Protein AF-D2VTF2-F1 (afdb_monomer)

pLDDT: mean 82.96, std 12.58, range [38.38, 98.25]

Mean predicted aligned error: 12.33 Å

Structure (mmCIF, N/CA/C/O backbone):
data_AF-D2VTF2-F1
#
_entry.id   AF-D2VTF2-F1
#
loop_
_atom_site.group_PDB
_atom_site.id
_atom_site.type_symbol
_atom_site.label_atom_id
_atom_site.label_alt_id
_atom_site.label_comp_id
_atom_site.label_asym_id
_atom_site.label_entity_id
_atom_site.label_seq_id
_atom_site.pdbx_PDB_ins_code
_atom_site.Cartn_x
_atom_site.Cartn_y
_atom_site.Cartn_z
_atom_site.occupancy
_atom_site.B_iso_or_equiv
_atom_site.auth_seq_id
_atom_site.auth_comp_id
_atom_site.auth_asym_id
_atom_site.auth_atom_id
_atom_site.pdbx_PDB_model_num
ATOM 1 N N . MET A 1 1 ? 52.306 13.147 -14.923 1.00 48.53 1 MET A N 1
ATOM 2 C CA . MET A 1 1 ? 51.419 12.657 -13.841 1.00 48.53 1 MET A CA 1
ATOM 3 C C . MET A 1 1 ? 50.377 11.782 -14.532 1.00 48.53 1 MET A C 1
ATOM 5 O O . MET A 1 1 ? 49.782 12.292 -15.462 1.00 48.53 1 MET A O 1
ATOM 9 N N . SER A 1 2 ? 50.211 10.481 -14.291 1.00 53.38 2 SER A N 1
ATOM 10 C CA . SER A 1 2 ? 50.367 9.667 -13.079 1.00 53.38 2 SER A CA 1
ATOM 11 C C . SER A 1 2 ? 51.143 8.350 -13.323 1.00 53.38 2 SER A C 1
ATOM 13 O O . SER A 1 2 ? 50.922 7.663 -14.311 1.00 53.38 2 SER A O 1
ATOM 15 N N . ASN A 1 3 ? 52.012 7.977 -12.374 1.00 57.66 3 ASN A N 1
ATOM 16 C CA . ASN A 1 3 ? 52.442 6.595 -12.112 1.00 57.66 3 ASN A CA 1
ATOM 17 C C . ASN A 1 3 ? 52.122 6.350 -10.630 1.00 57.66 3 ASN A C 1
ATOM 19 O O . ASN A 1 3 ? 52.683 6.991 -9.747 1.00 57.66 3 ASN A O 1
ATOM 23 N N . CYS A 1 4 ? 51.058 5.591 -10.389 1.00 68.81 4 CYS A N 1
ATOM 24 C CA . CYS A 1 4 ? 50.055 5.914 -9.370 1.00 68.81 4 CYS A CA 1
ATOM 25 C C . CYS A 1 4 ? 50.296 5.364 -7.959 1.00 68.81 4 CYS A C 1
ATOM 27 O O . CYS A 1 4 ? 50.215 4.171 -7.771 1.00 68.81 4 CYS A O 1
ATOM 29 N N . ARG A 1 5 ? 50.276 6.199 -6.920 1.00 68.25 5 ARG A N 1
ATOM 30 C CA . ARG A 1 5 ? 49.992 5.751 -5.540 1.00 68.25 5 ARG A CA 1
ATOM 31 C C . ARG A 1 5 ? 48.882 6.560 -4.855 1.00 68.25 5 ARG A C 1
ATOM 33 O O . ARG A 1 5 ? 49.009 7.029 -3.731 1.00 68.25 5 ARG A O 1
ATOM 40 N N . GLY A 1 6 ? 47.782 6.761 -5.580 1.00 62.56 6 GLY A N 1
ATOM 41 C CA . GLY A 1 6 ? 46.583 7.458 -5.091 1.00 62.56 6 GLY A CA 1
ATOM 42 C C . GLY A 1 6 ? 46.195 8.702 -5.890 1.00 62.56 6 GLY A C 1
ATOM 43 O O . GLY A 1 6 ? 45.725 9.672 -5.312 1.00 62.56 6 GLY A O 1
ATOM 44 N N . GLY A 1 7 ? 46.418 8.707 -7.208 1.00 65.00 7 GLY A N 1
ATOM 45 C CA . GLY A 1 7 ? 46.097 9.864 -8.054 1.00 65.00 7 GLY A CA 1
ATOM 46 C C . GLY A 1 7 ? 45.622 9.517 -9.463 1.00 65.00 7 GLY A C 1
ATOM 47 O O . GLY A 1 7 ? 45.876 10.283 -10.384 1.00 65.00 7 GLY A O 1
ATOM 48 N N . CYS A 1 8 ? 44.993 8.351 -9.648 1.00 74.31 8 CYS A N 1
ATOM 49 C CA . CYS A 1 8 ? 44.292 7.979 -10.887 1.00 74.31 8 CYS A CA 1
ATOM 50 C C . CYS A 1 8 ? 42.772 7.812 -10.676 1.00 74.31 8 CYS A C 1
ATOM 52 O O . CYS A 1 8 ? 42.122 7.141 -11.464 1.00 74.31 8 CYS A O 1
ATOM 54 N N . GLY A 1 9 ? 42.220 8.364 -9.588 1.00 64.38 9 GLY A N 1
ATOM 55 C CA . GLY A 1 9 ? 40.809 8.198 -9.207 1.00 64.38 9 GLY A CA 1
ATOM 56 C C . GLY A 1 9 ? 40.496 6.890 -8.468 1.00 64.38 9 GLY A C 1
ATOM 57 O O . GLY A 1 9 ? 39.570 6.862 -7.671 1.00 64.38 9 GLY A O 1
ATOM 58 N N . PHE A 1 10 ? 41.312 5.843 -8.632 1.00 65.56 10 PHE A N 1
ATOM 59 C CA . PHE A 1 10 ? 41.143 4.560 -7.938 1.00 65.56 10 PHE A CA 1
ATOM 60 C C . PHE A 1 10 ? 42.118 4.398 -6.763 1.00 65.56 10 PHE A C 1
ATOM 62 O O . PHE A 1 10 ? 43.319 4.673 -6.890 1.00 65.56 10 PHE A O 1
ATOM 69 N N . PHE A 1 11 ? 41.609 3.921 -5.622 1.00 65.56 11 PHE A N 1
ATOM 70 C CA . PHE A 1 11 ? 42.415 3.601 -4.442 1.00 65.56 11 PHE A CA 1
ATOM 71 C C . PHE A 1 11 ? 43.288 2.369 -4.720 1.00 65.56 11 PHE A C 1
ATOM 73 O O . PHE A 1 11 ? 42.808 1.326 -5.162 1.00 65.56 11 PHE A O 1
ATOM 80 N N . GLY A 1 12 ? 44.597 2.495 -4.504 1.00 71.75 12 GLY A N 1
ATOM 81 C CA . GLY A 1 12 ? 45.510 1.361 -4.609 1.00 71.75 12 GLY A CA 1
ATOM 82 C C . GLY A 1 12 ? 45.381 0.426 -3.410 1.00 71.75 12 GLY A C 1
ATOM 83 O O . GLY A 1 12 ? 45.097 0.871 -2.303 1.00 71.75 12 GLY A O 1
ATOM 84 N N . SER A 1 13 ? 45.618 -0.867 -3.624 1.00 79.62 13 SER A N 1
ATOM 85 C CA . SER A 1 13 ? 45.564 -1.888 -2.572 1.00 79.62 13 SER A CA 1
ATOM 86 C C . SER A 1 13 ? 46.959 -2.304 -2.110 1.00 79.62 13 SER A C 1
ATOM 88 O O . SER A 1 13 ? 47.953 -2.098 -2.814 1.00 79.62 13 SER A O 1
ATOM 90 N N . GLU A 1 14 ? 47.041 -2.938 -0.940 1.00 83.38 14 GLU A N 1
ATOM 91 C CA . GLU A 1 14 ? 48.289 -3.521 -0.431 1.00 83.38 14 GLU A CA 1
ATOM 92 C C . GLU A 1 14 ? 48.866 -4.566 -1.402 1.00 83.38 14 GLU A C 1
ATOM 94 O O . GLU A 1 14 ? 50.062 -4.546 -1.692 1.00 83.38 14 GLU A O 1
ATOM 99 N N . ALA A 1 15 ? 48.002 -5.382 -2.016 1.00 81.94 15 ALA A N 1
ATOM 100 C CA . ALA A 1 15 ? 48.386 -6.363 -3.034 1.00 81.94 15 ALA A CA 1
ATOM 101 C C . ALA A 1 15 ? 49.071 -5.730 -4.262 1.00 81.94 15 ALA A C 1
ATOM 103 O O . ALA A 1 15 ? 49.988 -6.315 -4.834 1.00 81.94 15 ALA A O 1
ATOM 104 N N . ASN A 1 16 ? 48.676 -4.508 -4.630 1.00 83.69 16 ASN A N 1
ATOM 105 C CA . ASN A 1 16 ? 49.249 -3.756 -5.748 1.00 83.69 16 ASN A CA 1
ATOM 106 C C . ASN A 1 16 ? 50.261 -2.700 -5.280 1.00 83.69 16 ASN A C 1
ATOM 108 O O . ASN A 1 16 ? 50.526 -1.724 -5.984 1.00 83.69 16 ASN A O 1
ATOM 112 N N . LYS A 1 17 ? 50.806 -2.855 -4.065 1.00 84.12 17 LYS A N 1
ATOM 113 C CA . LYS A 1 17 ? 51.768 -1.937 -3.445 1.00 84.12 17 LYS A CA 1
ATOM 114 C C . LYS A 1 17 ? 51.326 -0.466 -3.527 1.00 84.12 17 LYS A C 1
ATOM 116 O O . LYS A 1 17 ? 52.151 0.395 -3.832 1.00 84.12 17 LYS A O 1
ATOM 121 N N . GLY A 1 18 ? 50.040 -0.176 -3.318 1.00 78.75 18 GLY A N 1
ATOM 122 C CA . GLY A 1 18 ? 49.463 1.175 -3.350 1.00 78.75 18 GLY A CA 1
ATOM 123 C C . GLY A 1 18 ? 49.143 1.725 -4.746 1.00 78.75 18 GLY A C 1
ATOM 124 O O . GLY A 1 18 ? 48.643 2.843 -4.844 1.00 78.75 18 GLY A O 1
ATOM 125 N N . TYR A 1 19 ? 49.388 0.968 -5.820 1.00 85.50 19 TYR A N 1
ATOM 126 C CA . TYR A 1 19 ? 49.019 1.332 -7.192 1.00 85.50 19 TYR A CA 1
ATOM 127 C C . TYR A 1 19 ? 47.629 0.796 -7.564 1.00 85.50 19 TYR A C 1
ATOM 129 O O . TYR A 1 19 ? 47.167 -0.202 -7.009 1.00 85.50 19 TYR A O 1
ATOM 137 N N . CYS A 1 20 ? 46.947 1.430 -8.526 1.00 85.94 20 CYS A N 1
ATOM 138 C CA . CYS A 1 20 ? 45.778 0.808 -9.152 1.00 85.94 20 CYS A CA 1
ATOM 139 C C . CYS A 1 20 ? 46.218 -0.364 -10.042 1.00 85.94 20 CYS A C 1
ATOM 141 O O . CYS A 1 20 ? 47.375 -0.436 -10.468 1.00 85.94 20 CYS A O 1
ATOM 143 N N . SER A 1 21 ? 45.287 -1.258 -10.371 1.00 82.50 21 SER A N 1
ATOM 144 C CA . SER A 1 21 ? 45.562 -2.461 -11.167 1.00 82.50 21 SER A CA 1
ATOM 145 C C . SER A 1 21 ? 46.220 -2.156 -12.521 1.00 82.50 21 SER A C 1
ATOM 147 O O . SER A 1 21 ? 47.092 -2.901 -12.968 1.00 82.50 21 SER A O 1
ATOM 149 N N . GLN A 1 22 ? 45.856 -1.043 -13.164 1.00 82.62 22 GLN A N 1
ATOM 150 C CA . GLN A 1 22 ? 46.417 -0.648 -14.457 1.00 82.62 22 GLN A CA 1
ATOM 151 C C . GLN A 1 22 ? 47.821 -0.044 -14.348 1.00 82.62 22 GLN A C 1
ATOM 153 O O . GLN A 1 22 ? 48.685 -0.345 -15.170 1.00 82.62 22 GLN A O 1
ATOM 158 N N . CYS A 1 23 ? 48.070 0.799 -13.344 1.00 85.75 23 CYS A N 1
ATOM 159 C CA . CYS A 1 23 ? 49.389 1.395 -13.136 1.00 85.75 23 CYS A CA 1
ATOM 160 C C . CYS A 1 23 ? 50.391 0.369 -12.612 1.00 85.75 23 CYS A C 1
ATOM 162 O O . CYS A 1 23 ? 51.547 0.407 -13.016 1.00 85.75 23 CYS A O 1
ATOM 164 N N . PHE A 1 24 ? 49.947 -0.567 -11.771 1.00 84.94 24 PHE A N 1
ATOM 165 C CA . PHE A 1 24 ? 50.796 -1.628 -11.238 1.00 84.94 24 PHE A CA 1
ATOM 166 C C . PHE A 1 24 ? 51.365 -2.519 -12.351 1.00 84.94 24 PHE A C 1
ATOM 168 O O . PHE A 1 24 ? 52.561 -2.785 -12.376 1.00 84.94 24 PHE A O 1
ATOM 175 N N . LYS A 1 25 ? 50.536 -2.892 -13.338 1.00 85.00 25 LYS A N 1
ATOM 176 C CA . LYS A 1 25 ? 50.950 -3.693 -14.507 1.00 85.00 25 LYS A CA 1
ATOM 177 C C . LYS A 1 25 ? 51.985 -3.006 -15.405 1.00 85.00 25 LYS A C 1
ATOM 179 O O . LYS A 1 25 ? 52.668 -3.686 -16.161 1.00 85.00 25 LYS A O 1
ATOM 184 N N . LYS A 1 26 ? 52.072 -1.672 -15.362 1.00 84.81 26 LYS A N 1
ATOM 185 C CA . LYS A 1 26 ? 52.989 -0.873 -16.192 1.00 84.81 26 LYS A CA 1
ATOM 186 C C . LYS A 1 26 ? 54.338 -0.608 -15.514 1.00 84.81 26 LYS A C 1
ATOM 188 O O . LYS A 1 26 ? 55.212 -0.020 -16.146 1.00 84.81 26 LYS A O 1
ATOM 193 N N . LEU A 1 27 ? 54.515 -1.006 -14.251 1.00 80.44 27 LEU A N 1
ATOM 194 C CA . LEU A 1 27 ? 55.775 -0.815 -13.536 1.00 80.44 27 LEU A CA 1
ATOM 195 C C . LEU A 1 27 ? 56.800 -1.884 -13.943 1.00 80.44 27 LEU A C 1
ATOM 197 O O . LEU A 1 27 ? 56.473 -3.072 -13.920 1.00 80.44 27 LEU A O 1
ATOM 201 N N . PRO A 1 28 ? 58.052 -1.500 -14.251 1.00 78.06 28 PRO A N 1
ATOM 202 C CA . PRO A 1 28 ? 59.157 -2.449 -14.318 1.00 78.06 28 PRO A CA 1
ATOM 203 C C . PRO A 1 28 ? 59.316 -3.142 -12.957 1.00 78.06 28 PRO A C 1
ATOM 205 O O . PRO A 1 28 ? 59.272 -2.472 -11.921 1.00 78.06 28 PRO A O 1
ATOM 208 N N . SER A 1 29 ? 59.530 -4.462 -12.943 1.00 68.00 29 SER A N 1
ATOM 209 C CA . SER A 1 29 ? 59.661 -5.278 -11.718 1.00 68.00 29 SER A CA 1
ATOM 210 C C . SER A 1 29 ? 60.727 -4.772 -10.739 1.00 68.00 29 SER A C 1
ATOM 212 O O . SER A 1 29 ? 60.655 -5.052 -9.544 1.00 68.00 29 SER A O 1
ATOM 214 N N . ASP A 1 30 ? 61.674 -3.983 -11.239 1.00 72.56 30 ASP A N 1
ATOM 215 C CA . ASP A 1 30 ? 62.915 -3.623 -10.559 1.00 72.56 30 ASP A CA 1
ATOM 216 C C . ASP A 1 30 ? 62.835 -2.233 -9.894 1.00 72.56 30 ASP A C 1
ATOM 218 O O . ASP A 1 30 ? 63.753 -1.825 -9.190 1.00 72.56 30 ASP A O 1
ATOM 222 N N . GLN A 1 31 ? 61.741 -1.488 -10.112 1.00 66.38 31 GLN A N 1
ATOM 223 C CA . GLN A 1 31 ? 61.587 -0.091 -9.674 1.00 66.38 31 GLN A CA 1
ATOM 224 C C . GLN A 1 31 ? 60.744 0.099 -8.407 1.00 66.38 31 GLN A C 1
ATOM 226 O O . GLN A 1 31 ? 60.563 1.230 -7.962 1.00 66.38 31 GLN A O 1
ATOM 231 N N . VAL A 1 32 ? 60.217 -0.972 -7.807 1.00 67.62 32 VAL A N 1
ATOM 232 C CA . VAL A 1 32 ? 59.406 -0.862 -6.585 1.00 67.62 32 VAL A CA 1
ATOM 233 C C . VAL A 1 32 ? 60.190 -1.382 -5.393 1.00 67.62 32 VAL A C 1
ATOM 235 O O . VAL A 1 32 ? 60.098 -2.564 -5.048 1.00 67.62 32 VAL A O 1
ATOM 238 N N . THR A 1 33 ? 60.939 -0.485 -4.752 1.00 74.50 33 THR A N 1
ATOM 239 C CA . THR A 1 33 ? 61.592 -0.798 -3.480 1.00 74.50 33 THR A CA 1
ATOM 240 C C . THR A 1 33 ? 60.534 -1.006 -2.388 1.00 74.50 33 THR A C 1
ATOM 242 O O . THR A 1 33 ? 59.447 -0.415 -2.416 1.00 74.50 33 THR A O 1
ATOM 245 N N . THR A 1 34 ? 60.814 -1.905 -1.445 1.00 78.00 34 THR A N 1
ATOM 246 C CA . THR A 1 34 ? 59.983 -2.116 -0.248 1.00 78.00 34 THR A CA 1
ATOM 247 C C . THR A 1 34 ? 59.900 -0.847 0.596 1.00 78.00 34 THR A C 1
ATOM 249 O O . THR A 1 34 ? 58.816 -0.488 1.048 1.00 78.00 34 THR A O 1
ATOM 252 N N . ASP A 1 35 ? 60.998 -0.099 0.683 1.00 83.81 35 ASP A N 1
ATOM 253 C CA . ASP A 1 35 ? 61.107 1.107 1.505 1.00 83.81 35 ASP A CA 1
ATOM 254 C C . ASP A 1 35 ? 60.153 2.219 1.035 1.00 83.81 35 ASP A C 1
ATOM 256 O O . ASP A 1 35 ? 59.474 2.847 1.852 1.00 83.81 35 ASP A O 1
ATOM 260 N N . ASP A 1 36 ? 60.016 2.418 -0.282 1.00 80.19 36 ASP A N 1
ATOM 261 C CA . ASP A 1 36 ? 59.070 3.395 -0.838 1.00 80.19 36 ASP A CA 1
ATOM 262 C C . ASP A 1 36 ? 57.614 3.008 -0.543 1.00 80.19 36 ASP A C 1
ATOM 264 O O . ASP A 1 36 ? 56.736 3.869 -0.425 1.00 80.19 36 ASP A O 1
ATOM 268 N N . PHE A 1 37 ? 57.311 1.704 -0.500 1.00 81.50 37 PHE A N 1
ATOM 269 C CA . PHE A 1 37 ? 55.970 1.218 -0.165 1.00 81.50 37 PHE A CA 1
ATOM 270 C C . PHE A 1 37 ? 55.648 1.429 1.307 1.00 81.50 37 PHE A C 1
ATOM 272 O O . PHE A 1 37 ? 54.573 1.942 1.607 1.00 81.50 37 PHE A O 1
ATOM 279 N N . ASP A 1 38 ? 56.578 1.110 2.200 1.00 85.81 38 ASP A N 1
ATOM 280 C CA . ASP A 1 38 ? 56.374 1.250 3.640 1.00 85.81 38 ASP A CA 1
ATOM 281 C C . ASP A 1 38 ? 56.190 2.719 4.045 1.00 85.81 38 ASP A C 1
ATOM 283 O O . ASP A 1 38 ? 55.312 3.043 4.851 1.00 85.81 38 ASP A O 1
ATOM 287 N N . GLN A 1 39 ? 56.940 3.638 3.423 1.00 86.56 39 GLN A N 1
ATOM 288 C CA . GLN A 1 39 ? 56.741 5.079 3.613 1.00 86.56 39 GLN A CA 1
ATOM 289 C C . GLN A 1 39 ? 55.358 5.540 3.142 1.00 86.56 39 GLN A C 1
ATOM 291 O O . GLN A 1 39 ? 54.682 6.294 3.848 1.00 86.56 39 GLN A O 1
ATOM 296 N N . TRP A 1 40 ? 54.913 5.078 1.969 1.00 86.12 40 TRP A N 1
ATOM 297 C CA . TRP A 1 40 ? 53.577 5.397 1.472 1.00 86.12 40 TRP A CA 1
ATOM 298 C C . TRP A 1 40 ? 52.483 4.804 2.362 1.00 86.12 40 TRP A C 1
ATOM 300 O O . TRP A 1 40 ? 51.536 5.513 2.692 1.00 86.12 40 TRP A O 1
ATOM 310 N N . LYS A 1 41 ? 52.624 3.542 2.783 1.00 86.19 41 LYS A N 1
ATOM 311 C CA . LYS A 1 41 ? 51.664 2.834 3.636 1.00 86.19 41 LYS A CA 1
ATOM 312 C C . LYS A 1 41 ? 51.471 3.578 4.951 1.00 86.19 41 LYS A C 1
ATOM 314 O O . LYS A 1 41 ? 50.342 3.918 5.286 1.00 86.19 41 LYS A O 1
ATOM 319 N N . LYS A 1 42 ? 52.564 3.959 5.618 1.00 90.25 42 LYS A N 1
ATOM 320 C CA . LYS A 1 42 ? 52.513 4.748 6.855 1.00 90.25 42 LYS A CA 1
ATOM 321 C C . LYS A 1 42 ? 51.822 6.104 6.657 1.00 90.25 42 LYS A C 1
ATOM 323 O O . LYS A 1 42 ? 50.974 6.487 7.456 1.00 90.25 42 LYS A O 1
ATOM 328 N N . ALA A 1 43 ? 52.144 6.816 5.574 1.00 87.19 43 ALA A N 1
ATOM 329 C CA . ALA A 1 43 ? 51.508 8.096 5.255 1.00 87.19 43 ALA A CA 1
ATOM 330 C C . ALA A 1 43 ? 50.021 7.950 4.873 1.00 87.19 43 ALA A C 1
ATOM 332 O O . ALA A 1 43 ? 49.222 8.854 5.119 1.00 87.19 43 ALA A O 1
ATOM 333 N N . HIS A 1 44 ? 49.643 6.833 4.249 1.00 83.81 44 HIS A N 1
ATOM 334 C CA . HIS A 1 44 ? 48.265 6.524 3.889 1.00 83.81 44 HIS A CA 1
ATOM 335 C C . HIS A 1 44 ? 47.437 6.156 5.125 1.00 83.81 44 HIS A C 1
ATOM 337 O O . HIS A 1 44 ? 46.368 6.728 5.314 1.00 83.81 44 HIS A O 1
ATOM 343 N N . GLU A 1 45 ? 47.956 5.297 6.004 1.00 89.12 45 GLU A N 1
ATOM 344 C CA . GLU A 1 45 ? 47.327 4.933 7.282 1.00 89.12 45 GLU A CA 1
ATOM 345 C C . GLU A 1 45 ? 47.079 6.167 8.162 1.00 89.12 45 GLU A C 1
ATOM 347 O O . GLU A 1 45 ? 45.992 6.329 8.716 1.00 89.12 45 GLU A O 1
ATOM 352 N N . GLU A 1 46 ? 48.038 7.096 8.232 1.00 93.62 46 GLU A N 1
ATOM 353 C CA . GLU A 1 46 ? 47.875 8.353 8.972 1.00 93.62 46 GLU A CA 1
ATOM 354 C C . GLU A 1 46 ? 46.783 9.255 8.367 1.00 93.62 46 GLU A C 1
ATOM 356 O O . GLU A 1 46 ? 45.996 9.865 9.096 1.00 93.62 46 GLU A O 1
ATOM 361 N N . LYS A 1 47 ? 46.674 9.305 7.031 1.00 87.94 47 LYS A N 1
ATOM 362 C CA . LYS A 1 47 ? 45.600 10.039 6.340 1.00 87.94 47 LYS A CA 1
ATOM 363 C C . LYS A 1 47 ? 44.228 9.406 6.558 1.00 87.94 47 LYS A C 1
ATOM 365 O O . LYS A 1 47 ? 43.281 10.140 6.827 1.00 87.94 47 LYS A O 1
ATOM 370 N N . VAL A 1 48 ? 44.121 8.081 6.450 1.00 83.75 48 VAL A N 1
ATOM 371 C CA . VAL A 1 48 ? 42.869 7.340 6.679 1.00 83.75 48 VAL A CA 1
ATOM 372 C C . VAL A 1 48 ? 42.391 7.567 8.107 1.00 83.75 48 VAL A C 1
ATOM 374 O O . VAL A 1 48 ? 41.257 7.995 8.298 1.00 83.75 48 VAL A O 1
ATOM 377 N N . LYS A 1 49 ? 43.284 7.432 9.094 1.00 93.31 49 LYS A N 1
ATOM 378 C CA . LYS A 1 49 ? 42.961 7.696 10.498 1.00 93.31 49 LYS A CA 1
ATOM 379 C C . LYS A 1 49 ? 42.436 9.119 10.719 1.00 93.31 49 LYS A C 1
ATOM 381 O O . LYS A 1 49 ? 41.450 9.311 11.423 1.00 93.31 49 LYS A O 1
ATOM 386 N N . LYS A 1 50 ? 43.041 10.124 10.075 1.00 94.25 50 LYS A N 1
ATOM 387 C CA . LYS A 1 50 ? 42.574 11.518 10.155 1.00 94.25 50 LYS A CA 1
ATOM 388 C C . LYS A 1 50 ? 41.177 11.709 9.544 1.00 94.25 50 LYS A C 1
ATOM 390 O O . LYS A 1 50 ? 40.377 12.460 10.096 1.00 94.25 50 LYS A O 1
ATOM 395 N N . ILE A 1 51 ? 40.879 11.037 8.428 1.00 86.56 51 ILE A N 1
ATOM 396 C CA . ILE A 1 51 ? 39.550 11.060 7.791 1.00 86.56 51 ILE A CA 1
ATOM 397 C C . ILE A 1 51 ? 38.514 10.363 8.680 1.00 86.56 51 ILE A C 1
ATOM 399 O O . ILE A 1 51 ? 37.420 10.888 8.865 1.00 86.56 51 ILE A O 1
ATOM 403 N N . GLU A 1 52 ? 38.853 9.214 9.266 1.00 90.06 52 GLU A N 1
ATOM 404 C CA . GLU A 1 52 ? 37.982 8.493 10.201 1.00 90.06 52 GLU A CA 1
ATOM 405 C C . GLU A 1 52 ? 37.672 9.327 11.450 1.00 90.06 52 GLU A C 1
ATOM 407 O O . GLU A 1 52 ? 36.513 9.405 11.866 1.00 90.06 52 GLU A O 1
ATOM 412 N N . GLU A 1 53 ? 38.674 10.003 12.019 1.00 94.50 53 GLU A N 1
ATOM 413 C CA . GLU A 1 53 ? 38.500 10.928 13.144 1.00 94.50 53 GLU A CA 1
ATOM 414 C C . GLU A 1 53 ? 37.595 12.115 12.766 1.00 94.50 53 GLU A C 1
ATOM 416 O O . GLU A 1 53 ? 36.703 12.482 13.535 1.00 94.50 53 GLU A O 1
ATOM 421 N N . GLU A 1 54 ? 37.762 12.689 11.568 1.00 93.69 54 GLU A N 1
ATOM 422 C CA . GLU A 1 54 ? 36.920 13.787 11.077 1.00 93.69 54 GLU A CA 1
ATOM 423 C C . GLU A 1 54 ? 35.473 13.340 10.808 1.00 93.69 54 GLU A C 1
ATOM 425 O O . GLU A 1 54 ? 34.533 14.026 11.214 1.00 93.69 54 GLU A O 1
ATOM 430 N N . ASN A 1 55 ? 35.274 12.174 10.189 1.00 86.06 55 ASN A N 1
ATOM 431 C CA . ASN A 1 55 ? 33.951 11.598 9.937 1.00 86.06 55 ASN A CA 1
ATOM 432 C C . ASN A 1 55 ? 33.242 11.229 11.244 1.00 86.06 55 ASN A C 1
ATOM 434 O O . ASN A 1 55 ? 32.052 11.500 11.402 1.00 86.06 55 ASN A O 1
ATOM 438 N N . THR A 1 56 ? 33.974 10.675 12.212 1.00 91.12 56 THR A N 1
ATOM 439 C CA . THR A 1 56 ? 33.443 10.380 13.550 1.00 91.12 56 THR A CA 1
ATOM 440 C C . THR A 1 56 ? 33.025 11.663 14.258 1.00 91.12 56 THR A C 1
ATOM 442 O O . THR A 1 56 ? 31.935 11.727 14.824 1.00 91.12 56 THR A O 1
ATOM 445 N N . LYS A 1 57 ? 33.846 12.718 14.182 1.00 95.44 57 LYS A N 1
ATOM 446 C CA . LYS A 1 57 ? 33.507 14.031 14.738 1.00 95.44 57 LYS A CA 1
ATOM 447 C C . LYS A 1 57 ? 32.254 14.622 14.084 1.00 95.44 57 LYS A C 1
ATOM 449 O O . LYS A 1 57 ? 31.365 15.053 14.812 1.00 95.44 57 LYS A O 1
ATOM 454 N N . LYS A 1 58 ? 32.141 14.592 12.749 1.00 92.88 58 LYS A N 1
ATOM 455 C CA . LYS A 1 58 ? 30.937 15.052 12.026 1.00 92.88 58 LYS A CA 1
ATOM 456 C C . LYS A 1 58 ? 29.692 14.272 12.445 1.00 92.88 58 LYS A C 1
ATOM 458 O O . LYS A 1 58 ? 28.683 14.885 12.770 1.00 92.88 58 LYS A O 1
ATOM 463 N N . ARG A 1 59 ? 29.790 12.942 12.547 1.00 88.56 59 ARG A N 1
ATOM 464 C CA . ARG A 1 59 ? 28.681 12.081 12.983 1.00 88.56 59 ARG A CA 1
ATOM 465 C C . ARG A 1 59 ? 28.248 12.368 14.423 1.00 88.56 59 ARG A C 1
ATOM 467 O O . ARG A 1 59 ? 27.058 12.386 14.710 1.00 88.56 59 ARG A O 1
ATOM 474 N N . LEU A 1 60 ? 29.193 12.627 15.330 1.00 92.38 60 LEU A N 1
ATOM 475 C CA . LEU A 1 60 ? 28.886 13.037 16.706 1.00 92.38 60 LEU A CA 1
ATOM 476 C C . LEU A 1 60 ? 28.251 14.435 16.768 1.00 92.38 60 LEU A C 1
ATOM 478 O O . LEU A 1 60 ? 27.332 14.646 17.553 1.00 92.38 60 LEU A O 1
ATOM 482 N N . GLU A 1 61 ? 28.703 15.381 15.943 1.00 93.81 61 GLU A N 1
ATOM 483 C CA . GLU A 1 61 ? 28.088 16.711 15.833 1.00 93.81 61 GLU A CA 1
ATOM 484 C C . GLU A 1 61 ? 26.666 16.646 15.253 1.00 93.81 61 GLU A C 1
ATOM 486 O O . GLU A 1 61 ? 25.787 17.378 15.705 1.00 93.81 61 GLU A O 1
ATOM 491 N N . GLU A 1 62 ? 26.412 15.767 14.282 1.00 90.25 62 GLU A N 1
ATOM 492 C CA . GLU A 1 62 ? 25.075 15.510 13.732 1.00 90.25 62 GLU A CA 1
ATOM 493 C C . GLU A 1 62 ? 24.148 14.858 14.754 1.00 90.25 62 GLU A C 1
ATOM 495 O O . GLU A 1 62 ? 23.025 15.325 14.924 1.00 90.25 62 GLU A O 1
ATOM 500 N N . LEU A 1 63 ? 24.629 13.852 15.491 1.00 86.38 63 LEU A N 1
ATOM 501 C CA . LEU A 1 63 ? 23.872 13.239 16.585 1.00 86.38 63 LEU A CA 1
ATOM 502 C C . LEU A 1 63 ? 23.554 14.257 17.686 1.00 86.38 63 LEU A C 1
ATOM 504 O O . LEU A 1 63 ? 22.425 14.309 18.161 1.00 86.38 63 LEU A O 1
ATOM 508 N N . ALA A 1 64 ? 24.502 15.127 18.046 1.00 88.19 64 ALA A N 1
ATOM 509 C CA . ALA A 1 64 ? 24.257 16.195 19.014 1.00 88.19 64 ALA A CA 1
ATOM 510 C C . ALA A 1 64 ? 23.210 17.209 18.512 1.00 88.19 64 ALA A C 1
ATOM 512 O O . ALA A 1 64 ? 22.364 17.659 19.286 1.00 88.19 64 ALA A O 1
ATOM 513 N N . LYS A 1 65 ? 23.226 17.548 17.214 1.00 86.19 65 LYS A N 1
ATOM 514 C CA . LYS A 1 65 ? 22.196 18.395 16.587 1.00 86.19 65 LYS A CA 1
ATOM 515 C C . LYS A 1 65 ? 20.834 17.699 16.532 1.00 86.19 65 LYS A C 1
ATOM 517 O O . LYS A 1 65 ? 19.821 18.362 16.743 1.00 86.19 65 LYS A O 1
ATOM 522 N N . GLN A 1 66 ? 20.796 16.392 16.267 1.00 78.81 66 GLN A N 1
ATOM 523 C CA . GLN A 1 66 ? 19.570 15.592 16.295 1.00 78.81 66 GLN A CA 1
ATOM 524 C C . GLN A 1 66 ? 18.994 15.512 17.708 1.00 78.81 66 GLN A C 1
ATOM 526 O O . GLN A 1 66 ? 17.813 15.789 17.879 1.00 78.81 66 GLN A O 1
ATOM 531 N N . GLU A 1 67 ? 19.809 15.259 18.734 1.00 80.06 67 GLU A N 1
ATOM 532 C CA . GLU A 1 67 ? 19.355 15.299 20.130 1.00 80.06 67 GLU A CA 1
ATOM 533 C C . GLU A 1 67 ? 18.825 16.689 20.531 1.00 80.06 67 GLU A C 1
ATOM 535 O O . GLU A 1 67 ? 17.845 16.787 21.276 1.00 80.06 67 GLU A O 1
ATOM 540 N N . GLU A 1 68 ? 19.425 17.778 20.029 1.00 77.69 68 GLU A N 1
ATOM 541 C CA . GLU A 1 68 ? 18.913 19.140 20.241 1.00 77.69 68 GLU A CA 1
ATOM 542 C C . GLU A 1 68 ? 17.550 19.360 19.550 1.00 77.69 68 GLU A C 1
ATOM 544 O O . GLU A 1 68 ? 16.682 20.037 20.112 1.00 77.69 68 GLU A O 1
ATOM 549 N N . TYR A 1 69 ? 17.329 18.749 18.380 1.00 71.94 69 TYR A N 1
ATOM 550 C CA . TYR A 1 69 ? 16.053 18.773 17.651 1.00 71.94 69 TYR A CA 1
ATOM 551 C C . TYR A 1 69 ? 14.970 17.901 18.302 1.00 71.94 69 TYR A C 1
ATOM 553 O O . TYR A 1 69 ? 13.823 18.331 18.431 1.00 71.94 69 TYR A O 1
ATOM 561 N N . GLU A 1 70 ? 15.322 16.692 18.737 1.00 72.56 70 GLU A N 1
ATOM 562 C CA . GLU A 1 70 ? 14.398 15.712 19.316 1.00 72.56 70 GLU A CA 1
ATOM 563 C C . GLU A 1 70 ? 14.036 16.029 20.771 1.00 72.56 70 GLU A C 1
ATOM 565 O O . GLU A 1 70 ? 12.974 15.630 21.259 1.00 72.56 70 GLU A O 1
ATOM 570 N N . ASN A 1 71 ? 14.869 16.808 21.472 1.00 64.31 71 ASN A N 1
ATOM 571 C CA . ASN A 1 71 ? 14.634 17.202 22.857 1.00 64.31 71 ASN A CA 1
ATOM 572 C C . ASN A 1 71 ? 14.467 18.729 23.026 1.00 64.31 71 ASN A C 1
ATOM 574 O O . ASN A 1 71 ? 15.236 19.372 23.752 1.00 64.31 71 ASN A O 1
ATOM 578 N N . PRO A 1 72 ? 13.396 19.344 22.477 1.00 55.00 72 PRO A N 1
ATOM 579 C CA . PRO A 1 72 ? 13.139 20.790 22.551 1.00 55.00 72 PRO A CA 1
ATOM 580 C C . PRO A 1 72 ? 12.817 21.301 23.972 1.00 55.00 72 PRO A C 1
ATOM 582 O O . PRO A 1 72 ? 12.411 22.450 24.169 1.00 55.00 72 PRO A O 1
ATOM 585 N N . ARG A 1 73 ? 13.005 20.478 25.012 1.00 57.44 73 ARG A N 1
ATOM 586 C CA . ARG A 1 73 ? 12.685 20.804 26.408 1.00 57.44 73 ARG A CA 1
ATOM 587 C C . ARG A 1 73 ? 13.577 21.889 27.023 1.00 57.44 73 ARG A C 1
ATOM 589 O O . ARG A 1 73 ? 13.194 22.420 28.061 1.00 57.44 73 ARG A O 1
ATOM 596 N N . LYS A 1 74 ? 14.716 22.261 26.420 1.00 54.25 74 LYS A N 1
ATOM 597 C CA . LYS A 1 74 ? 15.651 23.252 27.006 1.00 54.25 74 LYS A CA 1
ATOM 598 C C . LYS A 1 74 ? 15.592 24.665 26.418 1.00 54.25 74 LYS A C 1
ATOM 600 O O . LYS A 1 74 ? 16.083 25.592 27.054 1.00 54.25 74 LYS A O 1
ATOM 605 N N . LYS A 1 75 ? 14.927 24.870 25.281 1.00 49.78 75 LYS A N 1
ATOM 606 C CA . LYS A 1 75 ? 14.597 26.205 24.758 1.00 49.78 75 LYS A CA 1
ATOM 607 C C . LYS A 1 75 ? 13.185 26.173 24.195 1.00 49.78 75 LYS A C 1
ATOM 609 O O . LYS A 1 75 ? 12.981 26.222 22.986 1.00 49.78 75 LYS A O 1
ATOM 614 N N . ARG A 1 76 ? 12.186 26.115 25.079 1.00 50.00 76 ARG A N 1
ATOM 615 C CA . ARG A 1 76 ? 10.847 26.556 24.686 1.00 50.00 76 ARG A CA 1
ATOM 616 C C . ARG A 1 76 ? 10.994 28.013 24.250 1.00 50.00 76 ARG A C 1
ATOM 618 O O . ARG A 1 76 ? 11.124 28.892 25.100 1.00 50.00 76 ARG A O 1
ATOM 625 N N . LYS A 1 77 ? 10.977 28.270 22.935 1.00 52.78 77 LYS A N 1
ATOM 626 C CA . LYS A 1 77 ? 10.494 29.561 22.431 1.00 52.78 77 LYS A CA 1
ATOM 627 C C . LYS A 1 77 ? 9.213 29.852 23.223 1.00 52.78 77 LYS A C 1
ATOM 629 O O . LYS A 1 77 ? 8.455 28.896 23.439 1.00 52.78 77 LYS A O 1
ATOM 634 N N . PRO A 1 78 ? 8.991 31.083 23.725 1.00 50.53 78 PRO A N 1
ATOM 635 C CA . PRO A 1 78 ? 7.704 31.416 24.318 1.00 50.53 78 PRO A CA 1
ATOM 636 C C . PRO A 1 78 ? 6.665 30.911 23.331 1.00 50.53 78 PRO A C 1
ATOM 638 O O . PRO A 1 78 ? 6.775 31.215 22.142 1.00 50.53 78 PRO A O 1
ATOM 641 N N . ILE A 1 79 ? 5.803 30.007 23.809 1.00 54.00 79 ILE A N 1
ATOM 642 C CA . ILE A 1 79 ? 4.697 29.455 23.035 1.00 54.00 79 ILE A CA 1
ATOM 643 C C . ILE A 1 79 ? 4.101 30.678 22.359 1.00 54.00 79 ILE A C 1
ATOM 645 O O . ILE A 1 79 ? 3.642 31.576 23.067 1.00 54.00 79 ILE A O 1
ATOM 649 N N . VAL A 1 80 ? 4.256 30.776 21.032 1.00 53.94 80 VAL A N 1
ATOM 650 C CA . VAL A 1 80 ? 3.529 31.761 20.233 1.00 53.94 80 VAL A CA 1
ATOM 651 C C . VAL A 1 80 ? 2.114 31.565 20.711 1.00 53.94 80 VAL A C 1
ATOM 653 O O . VAL A 1 80 ? 1.641 30.442 20.546 1.00 53.94 80 VAL A O 1
ATOM 656 N N . GLU A 1 81 ? 1.564 32.544 21.447 1.00 53.84 81 GLU A N 1
ATOM 657 C CA . GLU A 1 81 ? 0.316 32.374 22.191 1.00 53.84 81 GLU A CA 1
ATOM 658 C C . GLU A 1 81 ? -0.633 31.645 21.259 1.00 53.84 81 GLU A C 1
ATOM 660 O O . GLU A 1 81 ? -1.021 32.207 20.230 1.00 53.84 81 GLU A O 1
ATOM 665 N N . GLU A 1 82 ? -0.885 30.358 21.545 1.00 55.44 82 GLU A N 1
ATOM 666 C CA . GLU A 1 82 ? -1.814 29.576 20.747 1.00 55.44 82 GLU A CA 1
ATOM 667 C C . GLU A 1 82 ? -3.049 30.444 20.710 1.00 55.44 82 GLU A C 1
ATOM 669 O O . GLU A 1 82 ? -3.536 30.822 21.783 1.00 55.44 82 GLU A O 1
ATOM 674 N N . LYS A 1 83 ? -3.455 30.866 19.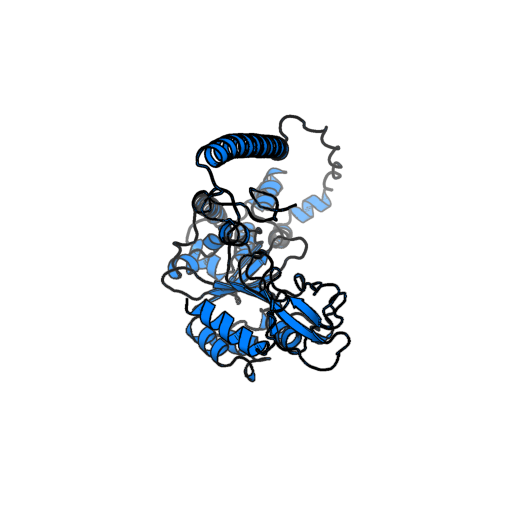500 1.00 53.62 83 LYS A N 1
ATOM 675 C CA . LYS A 1 83 ? -4.621 31.725 19.319 1.00 53.62 83 LYS A CA 1
ATOM 676 C C . LYS A 1 83 ? -5.697 31.113 20.187 1.00 53.62 83 LYS A C 1
ATOM 678 O O . LYS A 1 83 ? -6.160 30.013 19.888 1.00 53.62 83 LYS A O 1
ATOM 683 N N . LYS A 1 84 ? -6.003 31.775 21.308 1.00 58.41 84 LYS A N 1
ATOM 684 C CA . LYS A 1 84 ? -6.972 31.255 22.257 1.00 58.41 84 LYS A CA 1
ATOM 685 C C . LYS A 1 84 ? -8.253 31.198 21.466 1.00 58.41 84 LYS A C 1
ATOM 687 O O . LYS A 1 84 ? -8.812 32.242 21.125 1.00 58.41 84 LYS A O 1
ATOM 692 N N . TRP A 1 85 ? -8.650 29.985 21.104 1.00 61.69 85 TRP A N 1
ATOM 693 C CA . TRP A 1 85 ? -9.929 29.774 20.470 1.00 61.69 85 TRP A CA 1
ATOM 694 C C . TRP A 1 85 ? -10.966 30.430 21.379 1.00 61.69 85 TRP A C 1
ATOM 696 O O . TRP A 1 85 ? -10.873 30.280 22.607 1.00 61.69 85 TRP A O 1
ATOM 706 N N . PRO A 1 86 ? -11.893 31.226 20.820 1.00 71.50 86 PRO A N 1
ATOM 707 C CA . PRO A 1 86 ? -12.955 31.790 21.626 1.00 71.50 86 PRO A CA 1
ATOM 708 C C . PRO A 1 86 ? -13.633 30.644 22.388 1.00 71.50 86 PRO A C 1
ATOM 710 O O . PRO A 1 86 ? -13.746 29.536 21.850 1.00 71.50 86 PRO A O 1
ATOM 713 N N . PRO A 1 87 ? -14.036 30.867 23.650 1.00 73.19 87 PRO A N 1
ATOM 714 C CA . PRO A 1 87 ? -14.735 29.840 24.402 1.00 73.19 87 PRO A CA 1
ATOM 715 C C . PRO A 1 87 ? -15.927 29.352 23.578 1.00 73.19 87 PRO A C 1
ATOM 717 O O . PRO A 1 87 ? -16.644 30.160 22.983 1.00 73.19 87 PRO A O 1
ATOM 720 N N . LEU A 1 88 ? -16.113 28.029 23.531 1.00 74.31 88 LEU A N 1
ATOM 721 C CA . LEU A 1 88 ? -17.276 27.414 22.896 1.00 74.31 88 LEU A CA 1
ATOM 722 C C . LEU A 1 88 ? -18.541 28.125 23.377 1.00 74.31 88 LEU A C 1
ATOM 724 O O . LEU A 1 88 ? -18.758 28.271 24.585 1.00 74.31 88 LEU A O 1
ATOM 728 N N . THR A 1 89 ? -19.370 28.568 22.434 1.00 81.50 89 THR A N 1
ATOM 729 C CA . THR A 1 89 ? -20.674 29.135 22.769 1.00 81.50 89 THR A CA 1
ATOM 730 C C . THR A 1 89 ? -21.524 28.070 23.460 1.00 81.50 89 THR A C 1
ATOM 732 O O . THR A 1 89 ? -21.332 26.867 23.260 1.00 81.50 89 THR A O 1
ATOM 735 N N . SER A 1 90 ? -22.490 28.501 24.270 1.00 80.62 90 SER A N 1
ATOM 736 C CA . SER A 1 90 ? -23.444 27.603 24.932 1.00 80.62 90 SER A CA 1
ATOM 737 C C . SER A 1 90 ? -24.144 26.675 23.932 1.00 80.62 90 SER A C 1
ATOM 739 O O . SER A 1 90 ? -24.365 25.507 24.228 1.00 80.62 90 SER A O 1
ATOM 741 N N . GLU A 1 91 ? -24.435 27.195 22.739 1.00 82.75 91 GLU A N 1
ATOM 742 C CA . GLU A 1 91 ? -25.066 26.480 21.629 1.00 82.75 91 GLU A CA 1
ATOM 743 C C . GLU A 1 91 ? -24.129 25.447 20.988 1.00 82.75 91 GLU A C 1
ATOM 745 O O . GLU A 1 91 ? -24.497 24.287 20.833 1.00 82.75 91 GLU A O 1
ATOM 750 N N . ALA A 1 92 ? -22.881 25.817 20.681 1.00 77.31 92 ALA A N 1
ATOM 751 C CA . ALA A 1 92 ? -21.906 24.863 20.153 1.00 77.31 92 ALA A CA 1
ATOM 752 C C . ALA A 1 92 ? -21.626 23.741 21.164 1.00 77.31 92 ALA A C 1
ATOM 754 O O . ALA A 1 92 ? -21.496 22.573 20.798 1.00 77.31 92 ALA A O 1
ATOM 755 N N . LYS A 1 93 ? -21.603 24.084 22.457 1.00 75.81 93 LYS A N 1
ATOM 756 C CA . LYS A 1 93 ? -21.502 23.105 23.533 1.00 75.81 93 LYS A CA 1
ATOM 757 C C . LYS A 1 93 ? -22.725 22.185 23.579 1.00 75.81 93 LYS A C 1
ATOM 759 O O . LYS A 1 93 ? -22.524 20.981 23.663 1.00 75.81 93 LYS A O 1
ATOM 764 N N . SER A 1 94 ? -23.954 22.697 23.471 1.00 80.06 94 SER A N 1
ATOM 765 C CA . SER A 1 94 ? -25.160 21.853 23.494 1.00 80.06 94 SER A CA 1
ATOM 766 C C . SER A 1 94 ? -25.271 20.937 22.269 1.00 80.06 94 SER A C 1
ATOM 768 O O . SER A 1 94 ? -25.730 19.803 22.386 1.00 80.06 94 SER A O 1
ATOM 770 N N . ILE A 1 95 ? -24.800 21.391 21.102 1.00 80.44 95 ILE A N 1
ATOM 771 C CA . ILE A 1 95 ? -24.690 20.567 19.888 1.00 80.44 95 ILE A CA 1
ATOM 772 C C . ILE A 1 95 ? -23.712 19.409 20.119 1.00 80.44 95 ILE A C 1
ATOM 774 O O . ILE A 1 95 ? -24.058 18.256 19.877 1.00 80.44 95 ILE A O 1
ATOM 778 N N . LEU A 1 96 ? -22.514 19.692 20.640 1.00 75.50 96 LEU A N 1
ATOM 779 C CA . LEU A 1 96 ? -21.515 18.659 20.948 1.00 75.50 96 LEU A CA 1
ATOM 780 C C . LEU A 1 96 ? -21.927 17.758 22.118 1.00 75.50 96 LEU A C 1
ATOM 782 O O . LEU A 1 96 ? -21.464 16.625 22.206 1.00 75.50 96 LEU A O 1
ATOM 786 N N . GLU A 1 97 ? -22.793 18.247 23.008 1.00 74.69 97 GLU A N 1
ATOM 787 C CA . GLU A 1 97 ? -23.388 17.456 24.086 1.00 74.69 97 GLU A CA 1
ATOM 788 C C . GLU A 1 97 ? -24.495 16.506 23.600 1.00 74.69 97 GLU A C 1
ATOM 790 O O . GLU A 1 97 ? -24.933 15.632 24.349 1.00 74.69 97 GLU A O 1
ATOM 795 N N . THR A 1 98 ? -24.931 16.641 22.344 1.00 79.94 98 THR A N 1
ATOM 796 C CA . THR A 1 98 ? -25.883 15.718 21.728 1.00 79.94 98 THR A CA 1
ATOM 797 C C . THR A 1 98 ? -25.152 14.437 21.325 1.00 79.94 98 THR A C 1
ATOM 799 O O . THR A 1 98 ? -24.400 14.425 20.351 1.00 79.94 98 THR A O 1
ATOM 802 N N . GLU A 1 99 ? -25.409 13.349 22.057 1.00 73.44 99 GLU A N 1
ATOM 803 C CA . GLU A 1 99 ? -24.794 12.019 21.877 1.00 73.44 99 GLU A CA 1
ATOM 804 C C . GLU A 1 99 ? -24.737 11.581 20.404 1.00 73.44 99 GLU A C 1
ATOM 806 O O . GLU A 1 99 ? -23.684 11.192 19.900 1.00 73.44 99 GLU A O 1
ATOM 811 N N . PHE A 1 100 ? -25.842 11.739 19.670 1.00 79.88 100 PHE A N 1
ATOM 812 C CA . PHE A 1 100 ? -25.916 11.382 18.252 1.00 79.88 100 PHE A CA 1
ATOM 813 C C . PHE A 1 100 ? -24.915 12.158 17.378 1.00 79.88 100 PHE A C 1
ATOM 815 O O . PHE A 1 100 ? -24.256 11.576 16.516 1.00 79.88 100 PHE A O 1
ATOM 822 N N . ILE A 1 101 ? -24.775 13.465 17.614 1.00 83.62 101 ILE A N 1
ATOM 823 C CA . ILE A 1 101 ? -23.903 14.334 16.818 1.00 83.62 101 ILE A CA 1
ATOM 824 C C . ILE A 1 101 ? -22.443 14.003 17.107 1.00 83.62 101 ILE A C 1
ATOM 826 O O . ILE A 1 101 ? -21.665 13.818 16.173 1.00 83.62 101 ILE A O 1
ATOM 830 N N . PHE A 1 102 ? -22.067 13.872 18.382 1.00 81.94 102 PHE A N 1
ATOM 831 C CA . PHE A 1 102 ? -20.691 13.526 18.724 1.00 81.94 102 PHE A CA 1
ATOM 832 C C . PHE A 1 102 ? -20.319 12.127 18.240 1.00 81.94 102 PHE A C 1
ATOM 834 O O . PHE A 1 102 ? -19.231 11.941 17.707 1.00 81.94 102 PHE A O 1
ATOM 841 N N . SER A 1 103 ? -21.229 11.158 18.349 1.00 76.62 103 SER A N 1
ATOM 842 C CA . SER A 1 103 ? -21.040 9.827 17.775 1.00 76.62 103 SER A CA 1
ATOM 843 C C . SER A 1 103 ? -20.740 9.903 16.272 1.00 76.62 103 SER A C 1
ATOM 845 O O . SER A 1 103 ? -19.830 9.225 15.799 1.00 76.62 103 SER A O 1
ATOM 847 N N . HIS A 1 104 ? -21.434 10.768 15.528 1.00 80.56 104 HIS A N 1
ATOM 848 C CA . HIS A 1 104 ? -21.160 10.983 14.106 1.00 80.56 104 HIS A CA 1
ATOM 849 C C . HIS A 1 104 ? -19.819 11.688 13.859 1.00 80.56 104 HIS A C 1
ATOM 851 O O . HIS A 1 104 ? -19.056 11.262 13.006 1.00 80.56 104 HIS A O 1
ATOM 857 N N . ILE A 1 105 ? -19.477 12.719 14.636 1.00 83.88 105 ILE A N 1
ATOM 858 C CA . ILE A 1 105 ? -18.173 13.399 14.539 1.00 83.88 105 ILE A CA 1
ATOM 859 C C . ILE A 1 105 ? -17.031 12.431 14.864 1.00 83.88 105 ILE A C 1
ATOM 861 O O . ILE A 1 105 ? -15.979 12.471 14.230 1.00 83.88 105 ILE A O 1
ATOM 865 N N . SER A 1 106 ? -17.242 11.538 15.833 1.00 81.75 106 SER A N 1
ATOM 866 C CA . SER A 1 106 ? -16.214 10.628 16.325 1.00 81.75 106 SER A CA 1
ATOM 867 C C . SER A 1 106 ? -15.653 9.710 15.246 1.00 81.75 106 SER A C 1
ATOM 869 O O . SER A 1 106 ? -14.489 9.349 15.337 1.00 81.75 106 SER A O 1
ATOM 871 N N . GLN A 1 107 ? -16.403 9.417 14.178 1.00 77.75 107 GLN A N 1
ATOM 872 C CA . GLN A 1 107 ? -15.907 8.622 13.049 1.00 77.75 107 GLN A CA 1
ATOM 873 C C . GLN A 1 107 ? -14.729 9.282 12.302 1.00 77.75 107 GLN A C 1
ATOM 875 O O . GLN A 1 107 ? -14.020 8.602 11.569 1.00 77.75 107 GLN A O 1
ATOM 880 N N . TYR A 1 108 ? -14.507 10.584 12.507 1.00 80.12 108 TYR A N 1
ATOM 881 C CA . TYR A 1 108 ? -13.390 11.357 11.953 1.00 80.12 108 TYR A CA 1
ATOM 882 C C . TYR A 1 108 ? -12.280 11.635 12.978 1.00 80.12 108 TYR A C 1
ATOM 884 O O . TYR A 1 108 ? -11.305 12.320 12.673 1.00 80.12 108 TYR A O 1
ATOM 892 N N . LEU A 1 109 ? -12.425 11.150 14.212 1.00 84.06 109 LEU A N 1
ATOM 893 C CA . LEU A 1 109 ? -11.468 11.367 15.293 1.00 84.06 109 LEU A CA 1
ATOM 894 C C . LEU A 1 109 ? -10.579 10.138 15.486 1.00 84.06 109 LEU A C 1
ATOM 896 O O . LEU A 1 109 ? -10.956 9.013 15.171 1.00 84.06 109 LEU A O 1
ATOM 900 N N . THR A 1 110 ? -9.397 10.330 16.072 1.00 82.94 110 THR A N 1
ATOM 901 C CA . THR A 1 110 ? -8.616 9.202 16.597 1.00 82.94 110 THR A CA 1
ATOM 902 C C . THR A 1 110 ? -8.966 8.903 18.056 1.00 82.94 110 THR A C 1
ATOM 904 O O . THR A 1 110 ? -9.453 9.784 18.773 1.00 82.94 110 THR A O 1
ATOM 907 N N . PRO A 1 111 ? -8.618 7.707 18.571 1.00 85.12 111 PRO A N 1
ATOM 908 C CA . PRO A 1 111 ? -8.660 7.416 20.006 1.00 85.12 111 PRO A CA 1
ATOM 909 C C . PRO A 1 111 ? -7.982 8.478 20.886 1.00 85.12 111 PRO A C 1
ATOM 911 O O . PRO A 1 111 ? -8.448 8.774 21.991 1.00 85.12 111 PRO A O 1
ATOM 914 N N . SER A 1 112 ? -6.883 9.072 20.401 1.00 84.81 112 SER A N 1
ATOM 915 C CA . SER A 1 112 ? -6.179 10.150 21.105 1.00 84.81 112 SER A CA 1
ATOM 916 C C . SER A 1 112 ? -7.014 11.428 21.149 1.00 84.81 112 SER A C 1
ATOM 918 O O . SER A 1 112 ? -7.104 12.057 22.203 1.00 84.81 112 SER A O 1
ATOM 920 N N . ASP A 1 113 ? -7.665 11.783 20.042 1.00 88.25 113 ASP A N 1
ATOM 921 C CA . ASP A 1 113 ? -8.499 12.984 19.944 1.00 88.25 113 ASP A CA 1
ATOM 922 C C . ASP A 1 113 ? -9.743 12.864 20.828 1.00 88.25 113 ASP A C 1
ATOM 924 O O . ASP A 1 113 ? -10.036 13.781 21.593 1.00 88.25 113 ASP A O 1
ATOM 928 N N . VAL A 1 114 ? -10.407 11.702 20.830 1.00 88.31 114 VAL A N 1
ATOM 929 C CA . VAL A 1 114 ? -11.542 11.423 21.731 1.00 88.31 114 VAL A CA 1
ATOM 930 C C . VAL A 1 114 ? -11.114 11.455 23.197 1.00 88.31 114 VAL A C 1
ATOM 932 O O . VAL A 1 114 ? -11.809 12.029 24.036 1.00 88.31 114 VAL A O 1
ATOM 935 N N . SER A 1 115 ? -9.934 10.915 23.517 1.00 86.81 115 SER A N 1
ATOM 936 C CA . SER A 1 115 ? -9.393 10.987 24.878 1.00 86.81 115 SER A CA 1
ATOM 937 C C . SER A 1 115 ? -9.126 12.433 25.306 1.00 86.81 115 SER A C 1
ATOM 939 O O . SER A 1 115 ? -9.531 12.825 26.399 1.00 86.81 115 SER A O 1
ATOM 941 N N . LYS A 1 116 ? -8.501 13.251 24.445 1.00 88.62 116 LYS A N 1
ATOM 942 C CA . LYS A 1 116 ? -8.259 14.681 24.708 1.00 88.62 116 LYS A CA 1
ATOM 943 C C . LYS A 1 116 ? -9.571 15.450 24.865 1.00 88.62 116 LYS A C 1
ATOM 945 O O . LYS A 1 116 ? -9.715 16.187 25.839 1.00 88.62 116 LYS A O 1
ATOM 950 N N . PHE A 1 117 ? -10.544 15.222 23.984 1.00 87.31 117 PHE A N 1
ATOM 951 C CA . PHE A 1 117 ? -11.885 15.804 24.071 1.00 87.31 117 PHE A CA 1
ATOM 952 C C . PHE A 1 117 ? -12.557 15.481 25.415 1.00 87.31 117 PHE A C 1
ATOM 954 O O . PHE A 1 117 ? -13.067 16.368 26.103 1.00 87.31 117 PHE A O 1
ATOM 961 N N . GLY A 1 118 ? -12.465 14.225 25.858 1.00 86.81 118 GLY A N 1
ATOM 962 C CA . GLY A 1 118 ? -12.990 13.790 27.149 1.00 86.81 118 GLY A CA 1
ATOM 963 C C . GLY A 1 118 ? -12.327 14.457 28.362 1.00 86.81 118 GLY A C 1
ATOM 964 O O . GLY A 1 118 ? -12.918 14.480 29.441 1.00 86.81 118 GLY A O 1
ATOM 965 N N . THR A 1 119 ? -11.122 15.018 28.225 1.00 89.62 119 THR A N 1
ATOM 966 C CA . THR A 1 119 ? -10.452 15.751 29.318 1.00 89.62 119 THR A CA 1
ATOM 967 C C . THR A 1 119 ? -10.865 17.219 29.420 1.00 89.62 119 THR A C 1
ATOM 969 O O . THR A 1 119 ? -10.593 17.850 30.438 1.00 89.62 119 THR A O 1
ATOM 972 N N . THR A 1 120 ? -11.552 17.771 28.415 1.00 85.69 120 THR A N 1
ATOM 973 C CA . THR A 1 120 ? -11.883 19.203 28.374 1.00 85.69 120 THR A CA 1
ATOM 974 C C . THR A 1 120 ? -12.944 19.597 29.407 1.00 85.69 120 THR A C 1
ATOM 976 O O . THR A 1 120 ? -12.821 20.640 30.047 1.00 85.69 120 THR A O 1
ATOM 979 N N . CYS A 1 121 ? -13.996 18.791 29.600 1.00 84.19 121 CYS A N 1
ATOM 980 C CA . CYS A 1 121 ? -15.002 19.024 30.644 1.00 84.19 121 CYS A CA 1
ATOM 981 C C . CYS A 1 121 ? -15.768 17.744 31.022 1.00 84.19 121 CYS A C 1
ATOM 983 O O . CYS A 1 121 ? -15.711 16.742 30.313 1.00 84.19 121 CYS A O 1
ATOM 985 N N . LYS A 1 122 ? -16.529 17.779 32.130 1.00 82.81 122 LYS A N 1
ATOM 986 C CA . LYS A 1 122 ? -17.292 16.615 32.627 1.00 82.81 122 LYS A CA 1
ATOM 987 C C . LYS A 1 122 ? -18.324 16.089 31.622 1.00 82.81 122 LYS A C 1
ATOM 989 O O . LYS A 1 122 ? -18.443 14.876 31.479 1.00 82.81 122 LYS A O 1
ATOM 994 N N . SER A 1 123 ? -19.044 16.973 30.927 1.00 81.31 123 SER A N 1
ATOM 995 C CA . SER A 1 123 ? -20.026 16.561 29.915 1.00 81.31 123 SER A CA 1
ATOM 996 C C . SER A 1 123 ? -19.359 15.808 28.765 1.00 81.31 123 SER A C 1
ATOM 998 O O . SER A 1 123 ? -19.804 14.731 28.389 1.00 81.31 123 SER A O 1
ATOM 1000 N N . PHE A 1 124 ? -18.238 16.327 28.260 1.00 85.44 124 PHE A N 1
ATOM 1001 C CA . PHE A 1 124 ? -17.477 15.687 27.185 1.00 85.44 124 PHE A CA 1
ATOM 1002 C C . PHE A 1 124 ? -16.825 14.388 27.637 1.00 85.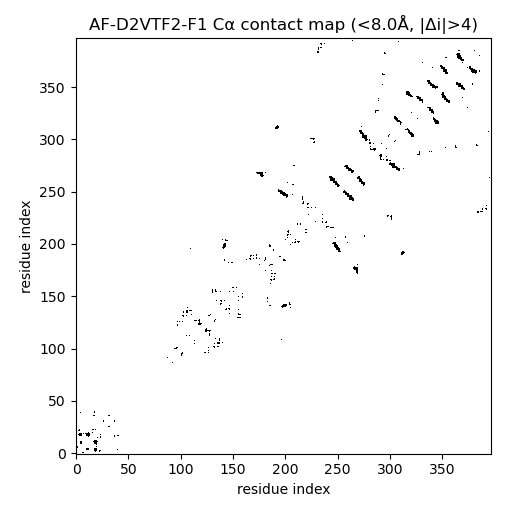44 124 PHE A C 1
ATOM 1004 O O . PHE A 1 124 ? -16.768 13.442 26.864 1.00 85.44 124 PHE A O 1
ATOM 1011 N N . ASN A 1 125 ? -16.388 14.300 28.895 1.00 88.81 125 ASN A N 1
ATOM 1012 C CA . ASN A 1 125 ? -15.891 13.051 29.461 1.00 88.81 125 ASN A CA 1
ATOM 1013 C C . ASN A 1 125 ? -16.947 11.945 29.429 1.00 88.81 125 ASN A C 1
ATOM 1015 O O . ASN A 1 125 ? -16.626 10.813 29.070 1.00 88.81 125 ASN A O 1
ATOM 1019 N N . LYS A 1 126 ? -18.194 12.286 29.789 1.00 88.38 126 LYS A N 1
ATOM 1020 C CA . LYS A 1 126 ? -19.325 11.357 29.750 1.00 88.38 126 LYS A CA 1
ATOM 1021 C C . LYS A 1 126 ? -19.513 10.819 28.332 1.00 88.38 126 LYS A C 1
ATOM 1023 O O . LYS A 1 126 ? -19.459 9.611 28.155 1.00 88.38 126 LYS A O 1
ATOM 1028 N N . ILE A 1 127 ? -19.612 11.712 27.350 1.00 87.31 127 ILE A N 1
ATOM 1029 C CA . ILE A 1 127 ? -19.838 11.368 25.938 1.00 87.31 127 ILE A CA 1
ATOM 1030 C C . ILE A 1 127 ? -18.655 10.583 25.356 1.00 87.31 127 ILE A C 1
ATOM 1032 O O . ILE A 1 127 ? -18.824 9.521 24.776 1.00 87.31 127 ILE A O 1
ATOM 1036 N N . ALA A 1 128 ? -17.421 11.038 25.581 1.00 88.56 128 ALA A N 1
ATOM 1037 C CA . ALA A 1 128 ? -16.211 10.339 25.142 1.00 88.56 128 ALA A CA 1
ATOM 1038 C C . ALA A 1 128 ? -16.017 8.971 25.812 1.00 88.56 128 ALA A C 1
ATOM 1040 O O . ALA A 1 128 ? -15.194 8.176 25.362 1.00 88.56 128 ALA A O 1
ATOM 1041 N N . SER A 1 129 ? -16.717 8.700 26.915 1.00 89.69 129 SER A N 1
ATOM 1042 C CA . SER A 1 129 ? -16.690 7.406 27.599 1.00 89.69 129 SER A CA 1
ATOM 1043 C C . SER A 1 129 ? -17.827 6.483 27.163 1.00 89.69 129 SER A C 1
ATOM 1045 O O . SER A 1 129 ? -17.864 5.345 27.627 1.00 89.69 129 SER A O 1
ATOM 1047 N N . GLU A 1 130 ? -18.728 6.934 26.288 1.00 90.88 130 GLU A N 1
ATOM 1048 C CA . GLU A 1 130 ? -19.810 6.103 25.773 1.00 90.88 130 GLU A CA 1
ATOM 1049 C C . GLU A 1 130 ? -19.271 5.014 24.852 1.00 90.88 130 GLU A C 1
ATOM 1051 O O . GLU A 1 130 ? -18.461 5.238 23.953 1.00 90.88 130 GLU A O 1
ATOM 1056 N N . GLU A 1 131 ? -19.753 3.798 25.076 1.00 91.25 131 GLU A N 1
ATOM 1057 C CA . GLU A 1 131 ? -19.303 2.616 24.350 1.00 91.25 131 GLU A CA 1
ATOM 1058 C C . GLU A 1 131 ? -19.622 2.698 22.847 1.00 91.25 131 GLU A C 1
ATOM 1060 O O . GLU A 1 131 ? -18.881 2.163 22.025 1.00 91.25 131 GLU A O 1
ATOM 1065 N N . SER A 1 132 ? -20.703 3.390 22.475 1.00 89.62 132 SER A N 1
ATOM 1066 C CA . SER A 1 132 ? -21.107 3.650 21.086 1.00 89.62 132 SER A CA 1
ATOM 1067 C C . SER A 1 132 ? -20.029 4.407 20.302 1.00 89.62 132 SER A C 1
ATOM 1069 O O . SER A 1 132 ? -19.716 4.020 19.178 1.00 89.62 132 SER A O 1
ATOM 1071 N N . VAL A 1 133 ? -19.399 5.415 20.913 1.00 90.19 133 VAL A N 1
ATOM 1072 C CA . VAL A 1 133 ? -18.291 6.185 20.326 1.00 90.19 133 VAL A CA 1
ATOM 1073 C C . VAL A 1 133 ? -17.110 5.269 20.011 1.00 90.19 133 VAL A C 1
ATOM 1075 O O . VAL A 1 133 ? -16.612 5.246 18.887 1.00 90.19 133 VAL A O 1
ATOM 1078 N N . TRP A 1 134 ? -16.687 4.457 20.982 1.00 92.00 134 TRP A N 1
ATOM 1079 C CA . TRP A 1 134 ? -15.558 3.540 20.801 1.00 92.00 134 TRP A CA 1
ATOM 1080 C C . TRP A 1 134 ? -15.864 2.425 19.801 1.00 92.00 134 TRP A C 1
ATOM 1082 O O . TRP A 1 134 ? -14.984 2.069 19.018 1.00 92.00 134 TRP A O 1
ATOM 1092 N N . LYS A 1 135 ? -17.104 1.916 19.779 1.00 91.75 135 LYS A N 1
ATOM 1093 C CA . LYS A 1 135 ? -17.589 0.973 18.758 1.00 91.75 135 LYS A CA 1
ATOM 1094 C C . LYS A 1 135 ? -17.505 1.575 17.364 1.00 91.75 135 LYS A C 1
ATOM 1096 O O . LYS A 1 135 ? -16.981 0.918 16.474 1.00 91.75 135 LYS A O 1
ATOM 1101 N N . ASN A 1 136 ? -17.962 2.811 17.182 1.00 89.50 136 ASN A N 1
ATOM 1102 C CA . ASN A 1 136 ? -17.924 3.477 15.883 1.00 89.50 136 ASN A CA 1
ATOM 1103 C C . ASN A 1 136 ? -16.488 3.736 15.425 1.00 89.50 136 ASN A C 1
ATOM 1105 O O . ASN A 1 136 ? -16.153 3.374 14.304 1.00 89.50 136 ASN A O 1
ATOM 1109 N N . LEU A 1 137 ? -15.615 4.238 16.305 1.00 89.44 137 LEU A N 1
ATOM 1110 C CA . LEU A 1 137 ? -14.179 4.359 16.021 1.00 89.44 137 LEU A CA 1
ATOM 1111 C C . LEU A 1 137 ? -13.562 3.027 15.577 1.00 89.44 137 LEU A C 1
ATOM 1113 O O . LEU A 1 137 ? -12.798 2.979 14.616 1.00 89.44 137 LEU A O 1
ATOM 1117 N N . TYR A 1 138 ? -13.892 1.944 16.283 1.00 91.50 138 TYR A N 1
ATOM 1118 C CA . TYR A 1 138 ? -13.369 0.614 15.988 1.00 91.50 138 TYR A CA 1
ATOM 1119 C C . TYR A 1 138 ? -13.884 0.082 14.650 1.00 91.50 138 TYR A C 1
ATOM 1121 O O . TYR A 1 138 ? -13.100 -0.436 13.863 1.00 91.50 138 TYR A O 1
ATOM 1129 N N . ILE A 1 139 ? -15.183 0.234 14.370 1.00 90.56 139 ILE A N 1
ATOM 1130 C CA . ILE A 1 139 ? -15.796 -0.177 13.100 1.00 90.56 139 ILE A CA 1
ATOM 1131 C C . ILE A 1 139 ? -15.197 0.615 11.940 1.00 90.56 139 ILE A C 1
ATOM 1133 O O . ILE A 1 139 ? -14.874 0.023 10.916 1.00 90.56 139 ILE A O 1
ATOM 1137 N N . THR A 1 140 ? -15.024 1.928 12.093 1.00 87.94 140 THR A N 1
ATOM 1138 C CA . THR A 1 140 ? -14.430 2.765 11.048 1.00 87.94 140 THR A CA 1
ATOM 1139 C C . THR A 1 140 ? -12.988 2.360 10.766 1.00 87.94 140 THR A C 1
ATOM 1141 O O . THR A 1 140 ? -12.599 2.303 9.603 1.00 87.94 140 THR A O 1
ATOM 1144 N N . LYS A 1 141 ? -12.202 2.044 11.806 1.00 90.25 141 LYS A N 1
ATOM 1145 C CA . LYS A 1 141 ? -10.802 1.660 11.614 1.00 90.25 141 LYS A CA 1
ATOM 1146 C C . LYS A 1 141 ? -10.636 0.224 11.119 1.00 90.25 141 LYS A C 1
ATOM 1148 O O . LYS A 1 141 ? -9.912 0.018 10.157 1.00 90.25 141 LYS A O 1
ATOM 1153 N N . TYR A 1 142 ? -11.272 -0.753 11.760 1.00 90.81 142 TYR A N 1
ATOM 1154 C CA . TYR A 1 142 ? -10.998 -2.182 11.542 1.00 90.81 142 TYR A CA 1
ATOM 1155 C C . TYR A 1 142 ? -12.154 -2.964 10.904 1.00 90.81 142 TYR A C 1
ATOM 1157 O O . TYR A 1 142 ? -12.019 -4.152 10.613 1.00 90.81 142 TYR A O 1
ATOM 1165 N N . GLY A 1 143 ? -13.305 -2.329 10.690 1.00 90.12 143 GLY A N 1
ATOM 1166 C CA . GLY A 1 143 ? -14.504 -2.976 10.167 1.00 90.12 143 GLY A CA 1
ATOM 1167 C C . GLY A 1 143 ? -15.400 -3.599 11.243 1.00 90.12 143 GLY A C 1
ATOM 1168 O O . GLY A 1 143 ? -15.036 -3.782 12.408 1.00 90.12 143 GLY A O 1
ATOM 1169 N N . LYS A 1 144 ? -16.632 -3.939 10.845 1.00 90.62 144 LYS A N 1
ATOM 1170 C CA . LYS A 1 144 ? -17.663 -4.466 11.756 1.00 90.62 144 LYS A CA 1
ATOM 1171 C C . LYS A 1 144 ? -17.365 -5.883 12.241 1.00 90.62 144 LYS A C 1
ATOM 1173 O O . LYS A 1 144 ? -17.626 -6.190 13.403 1.00 90.62 144 LYS A O 1
ATOM 1178 N N . GLN A 1 145 ? -16.829 -6.736 11.374 1.00 87.31 145 GLN A N 1
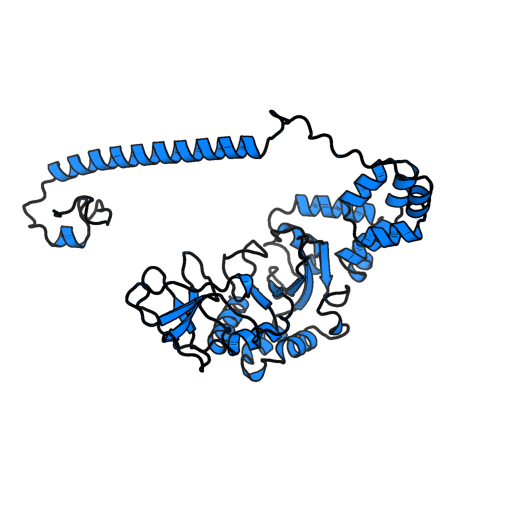ATOM 1179 C CA . GLN A 1 145 ? -16.473 -8.109 11.735 1.00 87.31 145 GLN A CA 1
ATOM 1180 C C . GLN A 1 145 ? -15.389 -8.144 12.819 1.00 87.31 145 GLN A C 1
ATOM 1182 O O . GLN A 1 145 ? -15.523 -8.876 13.795 1.00 87.31 145 GLN A O 1
ATOM 1187 N N . ALA A 1 146 ? -14.376 -7.280 12.708 1.00 85.31 146 ALA A N 1
ATOM 1188 C CA . ALA A 1 146 ? -13.327 -7.137 13.711 1.00 85.31 146 ALA A CA 1
ATOM 1189 C C . ALA A 1 146 ? -13.910 -6.814 15.099 1.00 85.31 146 ALA A C 1
ATOM 1191 O O . ALA A 1 146 ? -13.555 -7.444 16.092 1.00 85.31 146 ALA A O 1
ATOM 1192 N N . LEU A 1 147 ? -14.875 -5.890 15.172 1.00 87.94 147 LEU A N 1
ATOM 1193 C CA . LEU A 1 147 ? -15.548 -5.564 16.430 1.00 87.94 147 LEU A CA 1
ATOM 1194 C C . LEU A 1 147 ? -16.184 -6.808 17.081 1.00 87.94 147 LEU A C 1
ATOM 1196 O O . LEU A 1 147 ? -16.063 -7.000 18.288 1.00 87.94 147 LEU A O 1
ATOM 1200 N N . GLN A 1 148 ? -16.856 -7.650 16.294 1.00 87.69 148 GLN A N 1
ATOM 1201 C CA . GLN A 1 148 ? -17.523 -8.854 16.800 1.00 87.69 148 GLN A CA 1
ATOM 1202 C C . GLN A 1 148 ? -16.520 -9.907 17.282 1.00 87.69 148 GLN A C 1
ATOM 1204 O O . GLN A 1 148 ? -16.739 -10.524 18.322 1.00 87.69 148 GLN A O 1
ATOM 1209 N N . THR A 1 149 ? -15.415 -10.078 16.557 1.00 85.44 149 THR A N 1
ATOM 1210 C CA . THR A 1 149 ? -14.387 -11.074 16.875 1.00 85.44 149 THR A CA 1
ATOM 1211 C C . THR A 1 149 ? -13.546 -10.680 18.092 1.00 85.44 149 THR A C 1
ATOM 1213 O O . THR A 1 149 ? -13.210 -11.538 18.904 1.00 85.44 149 THR A O 1
ATOM 1216 N N . PHE A 1 150 ? -13.194 -9.397 18.239 1.00 79.56 150 PHE A N 1
ATOM 1217 C CA . PHE A 1 150 ? -12.143 -8.968 19.176 1.00 79.56 150 PHE A CA 1
ATOM 1218 C C . PHE A 1 150 ? -12.651 -8.427 20.502 1.00 79.56 150 PHE A C 1
ATOM 1220 O O . PHE A 1 150 ? -11.924 -8.447 21.495 1.00 79.56 150 PHE A O 1
ATOM 1227 N N . VAL A 1 151 ? -13.887 -7.935 20.532 1.00 82.69 151 VAL A N 1
ATOM 1228 C CA . VAL A 1 151 ? -14.416 -7.300 21.736 1.00 82.69 151 VAL A CA 1
ATOM 1229 C C . VAL 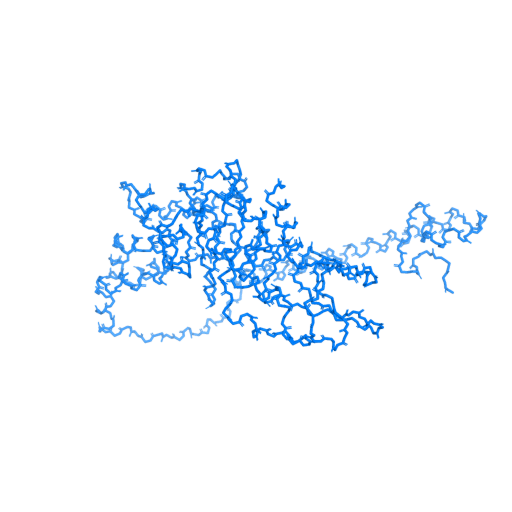A 1 151 ? -14.957 -8.329 22.718 1.00 82.69 151 VAL A C 1
ATOM 1231 O O . VAL A 1 151 ? -14.674 -8.223 23.912 1.00 82.69 151 VAL A O 1
ATOM 1234 N N . GLY A 1 152 ? -15.664 -9.354 22.230 1.00 84.00 152 GLY A N 1
ATOM 1235 C CA . GLY A 1 152 ? -16.309 -10.346 23.093 1.00 84.00 152 GLY A CA 1
ATOM 1236 C C . GLY A 1 152 ? -17.127 -9.666 24.199 1.00 84.00 152 GLY A C 1
ATOM 1237 O O . GLY A 1 152 ? -17.952 -8.800 23.912 1.00 84.00 152 GLY A O 1
ATOM 1238 N N . ASP A 1 153 ? -16.833 -10.015 25.456 1.00 86.62 153 ASP A N 1
ATOM 1239 C CA . ASP A 1 153 ? -17.471 -9.438 26.653 1.00 86.62 153 ASP A CA 1
ATOM 1240 C C . ASP A 1 153 ? -16.743 -8.202 27.224 1.00 86.62 153 ASP A C 1
ATOM 1242 O O . ASP A 1 153 ? -17.189 -7.611 28.212 1.00 86.62 153 ASP A O 1
ATOM 1246 N N . LYS A 1 154 ? -15.598 -7.803 26.654 1.00 90.69 154 LYS A N 1
ATOM 1247 C CA . LYS A 1 154 ? -14.851 -6.617 27.103 1.00 90.69 154 LYS A CA 1
ATOM 1248 C C . LYS A 1 154 ? -15.491 -5.336 26.559 1.00 90.69 154 LYS A C 1
ATOM 1250 O O . LYS A 1 154 ? -16.216 -5.355 25.573 1.00 90.69 154 LYS A O 1
ATOM 1255 N N . SER A 1 155 ? -15.171 -4.190 27.160 1.00 92.62 155 SER A N 1
ATOM 1256 C CA . SER A 1 155 ? -15.481 -2.901 26.532 1.00 92.62 155 SER A CA 1
ATOM 1257 C C . SER A 1 155 ? -14.523 -2.618 25.373 1.00 92.62 155 SER A C 1
ATOM 1259 O O . SER A 1 155 ? -13.320 -2.883 25.472 1.00 92.62 155 SER A O 1
ATOM 1261 N N . VAL A 1 156 ? -15.022 -2.016 24.292 1.00 92.25 156 VAL A N 1
ATOM 1262 C CA . VAL A 1 156 ? -14.216 -1.641 23.118 1.00 92.25 156 VAL A CA 1
ATOM 1263 C C . VAL A 1 156 ? -13.079 -0.712 23.518 1.00 92.25 156 VAL A C 1
ATOM 1265 O O . VAL A 1 156 ? -11.960 -0.835 23.026 1.00 92.25 156 VAL A O 1
ATOM 1268 N N . ARG A 1 157 ? -13.332 0.190 24.470 1.00 90.81 157 ARG A N 1
ATOM 1269 C CA . ARG A 1 157 ? -12.301 1.073 25.022 1.00 90.81 157 ARG A CA 1
ATOM 1270 C C . ARG A 1 157 ? -11.151 0.296 25.671 1.00 90.81 157 ARG A C 1
ATOM 1272 O O . ARG A 1 157 ? -9.996 0.665 25.473 1.00 90.81 157 ARG A O 1
ATOM 1279 N N . SER A 1 158 ? -11.446 -0.757 26.437 1.00 91.31 158 SER A N 1
ATOM 1280 C CA . SER A 1 158 ? -10.406 -1.605 27.038 1.00 91.31 158 SER A CA 1
ATOM 1281 C C . SER A 1 158 ? -9.626 -2.357 25.966 1.00 91.31 158 SER A C 1
ATOM 1283 O O . SER A 1 158 ? -8.406 -2.435 26.047 1.00 91.31 158 SER A O 1
ATOM 1285 N N . VAL A 1 159 ? -10.318 -2.869 24.945 1.00 91.69 159 VAL A N 1
ATOM 1286 C CA . VAL A 1 159 ? -9.696 -3.581 23.819 1.00 91.69 159 VAL A CA 1
ATOM 1287 C C . VAL A 1 159 ? -8.725 -2.663 23.082 1.00 91.69 159 VAL A C 1
ATOM 1289 O O . VAL A 1 159 ? -7.584 -3.046 22.867 1.00 91.69 159 VAL A O 1
ATOM 1292 N N . TRP A 1 160 ? -9.114 -1.420 22.792 1.00 90.06 160 TRP A N 1
ATOM 1293 C CA . TRP A 1 160 ? -8.219 -0.416 22.207 1.00 90.06 160 TRP A CA 1
ATOM 1294 C C . TRP A 1 160 ? -6.952 -0.173 23.032 1.00 90.06 160 TRP A C 1
ATOM 1296 O O . TRP A 1 160 ? -5.865 -0.025 22.477 1.00 90.06 160 TRP A O 1
ATOM 1306 N N . GLN A 1 161 ? -7.079 -0.101 24.358 1.00 88.19 161 GLN A N 1
ATOM 1307 C CA . GLN A 1 161 ? -5.934 0.101 25.247 1.00 88.19 161 GLN A CA 1
ATOM 1308 C C . GLN A 1 161 ? -5.010 -1.119 25.273 1.00 88.19 161 GLN A C 1
ATOM 1310 O O . GLN A 1 161 ? -3.790 -0.952 25.284 1.00 88.19 161 GLN A O 1
ATOM 1315 N N . ASP A 1 162 ? -5.581 -2.323 25.280 1.00 90.50 162 ASP A N 1
ATOM 1316 C CA . ASP A 1 162 ? -4.833 -3.579 25.200 1.00 90.50 162 ASP A CA 1
ATOM 1317 C C . ASP A 1 162 ? -4.086 -3.670 23.855 1.00 90.50 162 ASP A C 1
ATOM 1319 O O . ASP A 1 162 ? -2.881 -3.917 23.846 1.00 90.50 162 ASP A O 1
ATOM 1323 N N . GLN A 1 163 ? -4.753 -3.346 22.741 1.00 90.88 163 GLN A N 1
ATOM 1324 C CA . GLN A 1 163 ? -4.148 -3.288 21.405 1.00 90.88 163 GLN A CA 1
ATOM 1325 C C . GLN A 1 163 ? -2.995 -2.287 21.335 1.00 90.88 163 GLN A C 1
ATOM 1327 O O . GLN A 1 163 ? -1.925 -2.619 20.843 1.00 90.88 163 GLN A O 1
ATOM 1332 N N . ALA A 1 164 ? -3.176 -1.070 21.856 1.00 87.19 164 ALA A N 1
ATOM 1333 C CA . ALA A 1 164 ? -2.123 -0.057 21.843 1.00 87.19 164 ALA A CA 1
ATOM 1334 C C . ALA A 1 164 ? -0.862 -0.525 22.593 1.00 87.19 164 ALA A C 1
ATOM 1336 O O . ALA A 1 164 ? 0.255 -0.254 22.151 1.00 87.19 164 ALA A O 1
ATOM 1337 N N . LYS A 1 165 ? -1.032 -1.258 23.703 1.00 88.38 165 LYS A N 1
ATOM 1338 C CA . LYS A 1 165 ? 0.089 -1.878 24.423 1.00 88.38 165 LYS A CA 1
ATOM 1339 C C . LYS A 1 165 ? 0.745 -2.971 23.584 1.00 88.38 165 LYS A C 1
ATOM 1341 O O . LYS A 1 165 ? 1.967 -2.982 23.479 1.00 88.38 165 LYS A O 1
ATOM 1346 N N . GLU A 1 166 ? -0.047 -3.842 22.970 1.00 90.38 166 GLU A N 1
ATOM 1347 C CA . GLU A 1 166 ? 0.453 -4.942 22.141 1.00 90.38 166 GLU A CA 1
ATOM 1348 C C . GLU A 1 166 ? 1.249 -4.429 20.931 1.00 90.38 166 GLU A C 1
ATOM 1350 O O . GLU A 1 166 ? 2.396 -4.837 20.740 1.00 90.38 166 GLU A O 1
ATOM 1355 N N . ILE A 1 167 ? 0.708 -3.444 20.204 1.00 86.25 167 ILE A N 1
ATOM 1356 C CA . ILE A 1 167 ? 1.383 -2.713 19.117 1.00 86.25 167 ILE A CA 1
ATOM 1357 C C . ILE A 1 167 ? 2.721 -2.153 19.613 1.00 86.25 167 ILE A C 1
ATOM 1359 O O . ILE A 1 167 ? 3.748 -2.376 18.981 1.00 86.25 167 ILE A O 1
ATOM 1363 N N . SER A 1 168 ? 2.744 -1.492 20.779 1.00 83.69 168 SER A N 1
ATOM 1364 C CA . SER A 1 168 ? 3.981 -0.917 21.334 1.00 83.69 168 SER A CA 1
ATOM 1365 C C . SER A 1 168 ? 5.026 -1.954 21.766 1.00 83.69 168 SER A C 1
ATOM 1367 O O . SER A 1 168 ? 6.211 -1.637 21.831 1.00 83.69 168 SER A O 1
ATOM 1369 N N . SER A 1 169 ? 4.601 -3.184 22.069 1.00 85.12 169 SER A N 1
ATOM 1370 C CA . SER A 1 169 ? 5.487 -4.287 22.463 1.00 85.12 169 SER A CA 1
ATOM 1371 C C . SER A 1 169 ? 5.953 -5.158 21.293 1.00 85.12 169 SER A C 1
ATOM 1373 O O . SER A 1 169 ? 6.917 -5.911 21.434 1.00 85.12 169 SER A O 1
ATOM 1375 N N . THR A 1 170 ? 5.288 -5.065 20.140 1.00 81.31 170 THR A N 1
ATOM 1376 C CA . THR A 1 170 ? 5.572 -5.896 18.967 1.00 81.31 170 THR A CA 1
ATOM 1377 C C . THR A 1 170 ? 6.739 -5.290 18.198 1.00 81.31 170 THR A C 1
ATOM 1379 O O . THR A 1 170 ? 6.583 -4.327 17.456 1.00 81.31 170 THR A O 1
ATOM 1382 N N . SER A 1 171 ? 7.939 -5.834 18.409 1.00 66.81 171 SER A N 1
ATOM 1383 C CA . SER A 1 171 ? 9.165 -5.279 17.820 1.00 66.81 171 SER A CA 1
ATOM 1384 C C . SER A 1 171 ? 9.414 -5.700 16.368 1.00 66.81 171 SER A C 1
ATOM 1386 O O . SER A 1 171 ? 10.185 -5.024 15.688 1.00 66.81 171 SER A O 1
ATOM 1388 N N . ARG A 1 172 ? 8.798 -6.789 15.871 1.00 64.88 172 ARG A N 1
ATOM 1389 C CA . ARG A 1 172 ? 8.963 -7.276 14.488 1.00 64.88 172 ARG A CA 1
ATOM 1390 C C . ARG A 1 172 ? 7.723 -8.030 14.002 1.00 64.88 172 ARG A C 1
ATOM 1392 O O . ARG A 1 172 ? 7.339 -9.031 14.587 1.00 64.88 172 ARG A O 1
ATOM 1399 N N . MET A 1 173 ? 7.150 -7.579 12.887 1.00 67.81 173 MET A N 1
ATOM 1400 C CA . MET A 1 173 ? 5.997 -8.208 12.221 1.00 67.81 173 MET A CA 1
ATOM 1401 C C . MET A 1 173 ? 6.354 -9.505 11.474 1.00 67.81 173 MET A C 1
ATOM 1403 O O . MET A 1 173 ? 5.471 -10.294 11.159 1.00 67.81 173 MET A O 1
ATOM 1407 N N . ARG A 1 174 ? 7.654 -9.769 11.256 1.00 66.12 174 ARG A N 1
ATOM 1408 C CA . ARG A 1 174 ? 8.159 -10.926 10.490 1.00 66.12 174 ARG A CA 1
ATOM 1409 C C . ARG A 1 174 ? 7.746 -12.294 11.048 1.00 66.12 174 ARG A C 1
ATOM 1411 O O . ARG A 1 174 ? 7.891 -13.271 10.326 1.00 66.12 174 ARG A O 1
ATOM 1418 N N . ASP A 1 175 ? 7.232 -12.349 12.275 1.00 75.94 175 ASP A N 1
ATOM 1419 C CA . ASP A 1 175 ? 6.832 -13.590 12.942 1.00 75.94 175 ASP A CA 1
ATOM 1420 C C . ASP A 1 175 ? 5.300 -13.758 13.037 1.00 75.94 175 ASP A C 1
ATOM 1422 O O . ASP A 1 175 ? 4.823 -14.738 13.608 1.00 75.94 175 ASP A O 1
ATOM 1426 N N . CYS A 1 176 ? 4.512 -12.824 12.485 1.00 84.06 176 CYS A N 1
ATOM 1427 C CA . CYS A 1 176 ? 3.054 -12.931 12.471 1.00 84.06 176 CYS A CA 1
ATOM 1428 C C . CYS A 1 176 ? 2.611 -13.971 11.430 1.00 84.06 176 CYS A C 1
ATOM 1430 O O . CYS A 1 176 ? 2.948 -13.866 10.248 1.00 84.06 176 CYS A O 1
ATOM 1432 N N . SER A 1 177 ? 1.846 -14.975 11.862 1.00 88.12 177 SER A N 1
ATOM 1433 C CA . SER A 1 177 ? 1.193 -15.926 10.949 1.00 88.12 177 SER A CA 1
ATOM 1434 C C . SER A 1 177 ? -0.087 -15.330 10.358 1.00 88.12 177 SER A C 1
ATOM 1436 O O . SER A 1 177 ? -0.711 -14.469 10.981 1.00 88.12 177 SER A O 1
ATOM 1438 N N . LEU A 1 178 ? -0.552 -15.838 9.212 1.00 87.12 178 LEU A N 1
ATOM 1439 C CA . LEU A 1 178 ? -1.827 -15.404 8.623 1.00 87.12 178 LEU A CA 1
ATOM 1440 C C . LEU A 1 178 ? -2.999 -15.558 9.604 1.00 87.12 178 LEU A C 1
ATOM 1442 O O . LEU A 1 178 ? -3.788 -14.638 9.784 1.00 87.12 178 LEU A O 1
ATOM 1446 N N . ALA A 1 179 ? -3.068 -16.691 10.306 1.00 88.44 179 ALA A N 1
ATOM 1447 C CA . ALA A 1 179 ? -4.125 -16.957 11.279 1.00 88.44 179 ALA A CA 1
ATOM 1448 C C . ALA A 1 179 ? -4.077 -16.012 12.495 1.00 88.44 179 ALA A C 1
ATOM 1450 O O . ALA A 1 179 ? -5.102 -15.780 13.141 1.00 88.44 179 ALA A O 1
ATOM 1451 N N . GLU A 1 180 ? -2.897 -15.499 12.853 1.00 88.56 180 GLU A N 1
ATOM 1452 C CA . GLU A 1 180 ? -2.769 -14.455 13.868 1.00 88.56 180 GLU A CA 1
ATOM 1453 C C . GLU A 1 180 ? -3.170 -13.091 13.309 1.00 88.56 180 GLU A C 1
ATOM 1455 O O . GLU A 1 180 ? -3.926 -12.380 13.966 1.00 88.56 180 GLU A O 1
ATOM 1460 N N . PHE A 1 181 ? -2.749 -12.762 12.087 1.00 89.00 181 PHE A N 1
ATOM 1461 C CA . PHE A 1 181 ? -3.121 -11.527 11.403 1.00 89.00 181 PHE A CA 1
ATOM 1462 C C . PHE A 1 181 ? -4.636 -11.402 11.205 1.00 89.00 181 PHE A C 1
ATOM 1464 O O . PHE A 1 181 ? -5.212 -10.381 11.567 1.00 89.00 181 PHE A O 1
ATOM 1471 N N . GLU A 1 182 ? -5.320 -12.448 10.742 1.00 87.19 182 GLU A N 1
ATOM 1472 C CA . GLU A 1 182 ? -6.785 -12.454 10.603 1.00 87.19 182 GLU A CA 1
ATOM 1473 C C . GLU A 1 182 ? -7.492 -12.201 11.944 1.00 87.19 182 GLU A C 1
ATOM 1475 O O . GLU A 1 182 ? -8.562 -11.590 12.000 1.00 87.19 182 GLU A O 1
ATOM 1480 N N . LYS A 1 183 ? -6.867 -12.629 13.048 1.00 86.56 183 LYS A N 1
ATOM 1481 C CA . LYS A 1 183 ? -7.338 -12.380 14.416 1.00 86.56 183 LYS A CA 1
ATOM 1482 C C . LYS A 1 183 ? -6.844 -11.062 15.005 1.00 86.56 183 LYS A C 1
ATOM 1484 O O . LYS A 1 183 ? -7.288 -10.685 16.082 1.00 86.56 183 LYS A O 1
ATOM 1489 N N . LYS A 1 184 ? -5.873 -10.394 14.404 1.00 89.38 184 LYS A N 1
ATOM 1490 C CA . LYS A 1 184 ? -5.254 -9.191 14.959 1.00 89.38 184 LYS A CA 1
ATOM 1491 C C . LYS A 1 184 ? -4.655 -8.348 13.832 1.00 89.38 184 LYS A C 1
ATOM 1493 O O . LYS A 1 184 ? -3.443 -8.131 13.809 1.00 89.38 184 LYS A O 1
ATOM 1498 N N . PRO A 1 185 ? -5.480 -7.820 12.909 1.00 89.62 185 PRO A N 1
ATOM 1499 C CA . PRO A 1 185 ? -4.958 -7.104 11.747 1.00 89.62 185 PRO A CA 1
ATOM 1500 C C . PRO A 1 185 ? -4.150 -5.869 12.160 1.00 89.62 185 PRO A C 1
ATOM 1502 O O . PRO A 1 185 ? -3.162 -5.529 11.522 1.00 89.62 185 PRO A O 1
ATOM 1505 N N . TYR A 1 186 ? -4.491 -5.259 13.300 1.00 89.31 186 TYR A N 1
ATOM 1506 C CA . TYR A 1 186 ? -3.769 -4.135 13.902 1.00 89.31 186 TYR A CA 1
ATOM 1507 C C . TYR A 1 186 ? -2.283 -4.409 14.207 1.00 89.31 186 TYR A C 1
ATOM 1509 O O . TYR A 1 186 ? -1.524 -3.459 14.380 1.00 89.31 186 TYR A O 1
ATOM 1517 N N . LEU A 1 187 ? -1.837 -5.672 14.256 1.00 88.25 187 LEU A N 1
ATOM 1518 C CA . LEU A 1 187 ? -0.412 -6.012 14.377 1.00 88.25 187 LEU A CA 1
ATOM 1519 C C . LEU A 1 187 ? 0.405 -5.624 13.142 1.00 88.25 187 LEU A C 1
ATOM 1521 O O . LEU A 1 187 ? 1.632 -5.599 13.209 1.00 88.25 187 LEU A O 1
ATOM 1525 N N . LEU A 1 188 ? -0.259 -5.297 12.032 1.00 86.56 188 LEU A N 1
ATOM 1526 C CA . LEU A 1 188 ? 0.389 -4.774 10.840 1.00 86.56 188 LEU A CA 1
ATOM 1527 C C . LEU A 1 188 ? 0.747 -3.286 10.974 1.00 86.56 188 LEU A C 1
ATOM 1529 O O . LEU A 1 188 ? 1.690 -2.833 10.333 1.00 86.56 188 LEU A O 1
ATOM 1533 N N . GLU A 1 189 ? 0.078 -2.539 11.861 1.00 87.94 189 GLU A N 1
ATOM 1534 C CA . GLU A 1 189 ? 0.286 -1.092 12.009 1.00 87.94 189 GLU A CA 1
ATOM 1535 C C . GLU A 1 189 ? 1.726 -0.656 12.297 1.00 87.94 189 GLU A C 1
ATOM 1537 O O . GLU A 1 189 ? 2.161 0.306 11.670 1.00 87.94 189 GLU A O 1
ATOM 1542 N N . PRO A 1 190 ? 2.498 -1.329 13.176 1.00 84.06 190 PRO A N 1
ATOM 1543 C CA . PRO A 1 190 ? 3.913 -1.011 13.386 1.00 84.06 190 PRO A CA 1
ATOM 1544 C C . PRO A 1 190 ? 4.783 -1.110 12.132 1.00 84.06 190 PRO A C 1
ATOM 1546 O O . PRO A 1 190 ? 5.905 -0.614 12.133 1.00 84.06 190 PRO A O 1
ATOM 1549 N N . SER A 1 191 ? 4.306 -1.809 11.105 1.00 79.75 191 SER A N 1
ATOM 1550 C CA . SER A 1 191 ? 5.053 -2.027 9.867 1.00 79.75 191 SER A CA 1
ATOM 1551 C C . SER A 1 191 ? 4.789 -0.941 8.842 1.00 79.75 191 SER A C 1
ATOM 1553 O O . SER A 1 191 ? 5.548 -0.807 7.892 1.00 79.75 191 SER A O 1
ATOM 1555 N N . PHE A 1 192 ? 3.733 -0.156 9.035 1.00 80.88 192 PHE A N 1
ATOM 1556 C CA . PHE A 1 192 ? 3.477 1.019 8.231 1.00 80.88 192 PHE A CA 1
ATOM 1557 C C . PHE A 1 192 ? 4.363 2.166 8.711 1.00 80.88 192 PHE A C 1
ATOM 1559 O O . PHE A 1 192 ? 4.408 2.489 9.898 1.00 80.88 192 PHE A O 1
ATOM 1566 N N . PHE A 1 193 ? 5.064 2.797 7.774 1.00 73.44 193 PHE A N 1
ATOM 1567 C CA . PHE A 1 193 ? 5.876 3.974 8.070 1.00 73.44 193 PHE A CA 1
ATOM 1568 C C . PHE A 1 193 ? 5.003 5.169 8.465 1.00 73.44 193 PHE A C 1
ATOM 1570 O O . PHE A 1 193 ? 5.289 5.871 9.438 1.00 73.44 193 PHE A O 1
ATOM 1577 N N . GLN A 1 194 ? 3.888 5.344 7.754 1.00 81.81 194 GLN A N 1
ATOM 1578 C CA . GLN A 1 194 ? 2.860 6.315 8.089 1.00 81.81 194 GLN A CA 1
ATOM 1579 C C . GLN A 1 194 ? 1.816 5.705 9.023 1.00 81.81 194 GLN A C 1
ATOM 1581 O O . GLN A 1 194 ? 1.487 4.519 8.975 1.00 81.81 194 GLN A O 1
ATOM 1586 N N . LYS A 1 195 ? 1.239 6.545 9.883 1.00 86.38 195 LYS A N 1
ATOM 1587 C CA . LYS A 1 195 ? 0.102 6.124 10.709 1.00 86.38 195 LYS A CA 1
ATOM 1588 C C . LYS A 1 195 ? -1.098 5.869 9.813 1.00 86.38 195 LYS A C 1
ATOM 1590 O O . LYS A 1 195 ? -1.417 6.706 8.978 1.00 86.38 195 LYS A O 1
ATOM 1595 N N . VAL A 1 196 ? -1.827 4.792 10.075 1.00 90.06 196 VAL A N 1
ATOM 1596 C CA . VAL A 1 196 ? -3.042 4.461 9.326 1.00 90.06 196 VAL A CA 1
ATOM 1597 C C . VAL A 1 196 ? -4.303 4.813 10.113 1.00 90.06 196 VAL A C 1
ATOM 1599 O O . VAL A 1 196 ? -4.386 4.653 11.336 1.00 90.06 196 VAL A O 1
ATOM 1602 N N . SER A 1 197 ? -5.294 5.337 9.402 1.00 89.94 197 SER A N 1
ATOM 1603 C CA . SER A 1 197 ? -6.622 5.676 9.916 1.00 89.94 197 SER A CA 1
ATOM 1604 C C . SER A 1 197 ? -7.646 4.559 9.690 1.00 89.94 197 SER A C 1
ATOM 1606 O O . SER A 1 197 ? -8.634 4.501 10.420 1.00 89.94 197 SER A O 1
ATOM 1608 N N . VAL A 1 198 ? -7.391 3.664 8.731 1.00 93.19 198 VAL A N 1
ATOM 1609 C CA . VAL A 1 198 ? -8.202 2.481 8.405 1.00 93.19 198 VAL A CA 1
ATOM 1610 C C . VAL A 1 198 ? -7.262 1.311 8.132 1.00 93.19 198 VAL A C 1
ATOM 1612 O O . VAL A 1 198 ? -6.228 1.513 7.511 1.00 93.19 198 VAL A O 1
ATOM 1615 N N . LEU A 1 199 ? -7.619 0.115 8.594 1.00 94.38 199 LEU A N 1
ATOM 1616 C CA . LEU A 1 199 ? -7.029 -1.171 8.232 1.00 94.38 199 LEU A CA 1
ATOM 1617 C C . LEU A 1 199 ? -8.104 -2.251 8.401 1.00 94.38 199 LEU A C 1
ATOM 1619 O O . LEU A 1 199 ? -8.322 -2.755 9.504 1.00 94.38 199 LEU A O 1
ATOM 1623 N N . ALA A 1 200 ? -8.802 -2.592 7.325 1.00 94.75 200 ALA A N 1
ATOM 1624 C CA . ALA A 1 200 ? -9.969 -3.470 7.384 1.00 94.75 200 ALA A CA 1
ATOM 1625 C C . ALA A 1 200 ? -10.056 -4.372 6.148 1.00 94.75 200 ALA A C 1
ATOM 1627 O O . ALA A 1 200 ? -9.493 -4.017 5.113 1.00 94.75 200 ALA A O 1
ATOM 1628 N N . PRO A 1 201 ? -10.777 -5.505 6.209 1.00 94.94 201 PRO A N 1
ATOM 1629 C CA . PRO A 1 201 ? -11.085 -6.265 5.004 1.00 94.94 201 PRO A CA 1
ATOM 1630 C C . PRO A 1 201 ? -11.807 -5.379 3.980 1.00 94.94 201 PRO A C 1
ATOM 1632 O O . PRO A 1 201 ? -12.607 -4.511 4.354 1.00 94.94 201 PRO A O 1
ATOM 1635 N N . ILE A 1 202 ? -11.527 -5.601 2.695 1.00 95.12 202 ILE A N 1
ATOM 1636 C CA . ILE A 1 202 ? -11.976 -4.743 1.581 1.00 95.12 202 ILE A CA 1
ATOM 1637 C C . ILE A 1 202 ? -13.495 -4.486 1.555 1.00 95.12 202 ILE A C 1
ATOM 1639 O O . ILE A 1 202 ? -13.939 -3.430 1.108 1.00 95.12 202 ILE A O 1
ATOM 1643 N N . ASP A 1 203 ? -14.301 -5.412 2.077 1.00 92.19 203 ASP A N 1
ATOM 1644 C CA . ASP A 1 203 ? -15.766 -5.384 2.042 1.00 92.19 203 ASP A CA 1
ATOM 1645 C C . ASP A 1 203 ? -16.427 -4.784 3.307 1.00 92.19 203 ASP A C 1
ATOM 1647 O O . ASP A 1 203 ? -17.657 -4.613 3.359 1.00 92.19 203 ASP A O 1
ATOM 1651 N N . GLN A 1 204 ? -15.626 -4.444 4.326 1.00 91.62 204 GLN A N 1
ATOM 1652 C CA . GLN A 1 204 ? -16.105 -3.987 5.638 1.00 91.62 204 GLN A CA 1
ATOM 1653 C C . GLN A 1 204 ? -16.140 -2.466 5.803 1.00 91.62 204 GLN A C 1
ATOM 1655 O O . GLN A 1 204 ? -16.769 -1.979 6.747 1.00 91.62 204 GLN A O 1
ATOM 1660 N N . VAL A 1 205 ? -15.483 -1.715 4.920 1.00 91.25 205 VAL A N 1
ATOM 1661 C CA . VAL A 1 205 ? -15.362 -0.253 5.002 1.00 91.25 205 VAL A CA 1
ATOM 1662 C C . VAL A 1 205 ? -15.653 0.398 3.653 1.00 91.25 205 VAL A C 1
ATOM 1664 O O . VAL A 1 205 ? -15.563 -0.234 2.603 1.00 91.25 205 VAL A O 1
ATOM 1667 N N . ASN A 1 206 ? -16.017 1.679 3.675 1.00 91.81 206 ASN A N 1
ATOM 1668 C CA . ASN A 1 206 ? -16.187 2.453 2.450 1.00 91.81 206 ASN A CA 1
ATOM 1669 C C . ASN A 1 206 ? -14.806 2.851 1.919 1.0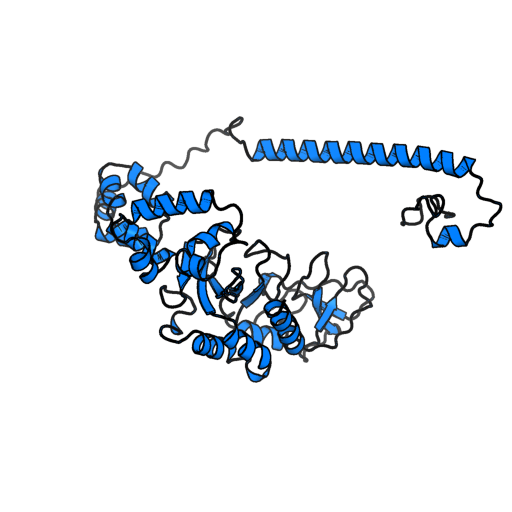0 91.81 206 ASN A C 1
ATOM 1671 O O . ASN A 1 206 ? -14.185 3.768 2.451 1.00 91.81 206 ASN A O 1
ATOM 1675 N N . SER A 1 207 ? -14.348 2.154 0.884 1.00 94.62 207 SER A N 1
ATOM 1676 C CA . SER A 1 207 ? -13.079 2.395 0.194 1.00 94.62 207 SER A CA 1
ATOM 1677 C C . SER A 1 207 ? -13.316 2.637 -1.308 1.00 94.62 207 SER A C 1
ATOM 1679 O O 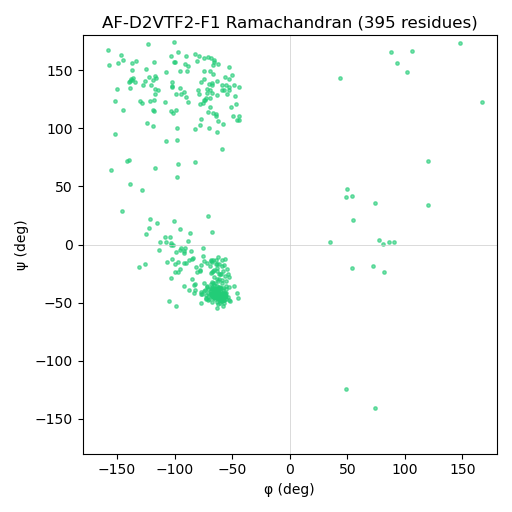. SER A 1 207 ? -14.436 2.422 -1.800 1.00 94.62 207 SER A O 1
ATOM 1681 N N . PRO A 1 208 ? -12.282 3.034 -2.073 1.00 95.88 208 PRO A N 1
ATOM 1682 C CA . PRO A 1 208 ? -12.351 3.104 -3.537 1.00 95.88 208 PRO A CA 1
ATOM 1683 C C . PRO A 1 208 ? -12.802 1.788 -4.202 1.00 95.88 208 PRO A C 1
ATOM 1685 O O . PRO A 1 208 ? -13.440 1.802 -5.254 1.00 95.88 208 PRO A O 1
ATOM 1688 N N . TRP A 1 209 ? -12.579 0.654 -3.535 1.00 96.38 209 TRP A N 1
ATOM 1689 C CA . TRP A 1 209 ? -12.971 -0.682 -3.992 1.00 96.38 209 TRP A CA 1
ATOM 1690 C C . TRP A 1 209 ? -14.316 -1.172 -3.429 1.00 96.38 209 TRP A C 1
ATOM 1692 O O . TRP A 1 209 ? -14.666 -2.340 -3.563 1.00 96.38 209 TRP A O 1
ATOM 1702 N N . SER A 1 210 ? -15.119 -0.292 -2.825 1.00 94.31 210 SER A N 1
ATOM 1703 C CA . SER A 1 210 ? -16.421 -0.648 -2.225 1.00 94.31 210 SER A CA 1
ATOM 1704 C C . SER A 1 210 ? -17.426 -1.290 -3.195 1.00 94.31 210 SER A C 1
ATOM 1706 O O . SER A 1 210 ? -18.316 -2.024 -2.763 1.00 94.31 210 SER A O 1
ATOM 1708 N N . HIS A 1 211 ? -17.273 -1.068 -4.501 1.00 95.25 211 HIS A N 1
ATOM 1709 C CA . HIS A 1 211 ? -18.078 -1.703 -5.549 1.00 95.25 211 HIS A CA 1
ATOM 1710 C C . HIS A 1 211 ? -17.832 -3.221 -5.683 1.00 95.25 211 HIS A C 1
ATOM 1712 O O . HIS A 1 211 ? -18.657 -3.921 -6.266 1.00 95.25 211 HIS A O 1
ATOM 1718 N N . LEU A 1 212 ? -16.745 -3.738 -5.101 1.00 95.62 212 LEU A N 1
ATOM 1719 C CA . LEU A 1 212 ? -16.359 -5.156 -5.114 1.00 95.62 212 LEU A CA 1
ATOM 1720 C C . LEU A 1 212 ? -16.963 -5.954 -3.946 1.00 95.62 212 LEU A C 1
ATOM 1722 O O . LEU A 1 212 ? -16.700 -7.144 -3.776 1.00 95.62 212 LEU A O 1
ATOM 1726 N N . LYS A 1 213 ? -17.787 -5.305 -3.116 1.00 94.69 213 LYS A N 1
ATOM 1727 C CA . LYS A 1 213 ? -18.386 -5.903 -1.923 1.00 94.69 213 LYS A CA 1
ATOM 1728 C C . LYS A 1 213 ? -19.198 -7.163 -2.244 1.00 94.69 213 LYS A C 1
ATOM 1730 O O . LYS A 1 213 ? -20.060 -7.159 -3.119 1.00 94.69 213 LYS A O 1
ATOM 1735 N N . GLY A 1 214 ? -18.975 -8.214 -1.453 1.00 94.44 214 GLY A N 1
ATOM 1736 C CA . GLY A 1 214 ? -19.694 -9.490 -1.553 1.00 94.44 214 GLY A CA 1
ATOM 1737 C C . GLY A 1 214 ? -19.111 -10.482 -2.563 1.00 94.44 214 GLY A C 1
ATOM 1738 O O . GLY A 1 214 ? -19.673 -11.565 -2.719 1.00 94.44 214 GLY A O 1
ATOM 1739 N N . LYS A 1 215 ? -18.005 -10.138 -3.230 1.00 97.25 215 LYS A N 1
ATOM 1740 C CA . LYS A 1 215 ? -17.258 -11.036 -4.119 1.00 97.25 215 LYS A CA 1
ATOM 1741 C C . LYS A 1 215 ? -16.215 -11.834 -3.335 1.00 97.25 215 LYS A C 1
ATOM 1743 O O . LYS A 1 215 ? -15.763 -11.406 -2.274 1.00 97.25 215 LYS A O 1
ATOM 1748 N N . THR A 1 216 ? -15.851 -13.011 -3.839 1.00 97.38 216 THR A N 1
ATOM 1749 C CA . THR A 1 216 ? -14.739 -13.800 -3.285 1.00 97.38 216 THR A CA 1
ATOM 1750 C C . THR A 1 216 ? -13.396 -13.178 -3.672 1.00 97.38 216 THR A C 1
ATOM 1752 O O . THR A 1 216 ? -13.322 -12.434 -4.645 1.00 97.38 216 THR A O 1
ATOM 1755 N N . VAL A 1 217 ? -12.317 -13.499 -2.950 1.00 96.69 217 VAL A N 1
ATOM 1756 C CA . VAL A 1 217 ? -10.966 -12.994 -3.270 1.00 96.69 217 VAL A CA 1
ATOM 1757 C C . VAL A 1 217 ? -10.576 -13.249 -4.740 1.00 96.69 217 VAL A C 1
ATOM 1759 O O . VAL A 1 217 ? -10.220 -12.275 -5.401 1.00 96.69 217 VAL A O 1
ATOM 1762 N N . PRO A 1 218 ? -10.742 -14.465 -5.309 1.00 98.19 218 PRO A N 1
ATOM 1763 C CA . PRO A 1 218 ? -10.509 -14.698 -6.738 1.00 98.19 218 PRO A CA 1
ATOM 1764 C C . PRO A 1 218 ? -11.309 -13.772 -7.660 1.00 98.19 218 PRO A C 1
ATOM 1766 O O . PRO A 1 218 ? -10.741 -13.147 -8.546 1.00 98.19 218 PRO A O 1
ATOM 1769 N N . GLN A 1 219 ? -12.612 -13.612 -7.404 1.00 98.25 219 GLN A N 1
ATOM 1770 C CA . GLN A 1 219 ? -13.482 -12.754 -8.217 1.00 98.25 219 GLN A CA 1
ATOM 1771 C C . GLN A 1 219 ? -13.064 -11.282 -8.157 1.00 98.25 219 GLN A C 1
ATOM 1773 O O . GLN A 1 219 ? -13.189 -10.565 -9.145 1.00 98.25 219 GLN A O 1
ATOM 1778 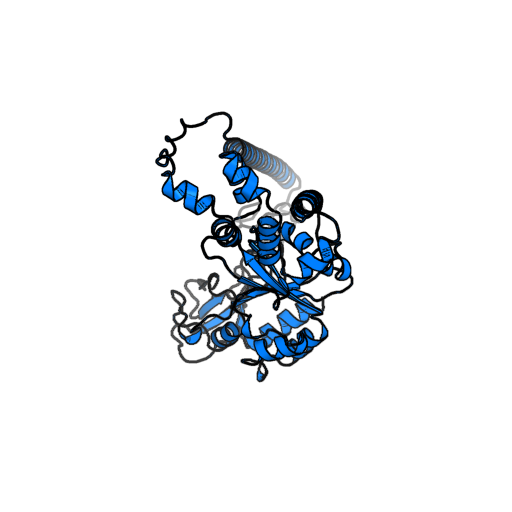N N . ILE A 1 220 ? -12.594 -10.825 -6.992 1.00 97.75 220 ILE A N 1
ATOM 1779 C CA . ILE A 1 220 ? -12.093 -9.461 -6.806 1.00 97.75 220 ILE A CA 1
ATOM 1780 C C . ILE A 1 220 ? -10.818 -9.252 -7.629 1.00 97.75 220 ILE A C 1
ATOM 1782 O O . ILE A 1 220 ? -10.705 -8.241 -8.316 1.00 97.75 220 ILE A O 1
ATOM 1786 N N . ILE A 1 221 ? -9.883 -10.204 -7.589 1.00 97.62 221 ILE A N 1
ATOM 1787 C CA . ILE A 1 221 ? -8.631 -10.143 -8.357 1.00 97.62 221 ILE A CA 1
ATOM 1788 C C . ILE A 1 221 ? -8.929 -10.131 -9.857 1.00 97.62 221 ILE A C 1
ATOM 1790 O O . ILE A 1 221 ? -8.491 -9.218 -10.553 1.00 97.62 221 ILE A O 1
ATOM 1794 N N . GLU A 1 222 ? -9.736 -11.075 -10.343 1.00 98.19 222 GLU A N 1
ATOM 1795 C CA . GLU A 1 222 ? -10.133 -11.150 -11.754 1.00 98.19 222 GLU A CA 1
ATOM 1796 C C . GLU A 1 222 ? -10.782 -9.849 -12.246 1.00 98.19 222 GLU A C 1
ATOM 1798 O O . GLU A 1 222 ? -10.557 -9.427 -13.377 1.00 98.19 222 GLU A O 1
ATOM 1803 N N . GLU A 1 223 ? -11.590 -9.194 -11.411 1.00 97.69 223 GLU A N 1
ATOM 1804 C CA . GLU A 1 223 ? -12.259 -7.948 -11.777 1.00 97.69 223 GLU A CA 1
ATOM 1805 C C . GLU A 1 223 ? -11.338 -6.733 -11.766 1.00 97.69 223 GLU A C 1
ATOM 1807 O O . GLU A 1 223 ? -11.414 -5.929 -12.695 1.00 97.69 223 GLU A O 1
ATOM 1812 N N . ILE A 1 224 ? -10.472 -6.606 -10.753 1.00 96.62 224 ILE A N 1
ATOM 1813 C CA . ILE A 1 224 ? -9.481 -5.526 -10.669 1.00 96.62 224 ILE A CA 1
ATOM 1814 C C . ILE A 1 224 ? -8.554 -5.590 -11.883 1.00 96.62 224 ILE A C 1
ATOM 1816 O O . ILE A 1 224 ? -8.369 -4.588 -12.568 1.00 96.62 224 ILE A O 1
ATOM 1820 N N . TRP A 1 225 ? -8.031 -6.777 -12.193 1.00 97.12 225 TRP A N 1
ATOM 1821 C CA . TRP A 1 225 ? -7.019 -6.979 -13.232 1.00 97.12 225 TRP A CA 1
ATOM 1822 C C . TRP A 1 225 ? -7.592 -7.167 -14.643 1.00 97.12 225 TRP A C 1
ATOM 1824 O O . TRP A 1 225 ? -6.848 -7.171 -15.625 1.00 97.12 225 TRP A O 1
ATOM 1834 N N . LYS A 1 226 ? -8.923 -7.239 -14.778 1.00 97.44 226 LYS A N 1
ATOM 1835 C CA . LYS A 1 226 ? -9.633 -7.374 -16.059 1.00 97.44 226 LYS A CA 1
ATOM 1836 C C . LYS A 1 226 ? -9.139 -6.439 -17.179 1.00 97.44 226 LYS A C 1
ATOM 1838 O O . LYS A 1 226 ? -9.056 -6.919 -18.311 1.00 97.44 226 LYS A O 1
ATOM 1843 N N . PRO A 1 227 ? -8.821 -5.147 -16.941 1.00 96.75 227 PRO A N 1
ATOM 1844 C CA . PRO A 1 227 ? -8.378 -4.232 -18.001 1.00 96.75 227 PRO A CA 1
ATOM 1845 C C . PRO A 1 227 ? -7.090 -4.654 -18.726 1.00 96.75 227 PRO A C 1
ATOM 1847 O O . PRO A 1 227 ? -6.897 -4.281 -19.885 1.00 96.75 227 PRO A O 1
ATOM 1850 N N . ILE A 1 228 ? -6.224 -5.433 -18.069 1.00 96.62 228 ILE A N 1
ATOM 1851 C CA . ILE A 1 228 ? -4.933 -5.897 -18.607 1.00 96.62 228 ILE A CA 1
ATOM 1852 C C . ILE A 1 228 ? -4.811 -7.423 -18.624 1.00 96.62 228 ILE A C 1
ATOM 1854 O O . ILE A 1 228 ? -3.725 -7.942 -18.835 1.00 96.62 228 ILE A O 1
ATOM 1858 N N . ALA A 1 229 ? -5.912 -8.157 -18.451 1.00 97.31 229 ALA A N 1
ATOM 1859 C CA . ALA A 1 229 ? -5.860 -9.608 -18.277 1.00 97.31 229 ALA A CA 1
ATOM 1860 C C . ALA A 1 229 ? -5.257 -10.383 -19.458 1.00 97.31 229 ALA A C 1
ATOM 1862 O O . ALA A 1 229 ? -4.737 -11.474 -19.267 1.00 97.31 229 ALA A O 1
ATOM 1863 N N . SER A 1 230 ? -5.308 -9.826 -20.670 1.00 97.38 230 SER A N 1
ATOM 1864 C CA . SER A 1 230 ? -4.651 -10.420 -21.839 1.00 97.38 230 SER A CA 1
ATOM 1865 C C . SER A 1 230 ? -3.139 -10.202 -21.881 1.00 97.38 230 SER A C 1
ATOM 1867 O O . SER A 1 230 ? -2.481 -10.869 -22.666 1.00 97.38 230 SER A O 1
ATOM 1869 N N . GLU A 1 231 ? -2.621 -9.243 -21.112 1.00 96.94 231 GLU A N 1
ATOM 1870 C CA . GLU A 1 231 ? -1.206 -8.851 -21.107 1.00 96.94 231 GLU A CA 1
ATOM 1871 C C . GLU A 1 231 ? -0.413 -9.521 -19.979 1.00 96.94 231 GLU A C 1
ATOM 1873 O O . GLU A 1 231 ? 0.801 -9.591 -20.083 1.00 96.94 231 GLU A O 1
ATOM 1878 N N . VAL A 1 232 ? -1.083 -9.945 -18.897 1.00 96.12 232 VAL A N 1
ATOM 1879 C CA . VAL A 1 232 ? -0.458 -10.531 -17.691 1.00 96.12 232 VAL A CA 1
ATOM 1880 C C . VAL A 1 232 ? -1.246 -11.746 -17.150 1.00 96.12 232 VAL A C 1
ATOM 1882 O O . VAL A 1 232 ? -1.687 -11.745 -15.993 1.00 96.12 232 VAL A O 1
ATOM 1885 N N . PRO A 1 233 ? -1.553 -12.751 -17.991 1.00 96.69 233 PRO A N 1
ATOM 1886 C CA . PRO A 1 233 ? -2.403 -13.873 -17.600 1.00 96.69 233 PRO A CA 1
ATOM 1887 C C . PRO A 1 233 ? -1.812 -14.718 -16.460 1.00 96.69 233 PRO A C 1
ATOM 1889 O O . PRO A 1 233 ? -2.563 -15.095 -15.553 1.00 96.69 233 PRO A O 1
ATOM 1892 N N . ASP A 1 234 ? -0.500 -14.967 -16.462 1.00 96.06 234 ASP A N 1
ATOM 1893 C CA . ASP A 1 234 ? 0.161 -15.841 -15.489 1.00 96.06 234 ASP A CA 1
ATOM 1894 C C . ASP A 1 234 ? 0.210 -15.156 -14.118 1.00 96.06 234 ASP A C 1
ATOM 1896 O O . ASP A 1 234 ? -0.031 -15.781 -13.082 1.00 96.06 234 ASP A O 1
ATOM 1900 N N . LEU A 1 235 ? 0.405 -13.833 -14.103 1.00 94.38 235 LEU A N 1
ATOM 1901 C CA . LEU A 1 235 ? 0.306 -13.039 -12.878 1.00 94.38 235 LEU A CA 1
ATOM 1902 C C . LEU A 1 235 ? -1.093 -13.122 -12.246 1.00 94.38 235 LEU A C 1
ATOM 1904 O O . LEU A 1 235 ? -1.211 -13.257 -11.028 1.00 94.38 235 LEU A O 1
ATOM 1908 N N . ILE A 1 236 ? -2.166 -13.033 -13.038 1.00 96.75 236 ILE A N 1
ATOM 1909 C CA . ILE A 1 236 ? -3.537 -13.112 -12.505 1.00 96.75 236 ILE A CA 1
ATOM 1910 C C . ILE A 1 236 ? -3.809 -14.500 -11.929 1.00 96.75 236 ILE A C 1
ATOM 1912 O O . ILE A 1 236 ? -4.364 -14.597 -10.832 1.00 96.75 236 ILE A O 1
ATOM 1916 N N . GLU A 1 237 ? -3.406 -15.559 -12.637 1.00 97.00 237 GLU A N 1
ATOM 1917 C CA . GLU A 1 237 ? -3.523 -16.934 -12.147 1.00 97.00 237 GLU A CA 1
ATOM 1918 C C . GLU A 1 237 ? -2.797 -17.098 -10.805 1.00 97.00 237 GLU A C 1
ATOM 1920 O O . GLU A 1 237 ? -3.387 -17.575 -9.828 1.00 97.00 237 GLU A O 1
ATOM 1925 N N . LEU A 1 238 ? -1.562 -16.602 -10.720 1.00 95.19 238 LEU A N 1
ATOM 1926 C CA . LEU A 1 238 ? -0.761 -16.665 -9.507 1.00 95.19 238 LEU A CA 1
ATOM 1927 C C . LEU A 1 238 ? -1.382 -15.864 -8.355 1.00 95.19 238 LEU A C 1
ATOM 1929 O O . LEU A 1 238 ? -1.458 -16.357 -7.228 1.00 95.19 238 LEU A O 1
ATOM 1933 N N . LEU A 1 239 ? -1.879 -14.651 -8.610 1.00 95.06 239 LEU A N 1
ATOM 1934 C CA . LEU A 1 239 ? -2.568 -13.853 -7.593 1.00 95.06 239 LEU A CA 1
ATOM 1935 C C . LEU A 1 239 ? -3.823 -14.570 -7.079 1.00 95.06 239 LEU A C 1
ATOM 1937 O O . LEU A 1 239 ? -4.043 -14.616 -5.869 1.00 95.06 239 LEU A O 1
ATOM 1941 N N . VAL A 1 240 ? -4.625 -15.169 -7.963 1.00 97.12 240 VAL A N 1
ATOM 1942 C CA . VAL A 1 240 ? -5.813 -15.951 -7.583 1.00 97.12 240 VAL A CA 1
ATOM 1943 C C . VAL A 1 240 ? -5.444 -17.158 -6.714 1.00 97.12 240 VAL A C 1
ATOM 1945 O O . VAL A 1 240 ? -6.165 -17.473 -5.763 1.00 97.12 240 VAL A O 1
ATOM 1948 N N . GLU A 1 241 ? -4.328 -17.827 -7.004 1.00 95.62 241 GLU A N 1
ATOM 1949 C CA . GLU A 1 241 ? -3.855 -18.981 -6.235 1.00 95.62 241 GLU A CA 1
ATOM 1950 C C . GLU A 1 241 ? -3.296 -18.579 -4.855 1.00 95.62 241 GLU A C 1
ATOM 1952 O O . GLU A 1 241 ? -3.591 -19.201 -3.817 1.00 95.62 241 GLU A O 1
ATOM 1957 N N . LYS A 1 242 ? -2.447 -17.547 -4.835 1.00 94.06 242 LYS A N 1
ATOM 1958 C CA . LYS A 1 242 ? -1.639 -17.196 -3.664 1.00 94.06 242 LYS A CA 1
ATOM 1959 C C . LYS A 1 242 ? -2.366 -16.265 -2.708 1.00 94.06 242 LYS A C 1
ATOM 1961 O O . LYS A 1 242 ? -2.269 -16.478 -1.505 1.00 94.06 242 LYS A O 1
ATOM 1966 N N . VAL A 1 243 ? -3.132 -15.288 -3.186 1.00 95.25 243 VAL A N 1
ATOM 1967 C CA . VAL A 1 243 ? -3.771 -14.301 -2.305 1.00 95.25 243 VAL A CA 1
ATOM 1968 C C . VAL A 1 243 ? -4.875 -14.956 -1.471 1.00 95.25 243 VAL A C 1
ATOM 1970 O O . VAL A 1 243 ? -5.872 -15.462 -1.984 1.00 95.25 243 VAL A O 1
ATOM 1973 N N . LYS A 1 244 ? -4.713 -14.926 -0.147 1.00 95.31 244 LYS A N 1
ATOM 1974 C CA . LYS A 1 244 ? -5.650 -15.507 0.828 1.00 95.31 244 LYS A CA 1
ATOM 1975 C C . LYS A 1 244 ? -6.695 -14.515 1.301 1.00 95.31 244 LYS A C 1
ATOM 1977 O O . LYS A 1 244 ? -7.838 -14.891 1.546 1.00 95.31 244 LYS A O 1
ATOM 1982 N N . SER A 1 245 ? -6.316 -13.248 1.434 1.00 94.81 245 SER A N 1
ATOM 1983 C CA . SER A 1 245 ? -7.229 -12.192 1.861 1.00 94.81 245 SER A CA 1
ATOM 1984 C C . SER A 1 245 ? -6.858 -10.842 1.257 1.00 94.81 245 SER A C 1
ATOM 1986 O O . SER A 1 245 ? -5.716 -10.609 0.862 1.00 94.81 245 SER A O 1
ATOM 1988 N N . LEU A 1 246 ? -7.855 -9.959 1.179 1.00 95.81 246 LEU A N 1
ATOM 1989 C CA . LEU A 1 246 ? -7.713 -8.596 0.682 1.00 95.81 246 LEU A CA 1
ATOM 1990 C C . LEU A 1 246 ? -8.138 -7.609 1.761 1.00 95.81 246 LEU A C 1
ATOM 1992 O O . LEU A 1 246 ? -9.266 -7.651 2.265 1.00 95.81 246 LEU A O 1
ATOM 1996 N N . TYR A 1 247 ? -7.227 -6.705 2.093 1.00 95.69 247 TYR A N 1
ATOM 1997 C CA . TYR A 1 247 ? -7.451 -5.637 3.059 1.00 95.69 247 TYR A CA 1
ATOM 1998 C C . TYR A 1 247 ? -7.306 -4.288 2.378 1.00 95.69 247 TYR A C 1
ATOM 2000 O O . TYR A 1 247 ? -6.645 -4.161 1.359 1.00 95.69 247 TYR A O 1
ATOM 2008 N N . VAL A 1 248 ? -7.907 -3.263 2.957 1.00 95.94 248 VAL A N 1
ATOM 2009 C CA . VAL A 1 248 ? -7.651 -1.878 2.589 1.00 95.94 248 VAL A CA 1
ATOM 2010 C C . VAL A 1 248 ? -7.090 -1.144 3.788 1.00 95.94 248 VAL A C 1
ATOM 2012 O O . VAL A 1 248 ? -7.521 -1.356 4.925 1.00 95.94 248 VAL A O 1
ATOM 2015 N N . THR A 1 249 ? -6.134 -0.267 3.525 1.00 94.38 249 THR A N 1
ATOM 2016 C CA . THR A 1 249 ? -5.594 0.662 4.508 1.00 94.38 249 THR A CA 1
ATOM 2017 C C . THR A 1 249 ? -5.705 2.087 3.990 1.00 94.38 249 THR A C 1
ATOM 2019 O O . THR A 1 249 ? -5.727 2.315 2.782 1.00 94.38 249 THR A O 1
ATOM 2022 N N . ARG A 1 250 ? -5.834 3.047 4.903 1.00 93.75 250 ARG A N 1
ATOM 2023 C CA . ARG A 1 250 ? -5.841 4.476 4.577 1.00 93.75 250 ARG A CA 1
ATOM 2024 C C . ARG A 1 250 ? -4.829 5.183 5.447 1.00 93.75 250 ARG A C 1
ATOM 2026 O O . ARG A 1 250 ? -4.946 5.139 6.676 1.00 93.75 250 ARG A O 1
ATOM 2033 N N . GLU A 1 251 ? -3.872 5.854 4.835 1.00 89.50 251 GLU A N 1
ATOM 2034 C CA . GLU A 1 251 ? -2.896 6.653 5.557 1.00 89.50 251 GLU A CA 1
ATOM 2035 C C . GLU A 1 251 ? -3.540 7.856 6.243 1.00 89.50 251 GLU A C 1
ATOM 2037 O O . GLU A 1 251 ? -4.608 8.347 5.876 1.00 89.50 251 GLU A O 1
ATOM 2042 N N . LYS A 1 252 ? -2.891 8.318 7.309 1.00 84.50 252 LYS A N 1
ATOM 2043 C CA . LYS A 1 252 ? -3.214 9.563 7.997 1.00 84.50 252 LYS A CA 1
ATOM 2044 C C . LYS A 1 252 ? -2.269 10.667 7.508 1.00 84.50 252 LYS A C 1
ATOM 2046 O O . LYS A 1 252 ? -1.532 11.244 8.308 1.00 84.50 252 LYS A O 1
ATOM 2051 N N . SER A 1 253 ? -2.282 10.903 6.201 1.00 82.00 253 SER A N 1
ATOM 2052 C CA . SER A 1 253 ? -1.608 12.006 5.508 1.00 82.00 253 SER A CA 1
ATOM 2053 C C . SER A 1 253 ? -2.608 13.126 5.181 1.00 82.00 253 SER A C 1
ATOM 2055 O O . SER A 1 253 ? -3.802 12.986 5.451 1.00 82.00 253 SER A O 1
ATOM 2057 N N . GLU A 1 254 ? -2.130 14.255 4.647 1.00 78.19 254 GLU A N 1
ATOM 2058 C CA . GLU A 1 254 ? -3.006 15.350 4.192 1.00 78.19 254 GLU A CA 1
ATOM 2059 C C . GLU A 1 254 ? -3.933 14.904 3.048 1.00 78.19 254 GLU A C 1
ATOM 2061 O O . GLU A 1 254 ? -5.084 15.337 2.997 1.00 78.19 254 GLU A O 1
ATOM 2066 N N . ASP A 1 255 ? -3.463 13.974 2.212 1.00 79.50 255 ASP A N 1
ATOM 2067 C CA . ASP A 1 255 ? -4.177 13.468 1.034 1.00 79.50 255 ASP A CA 1
ATOM 2068 C C . ASP A 1 255 ? -5.033 12.218 1.313 1.00 79.50 255 ASP A C 1
ATOM 2070 O O . ASP A 1 255 ? -5.809 11.788 0.461 1.00 79.50 255 ASP A O 1
ATOM 2074 N N . GLU A 1 256 ? -4.931 11.644 2.520 1.00 85.38 256 GLU A N 1
ATOM 2075 C CA . GLU A 1 256 ? -5.647 10.432 2.946 1.00 85.38 256 GLU A CA 1
ATOM 2076 C C . GLU A 1 256 ? -5.546 9.254 1.950 1.00 85.38 256 GLU A C 1
ATOM 2078 O O . GLU A 1 256 ? -6.547 8.607 1.614 1.00 85.38 256 GLU A O 1
ATOM 2083 N N . THR A 1 257 ? -4.331 8.954 1.488 1.00 89.44 257 THR A N 1
ATOM 2084 C CA . THR A 1 257 ? -4.078 7.929 0.467 1.00 89.44 257 THR A CA 1
ATOM 2085 C C . THR A 1 257 ? -4.575 6.547 0.895 1.00 89.44 257 THR A C 1
ATOM 2087 O O . THR A 1 257 ? -4.344 6.089 2.020 1.00 89.44 257 THR A O 1
ATOM 2090 N N . TRP A 1 258 ? -5.281 5.873 -0.014 1.00 93.31 258 TRP A N 1
ATOM 2091 C CA . TRP A 1 258 ? -5.765 4.507 0.169 1.00 93.31 258 TRP A CA 1
ATOM 2092 C C . TRP A 1 258 ? -4.796 3.501 -0.438 1.00 93.31 258 TRP A C 1
ATOM 2094 O O . TRP A 1 258 ? -4.197 3.768 -1.471 1.00 93.31 258 TRP A O 1
ATOM 2104 N N . TYR A 1 259 ? -4.739 2.308 0.147 1.00 93.44 259 TYR A N 1
ATOM 2105 C CA . TYR A 1 259 ? -4.017 1.171 -0.409 1.00 93.44 259 TYR A CA 1
ATOM 2106 C C . TYR A 1 259 ? -4.852 -0.102 -0.280 1.00 93.44 259 TYR A C 1
ATOM 2108 O O . TYR A 1 259 ? -5.523 -0.318 0.732 1.00 93.44 259 TYR A O 1
ATOM 2116 N N . LEU A 1 260 ? -4.790 -0.952 -1.296 1.00 95.00 260 LEU A N 1
ATOM 2117 C CA . LEU A 1 260 ? -5.256 -2.329 -1.315 1.00 95.00 260 LEU A CA 1
ATOM 2118 C C . LEU A 1 260 ? -4.080 -3.240 -0.975 1.00 95.00 260 LEU A C 1
ATOM 2120 O O . LEU A 1 260 ? -3.020 -3.126 -1.577 1.00 95.00 260 LEU A O 1
ATOM 2124 N N . LEU A 1 261 ? -4.275 -4.137 -0.017 1.00 94.31 261 LEU A N 1
ATOM 2125 C CA . LEU A 1 261 ? -3.281 -5.082 0.469 1.00 94.31 261 LEU A CA 1
ATOM 2126 C C . LEU A 1 261 ? -3.635 -6.496 -0.003 1.00 94.31 261 LEU A C 1
ATOM 2128 O O . LEU A 1 261 ? -4.713 -7.001 0.323 1.00 94.31 261 LEU A O 1
ATOM 2132 N N . TYR A 1 262 ? -2.715 -7.133 -0.724 1.00 94.19 262 TYR A N 1
ATOM 2133 C CA . TYR A 1 262 ? -2.820 -8.506 -1.223 1.00 94.19 262 TYR A CA 1
ATOM 2134 C C . TYR A 1 262 ? -2.067 -9.451 -0.289 1.00 94.19 262 TYR A C 1
ATOM 2136 O O . TYR A 1 262 ? -0.847 -9.515 -0.364 1.00 94.19 262 TYR A O 1
ATOM 2144 N N . ILE A 1 263 ? -2.759 -10.169 0.600 1.00 93.19 263 ILE A N 1
ATOM 2145 C CA . ILE A 1 263 ? -2.122 -11.021 1.619 1.00 93.19 263 ILE A CA 1
ATOM 2146 C C . ILE A 1 263 ? -1.881 -12.438 1.067 1.00 93.19 263 ILE A C 1
ATOM 2148 O O . ILE A 1 263 ? -2.847 -13.086 0.671 1.00 93.19 263 ILE A O 1
ATOM 2152 N N . LEU A 1 264 ? -0.640 -12.942 1.065 1.00 89.69 264 LEU A N 1
ATOM 2153 C CA . LEU A 1 264 ? -0.230 -14.136 0.292 1.00 89.69 264 LEU A CA 1
ATOM 2154 C C . LEU A 1 264 ? -0.031 -15.433 1.103 1.00 89.69 264 LEU A C 1
ATOM 2156 O O . LEU A 1 264 ? -0.475 -16.502 0.693 1.00 89.69 264 LEU A O 1
ATOM 2160 N N . ASN A 1 265 ? 0.705 -15.389 2.217 1.00 78.12 265 ASN A N 1
ATOM 2161 C CA . ASN A 1 265 ? 1.357 -16.591 2.763 1.00 78.12 265 ASN A CA 1
ATOM 2162 C C . ASN A 1 265 ? 0.845 -16.982 4.163 1.00 78.12 265 ASN A C 1
ATOM 2164 O O . ASN A 1 265 ? 0.523 -16.135 4.993 1.00 78.12 265 ASN A O 1
ATOM 2168 N N . GLU A 1 266 ? 0.774 -18.293 4.429 1.00 67.94 266 GLU A N 1
ATOM 2169 C CA . GLU A 1 266 ? 0.295 -18.889 5.685 1.00 67.94 266 GLU A CA 1
ATOM 2170 C C . GLU A 1 266 ? 1.370 -18.940 6.782 1.00 67.94 266 GLU A C 1
ATOM 2172 O O . GLU A 1 266 ? 1.048 -18.809 7.967 1.00 67.94 266 GLU A O 1
ATOM 2177 N N . LYS A 1 267 ? 2.643 -19.149 6.409 1.00 79.06 267 LYS A N 1
ATOM 2178 C CA . LYS A 1 267 ? 3.736 -19.368 7.378 1.00 79.06 267 LYS A CA 1
ATOM 2179 C C . LYS A 1 267 ? 4.293 -18.067 7.940 1.00 79.06 267 LYS A C 1
ATOM 2181 O O . LYS A 1 267 ? 4.612 -18.005 9.124 1.00 79.06 267 LYS A O 1
ATOM 2186 N N . LYS A 1 268 ? 4.416 -17.060 7.082 1.00 81.50 268 LYS A N 1
ATOM 2187 C CA . LYS A 1 268 ? 4.899 -15.723 7.403 1.00 81.50 268 LYS A CA 1
ATOM 2188 C C . LYS A 1 268 ? 4.027 -14.728 6.662 1.00 81.50 268 LYS A C 1
ATOM 2190 O O . LYS A 1 268 ? 3.723 -14.947 5.497 1.00 81.50 268 LYS A O 1
ATOM 2195 N N . LEU A 1 269 ? 3.602 -13.669 7.340 1.00 84.38 269 LEU A N 1
ATOM 2196 C CA . LEU A 1 269 ? 2.773 -12.651 6.715 1.00 84.38 269 LEU A CA 1
ATOM 2197 C C . LEU A 1 269 ? 3.572 -11.906 5.636 1.00 84.38 269 LEU A C 1
ATOM 2199 O O . LEU A 1 269 ? 4.514 -11.173 5.938 1.00 84.38 269 LEU A O 1
ATOM 2203 N N . GLU A 1 270 ? 3.161 -12.102 4.389 1.00 86.50 270 GLU A N 1
ATOM 2204 C CA . GLU A 1 270 ? 3.672 -11.431 3.193 1.00 86.50 270 GLU A CA 1
ATOM 2205 C C . GLU A 1 270 ? 2.500 -10.811 2.450 1.00 86.50 270 GLU A C 1
ATOM 2207 O O . GLU A 1 270 ? 1.408 -11.390 2.392 1.00 86.50 270 GLU A O 1
ATOM 2212 N N . PHE A 1 271 ? 2.716 -9.611 1.922 1.00 87.88 271 PHE A N 1
ATOM 2213 C CA . PHE A 1 271 ? 1.697 -8.905 1.174 1.00 87.88 271 PHE A CA 1
ATOM 2214 C C . PHE A 1 271 ? 2.286 -7.876 0.214 1.00 87.88 271 PHE A C 1
ATOM 2216 O O . PHE A 1 271 ? 3.357 -7.319 0.463 1.00 87.88 271 PHE A O 1
ATOM 2223 N N . PHE A 1 272 ? 1.526 -7.585 -0.839 1.00 87.81 272 PHE A N 1
ATOM 2224 C CA . PHE A 1 272 ? 1.735 -6.420 -1.699 1.00 87.81 272 PHE A CA 1
ATOM 2225 C C . PHE A 1 272 ? 0.769 -5.315 -1.324 1.00 87.81 272 PHE A C 1
ATOM 2227 O O . PHE A 1 272 ? -0.317 -5.586 -0.806 1.00 87.81 272 PHE A O 1
ATOM 2234 N N . SER A 1 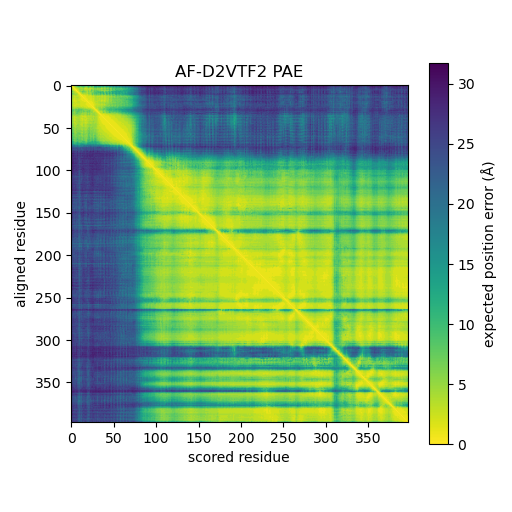273 ? 1.130 -4.082 -1.655 1.00 89.06 273 SER A N 1
ATOM 2235 C CA . SER A 1 273 ? 0.212 -2.951 -1.610 1.00 89.06 273 SER A CA 1
ATOM 2236 C C . SER A 1 273 ? 0.086 -2.273 -2.966 1.00 89.06 273 SER A C 1
ATOM 2238 O O . SER A 1 273 ? 1.068 -2.151 -3.694 1.00 89.06 273 SER A O 1
ATOM 2240 N N . ALA A 1 274 ? -1.118 -1.803 -3.270 1.00 90.62 274 ALA A N 1
ATOM 2241 C CA . ALA A 1 274 ? -1.433 -1.034 -4.464 1.00 90.62 274 ALA A CA 1
ATOM 2242 C C . ALA A 1 274 ? -2.321 0.163 -4.133 1.00 90.62 274 ALA A C 1
ATOM 2244 O O . ALA A 1 274 ? -3.221 0.043 -3.305 1.00 90.62 274 ALA A O 1
ATOM 2245 N N . GLU A 1 275 ? -2.127 1.298 -4.793 1.00 91.31 275 GLU A N 1
ATOM 2246 C CA . GLU A 1 275 ? -3.065 2.420 -4.692 1.00 91.31 275 GLU A CA 1
ATOM 2247 C C . GLU A 1 275 ? -4.266 2.245 -5.634 1.00 91.31 275 GLU A C 1
ATOM 2249 O O . GLU A 1 275 ? -4.214 1.448 -6.577 1.00 91.31 275 GLU A O 1
ATOM 2254 N N . PRO A 1 276 ? -5.358 3.005 -5.422 1.00 93.19 276 PRO A N 1
ATOM 2255 C CA . PRO A 1 276 ? -6.483 3.033 -6.341 1.00 93.19 276 PRO A CA 1
ATOM 2256 C C . PRO A 1 276 ? -6.061 3.333 -7.784 1.00 93.19 276 PRO A C 1
ATOM 2258 O O . PRO A 1 276 ? -5.090 4.058 -7.995 1.00 93.19 276 PRO A O 1
ATOM 2261 N N . PRO A 1 277 ? -6.828 2.854 -8.778 1.00 93.81 277 PRO A N 1
ATOM 2262 C CA . PRO A 1 277 ? -6.632 3.234 -10.170 1.00 93.81 277 PRO A CA 1
ATOM 2263 C C . PRO A 1 277 ? -6.506 4.748 -10.365 1.00 93.81 277 PRO A C 1
ATOM 2265 O O . PRO A 1 277 ? -7.309 5.524 -9.826 1.00 93.81 277 PRO A O 1
ATOM 2268 N N . LEU A 1 278 ? -5.553 5.161 -11.198 1.00 90.25 278 LEU A N 1
ATOM 2269 C CA . LEU A 1 278 ? -5.412 6.551 -11.608 1.00 90.25 278 LEU A CA 1
ATOM 2270 C C . LEU A 1 278 ? -6.506 6.889 -12.626 1.00 90.25 278 LEU A C 1
ATOM 2272 O O . LEU A 1 278 ? -6.618 6.270 -13.686 1.00 90.25 278 LEU A O 1
ATOM 2276 N N . LYS A 1 279 ? -7.330 7.890 -12.314 1.00 91.31 279 LYS A N 1
ATOM 2277 C CA . LYS A 1 279 ? -8.332 8.399 -13.260 1.00 91.31 279 LYS A CA 1
ATOM 2278 C C . LYS A 1 279 ? -7.629 9.144 -14.389 1.00 91.31 279 LYS A C 1
ATOM 2280 O O . LYS A 1 279 ? -6.734 9.935 -14.116 1.00 91.31 279 LYS A O 1
ATOM 2285 N N . ASN A 1 280 ? -8.085 8.935 -15.623 1.00 92.25 280 ASN A N 1
ATOM 2286 C CA . ASN A 1 280 ? -7.535 9.571 -16.823 1.00 92.25 280 ASN A CA 1
ATOM 2287 C C . ASN A 1 280 ? -6.015 9.353 -16.967 1.00 92.25 280 ASN A C 1
ATOM 2289 O O . ASN A 1 280 ? -5.280 10.274 -17.310 1.00 92.25 280 ASN A O 1
ATOM 2293 N N . SER A 1 281 ? -5.522 8.140 -16.693 1.00 90.56 281 SER A N 1
ATOM 2294 C CA . SER A 1 281 ? -4.087 7.822 -16.779 1.00 90.56 281 SER A CA 1
ATOM 2295 C C . SER A 1 281 ? -3.472 8.106 -18.160 1.00 90.56 281 SER A C 1
ATOM 2297 O O . SER A 1 281 ? -2.294 8.425 -18.257 1.00 90.56 281 SER A O 1
ATOM 2299 N N . GLU A 1 282 ? -4.273 8.062 -19.224 1.00 91.56 282 GLU A N 1
ATOM 2300 C CA . GLU A 1 282 ? -3.918 8.422 -20.611 1.00 91.56 282 GLU A CA 1
ATOM 2301 C C . GLU A 1 282 ? -3.639 9.923 -20.852 1.00 91.56 282 GLU A C 1
ATOM 2303 O O . GLU A 1 282 ? -3.123 10.323 -21.905 1.00 91.56 282 GLU A O 1
ATOM 2308 N N . GLU A 1 283 ? -4.006 10.766 -19.887 1.00 91.81 283 GLU A N 1
ATOM 2309 C CA . GLU A 1 283 ? -3.743 12.207 -19.868 1.00 91.81 283 GLU A CA 1
ATOM 2310 C C . GLU A 1 283 ? -2.593 12.567 -18.915 1.00 91.81 283 GLU A C 1
ATOM 2312 O O . GLU A 1 283 ? -2.254 13.741 -18.800 1.00 91.81 283 GLU A O 1
ATOM 2317 N N . PHE A 1 284 ? -1.990 11.587 -18.230 1.00 89.19 284 PHE A N 1
ATOM 2318 C CA . PHE A 1 284 ? -0.910 11.844 -17.284 1.00 89.19 284 PHE A CA 1
ATOM 2319 C C . PHE A 1 284 ? 0.382 12.226 -18.019 1.00 89.19 284 PHE A C 1
ATOM 2321 O O . PHE A 1 284 ? 0.866 11.496 -18.890 1.00 89.19 284 PHE A O 1
ATOM 2328 N N . GLU A 1 285 ? 0.946 13.374 -17.648 1.00 90.50 285 GLU A N 1
ATOM 2329 C CA . GLU A 1 285 ? 2.159 13.932 -18.241 1.00 90.50 285 GLU A CA 1
ATOM 2330 C C . GLU A 1 285 ? 3.286 14.011 -17.209 1.00 90.50 285 GLU A C 1
ATOM 2332 O O . GLU A 1 285 ? 3.063 14.320 -16.039 1.00 90.50 285 GLU A O 1
ATOM 2337 N N . VAL A 1 286 ? 4.507 13.748 -17.667 1.00 88.31 286 VAL A N 1
ATOM 2338 C CA . VAL A 1 286 ? 5.748 13.894 -16.906 1.00 88.31 286 VAL A CA 1
ATOM 2339 C C . VAL A 1 286 ? 6.569 15.001 -17.559 1.00 88.31 286 VAL A C 1
ATOM 2341 O O . VAL A 1 286 ? 6.723 15.027 -18.784 1.00 88.31 286 VAL A O 1
ATOM 2344 N N . ASP A 1 287 ? 7.088 15.925 -16.749 1.00 84.19 287 ASP A N 1
ATOM 2345 C CA . ASP A 1 287 ? 7.913 17.032 -17.241 1.00 84.19 287 ASP A CA 1
ATOM 2346 C C . ASP A 1 287 ? 9.106 16.503 -18.052 1.00 84.19 287 ASP A C 1
ATOM 2348 O O . ASP A 1 287 ? 9.700 15.485 -17.709 1.00 84.19 287 ASP A O 1
ATOM 2352 N N . GLY A 1 288 ? 9.413 17.136 -19.182 1.00 84.38 288 GLY A N 1
ATOM 2353 C CA . GLY A 1 288 ? 10.443 16.670 -20.120 1.00 84.38 288 GLY A CA 1
ATOM 2354 C C . GLY A 1 288 ? 10.098 15.419 -20.950 1.00 84.38 288 GLY A C 1
ATOM 2355 O O . GLY A 1 288 ? 10.698 15.232 -22.003 1.00 84.38 288 GLY A O 1
ATOM 2356 N N . TRP A 1 289 ? 9.112 14.603 -20.556 1.00 86.12 289 TRP A N 1
ATOM 2357 C CA . TRP A 1 289 ? 8.682 13.415 -21.315 1.00 86.12 289 TRP A CA 1
ATOM 2358 C C . TRP A 1 289 ? 7.369 13.622 -22.085 1.00 86.12 289 TRP A C 1
ATOM 2360 O O . TRP A 1 289 ? 7.131 12.992 -23.120 1.00 86.12 289 TRP A O 1
ATOM 2370 N N . GLY A 1 290 ? 6.492 14.494 -21.587 1.00 89.81 290 GLY A N 1
ATOM 2371 C CA . GLY A 1 290 ? 5.108 14.583 -22.046 1.00 89.81 290 GLY A CA 1
ATOM 2372 C C . GLY A 1 290 ? 4.287 13.402 -21.530 1.00 89.81 290 GLY A C 1
ATOM 2373 O O . GLY A 1 290 ? 4.447 12.984 -20.385 1.00 89.81 290 GLY A O 1
ATOM 2374 N N . LYS A 1 291 ? 3.393 12.855 -22.358 1.00 91.69 291 LYS A N 1
ATOM 2375 C CA . LYS A 1 291 ? 2.524 11.740 -21.953 1.00 91.69 291 LYS A CA 1
ATOM 2376 C C . LYS A 1 291 ? 3.315 10.484 -21.601 1.00 91.69 291 LYS A C 1
ATOM 2378 O O . LYS A 1 291 ? 4.266 10.128 -22.299 1.00 91.69 291 LYS A O 1
ATOM 2383 N N . ILE A 1 292 ? 2.877 9.784 -20.557 1.00 91.62 292 ILE A N 1
ATOM 2384 C CA . ILE A 1 292 ? 3.460 8.490 -20.188 1.00 91.62 292 ILE A CA 1
ATOM 2385 C C . ILE A 1 292 ? 3.207 7.411 -21.257 1.00 91.62 292 ILE A C 1
ATOM 2387 O O . ILE A 1 292 ? 2.249 7.518 -22.029 1.00 91.62 292 ILE A O 1
ATOM 2391 N N . PRO A 1 293 ? 4.040 6.353 -21.295 1.00 93.62 293 PRO A N 1
ATOM 2392 C CA . PRO A 1 293 ? 3.822 5.181 -22.143 1.00 93.62 293 PRO A CA 1
ATOM 2393 C C . PRO A 1 293 ? 2.411 4.592 -22.019 1.00 93.62 293 PRO A C 1
ATOM 2395 O O . PRO A 1 293 ? 1.804 4.602 -20.945 1.00 93.62 293 PRO A O 1
ATOM 2398 N N . THR A 1 294 ? 1.887 4.054 -23.123 1.00 94.94 294 THR A N 1
ATOM 2399 C CA . THR A 1 294 ? 0.500 3.560 -23.185 1.00 94.94 294 THR A CA 1
ATOM 2400 C C . THR A 1 294 ? 0.317 2.311 -22.328 1.00 94.94 294 THR A C 1
ATOM 2402 O O . THR A 1 294 ? -0.717 2.177 -21.673 1.00 94.94 294 THR A O 1
ATOM 2405 N N . SER A 1 295 ? 1.311 1.419 -22.276 1.00 95.25 295 SER A N 1
ATOM 2406 C CA . SER A 1 295 ? 1.287 0.260 -21.371 1.00 95.25 295 SER A CA 1
ATOM 2407 C C . SER A 1 295 ? 1.247 0.676 -19.903 1.00 95.25 295 SER A C 1
ATOM 2409 O O . SER A 1 295 ? 0.415 0.159 -19.156 1.00 95.25 295 SER A O 1
ATOM 2411 N N . LEU A 1 296 ? 2.057 1.663 -19.501 1.00 93.62 296 LEU A N 1
ATOM 2412 C CA . LEU A 1 296 ? 2.045 2.194 -18.135 1.00 93.62 296 LEU A CA 1
ATOM 2413 C C . LEU A 1 296 ? 0.700 2.850 -17.793 1.00 93.62 296 LEU A C 1
ATOM 2415 O O . LEU A 1 296 ? 0.116 2.561 -16.749 1.00 93.62 296 LEU A O 1
ATOM 2419 N N . ALA A 1 297 ? 0.160 3.678 -18.693 1.00 93.81 297 ALA A N 1
ATOM 2420 C CA . ALA A 1 297 ? -1.164 4.273 -18.518 1.00 93.81 297 ALA A CA 1
ATOM 2421 C C . ALA A 1 297 ? -2.256 3.199 -18.372 1.00 93.81 297 ALA A C 1
ATOM 2423 O O . ALA A 1 297 ? -3.129 3.318 -17.508 1.00 93.81 297 ALA A O 1
ATOM 2424 N N . LYS A 1 298 ? -2.192 2.128 -19.176 1.00 95.25 298 LYS A N 1
ATOM 2425 C CA . LYS A 1 298 ? -3.115 0.986 -19.108 1.00 95.25 298 LYS A CA 1
ATOM 2426 C C . LYS A 1 298 ? -2.977 0.240 -17.778 1.00 95.25 298 LYS A C 1
ATOM 2428 O O . LYS A 1 298 ? -3.992 -0.095 -17.174 1.00 95.25 298 LYS A O 1
ATOM 2433 N N . PHE A 1 299 ? -1.762 0.044 -17.270 1.00 94.50 299 PHE A N 1
ATOM 2434 C CA . PHE A 1 299 ? -1.526 -0.547 -15.949 1.00 94.50 299 PHE A CA 1
ATOM 2435 C C . PHE A 1 299 ? -2.119 0.296 -14.812 1.00 94.50 299 PHE A C 1
ATOM 2437 O O . PHE A 1 299 ? -2.787 -0.245 -13.930 1.00 94.50 299 PHE A O 1
ATOM 2444 N N . TYR A 1 300 ? -2.007 1.625 -14.885 1.00 94.19 300 TYR A N 1
ATOM 2445 C CA . TYR A 1 300 ? -2.616 2.533 -13.905 1.00 94.19 300 TYR A CA 1
ATOM 2446 C C . TYR A 1 300 ? -4.147 2.507 -13.867 1.00 94.19 300 TYR A C 1
ATOM 2448 O O . TYR A 1 300 ? -4.736 2.980 -12.895 1.00 94.19 300 TYR A O 1
ATOM 2456 N N . THR A 1 301 ? -4.811 1.900 -14.856 1.00 94.06 301 THR A N 1
ATOM 2457 C CA . THR A 1 301 ? -6.260 1.635 -14.781 1.00 94.06 301 THR A CA 1
ATOM 2458 C C . THR A 1 301 ? -6.621 0.518 -13.797 1.00 94.06 301 THR A C 1
ATOM 2460 O O . THR A 1 301 ? -7.782 0.407 -13.402 1.00 94.06 301 THR A O 1
ATOM 2463 N N . VAL A 1 302 ? -5.639 -0.290 -13.389 1.00 92.88 302 VAL A N 1
ATOM 2464 C CA . VAL A 1 302 ? -5.791 -1.388 -12.429 1.00 92.88 302 VAL A CA 1
ATOM 2465 C C . VAL A 1 302 ? -5.343 -0.954 -11.038 1.00 92.88 302 VAL A C 1
ATOM 2467 O O . VAL A 1 302 ? -6.106 -1.080 -10.084 1.00 92.88 302 VAL A O 1
ATOM 2470 N N . ASN A 1 303 ? -4.125 -0.421 -10.929 1.00 87.12 303 ASN A N 1
ATOM 2471 C CA . ASN A 1 303 ? -3.509 0.010 -9.675 1.00 87.12 303 ASN A CA 1
ATOM 2472 C C . ASN A 1 303 ? -2.545 1.178 -9.955 1.00 87.12 303 ASN A C 1
ATOM 2474 O O . ASN A 1 303 ? -1.731 1.078 -10.873 1.00 87.12 303 ASN A O 1
ATOM 2478 N N . ASN A 1 304 ? -2.577 2.254 -9.161 1.00 85.94 304 ASN A N 1
ATOM 2479 C CA . ASN A 1 304 ? -1.551 3.309 -9.228 1.00 85.94 304 ASN A CA 1
ATOM 2480 C C . ASN A 1 304 ? -0.303 2.901 -8.424 1.00 85.94 304 ASN A C 1
ATOM 2482 O O . ASN A 1 304 ? -0.030 3.396 -7.334 1.00 85.94 304 ASN A O 1
ATOM 2486 N N . GLY A 1 305 ? 0.434 1.930 -8.949 1.00 79.50 305 GLY A N 1
ATOM 2487 C CA . GLY A 1 305 ? 1.576 1.330 -8.265 1.00 79.50 305 GLY A CA 1
ATOM 2488 C C . GLY A 1 305 ? 1.255 -0.012 -7.640 1.00 79.50 305 GLY A C 1
ATOM 2489 O O . GLY A 1 305 ? 0.129 -0.281 -7.219 1.00 79.50 305 GLY A O 1
ATOM 2490 N N . LEU A 1 306 ? 2.273 -0.866 -7.605 1.00 84.00 306 LEU A N 1
ATOM 2491 C CA . LEU A 1 306 ? 2.226 -2.165 -6.958 1.00 84.00 306 LEU A CA 1
ATOM 2492 C C . LEU A 1 306 ? 3.601 -2.442 -6.365 1.00 84.00 306 LEU A C 1
ATOM 2494 O O . LEU A 1 306 ? 4.583 -2.575 -7.091 1.00 84.00 306 LEU A O 1
ATOM 2498 N N . THR A 1 307 ? 3.653 -2.543 -5.044 1.00 73.69 307 THR A N 1
ATOM 2499 C CA . THR A 1 307 ? 4.914 -2.641 -4.315 1.00 73.69 307 THR A CA 1
ATOM 2500 C C . THR A 1 307 ? 4.928 -3.839 -3.373 1.00 73.69 307 THR A C 1
ATOM 2502 O O . THR A 1 307 ? 3.933 -4.129 -2.695 1.00 73.69 307 THR A O 1
ATOM 2505 N N . THR A 1 308 ? 6.057 -4.551 -3.346 1.00 69.75 308 THR A N 1
ATOM 2506 C CA . THR A 1 308 ? 6.427 -5.461 -2.258 1.00 69.75 308 THR A CA 1
ATOM 2507 C C . THR A 1 308 ? 6.799 -4.631 -1.048 1.00 69.75 308 THR A C 1
ATOM 2509 O O . THR A 1 308 ? 7.574 -3.686 -1.155 1.00 69.75 308 THR A O 1
ATOM 2512 N N . PHE A 1 309 ? 6.295 -4.974 0.131 1.00 59.38 309 PHE A N 1
ATOM 2513 C CA . PHE A 1 309 ? 6.574 -4.149 1.296 1.00 59.38 309 PHE A CA 1
ATOM 2514 C C . PHE A 1 309 ? 8.043 -4.251 1.759 1.00 59.38 309 PHE A C 1
ATOM 2516 O O . PHE A 1 309 ? 8.415 -5.168 2.493 1.00 59.38 309 PHE A O 1
ATOM 2523 N N . GLY A 1 310 ? 8.866 -3.264 1.400 1.00 46.16 310 GLY A N 1
ATOM 2524 C CA . GLY A 1 310 ? 10.158 -2.977 2.023 1.00 46.16 310 GLY A CA 1
ATOM 2525 C C . GLY A 1 310 ? 10.022 -1.853 3.048 1.00 46.16 310 GLY A C 1
ATOM 2526 O O . GLY A 1 310 ? 10.149 -0.703 2.679 1.00 46.16 310 GLY A O 1
ATOM 2527 N N . ILE A 1 311 ? 9.737 -2.169 4.321 1.00 38.38 311 ILE A N 1
ATOM 2528 C CA . ILE A 1 311 ? 9.786 -1.291 5.526 1.00 38.38 311 ILE A CA 1
ATOM 2529 C C . ILE A 1 311 ? 8.982 0.040 5.497 1.00 38.38 311 ILE A C 1
ATOM 2531 O O . ILE A 1 311 ? 8.636 0.536 6.572 1.00 38.38 311 ILE A O 1
ATOM 2535 N N . ARG A 1 312 ? 8.590 0.611 4.353 1.00 43.47 312 ARG A N 1
ATOM 2536 C CA . ARG A 1 312 ? 7.767 1.818 4.271 1.00 43.47 312 ARG A CA 1
ATOM 2537 C C . ARG A 1 312 ? 6.716 1.716 3.158 1.00 43.47 312 ARG A C 1
ATOM 2539 O O . ARG A 1 312 ? 7.005 1.253 2.063 1.00 43.47 312 ARG A O 1
ATOM 2546 N N . LEU A 1 313 ? 5.507 2.212 3.451 1.00 46.19 313 LEU A N 1
ATOM 2547 C CA . LEU A 1 313 ? 4.423 2.426 2.469 1.00 46.19 313 LEU A CA 1
ATOM 2548 C C . LEU A 1 313 ? 4.832 3.434 1.374 1.00 46.19 313 LEU A C 1
ATOM 2550 O O . LEU A 1 313 ? 4.209 3.489 0.319 1.00 46.19 313 LEU A O 1
ATOM 2554 N N . ASP A 1 314 ? 5.892 4.210 1.625 1.00 42.28 314 ASP A N 1
ATOM 2555 C CA . ASP A 1 314 ? 6.386 5.306 0.797 1.00 42.28 314 ASP A CA 1
ATOM 2556 C C . ASP A 1 314 ? 7.872 5.169 0.382 1.00 42.28 314 ASP A C 1
ATOM 2558 O O . ASP A 1 314 ? 8.411 6.113 -0.199 1.00 42.28 314 ASP A O 1
ATOM 2562 N N . SER A 1 315 ? 8.560 4.033 0.617 1.00 39.25 315 SER A N 1
ATOM 2563 C CA . SER A 1 315 ? 9.975 3.869 0.214 1.00 39.25 315 SER A CA 1
ATOM 2564 C C . SER A 1 315 ? 10.292 2.786 -0.794 1.00 39.25 315 SER A C 1
ATOM 2566 O O . SER A 1 315 ? 10.244 1.603 -0.474 1.00 39.25 315 SER A O 1
ATOM 2568 N N . TRP A 1 316 ? 10.752 3.233 -1.963 1.00 44.62 316 TRP A N 1
ATOM 2569 C CA . TRP A 1 316 ? 12.133 3.188 -2.488 1.00 44.62 316 TRP A CA 1
ATOM 2570 C C . TRP A 1 316 ? 13.084 2.006 -2.190 1.00 44.62 316 TRP A C 1
ATOM 2572 O O . TRP A 1 316 ? 14.225 2.085 -2.627 1.00 44.62 316 TRP A O 1
ATOM 2582 N N . GLU A 1 317 ? 12.715 0.937 -1.479 1.00 45.38 317 GLU A N 1
ATOM 2583 C CA . GLU A 1 317 ? 13.665 -0.164 -1.211 1.00 45.38 317 GLU A CA 1
ATOM 2584 C C . GLU A 1 317 ? 13.505 -1.375 -2.142 1.00 45.38 317 GLU A C 1
ATOM 2586 O O . GLU A 1 317 ? 14.437 -2.170 -2.222 1.00 45.38 317 GLU A O 1
ATOM 2591 N N . SER A 1 318 ? 12.379 -1.531 -2.854 1.00 45.28 318 SER A N 1
ATOM 2592 C CA . SER A 1 318 ? 12.179 -2.434 -4.015 1.00 45.28 318 SER A CA 1
ATOM 2593 C C . SER A 1 318 ? 10.678 -2.541 -4.324 1.00 45.28 318 SER A C 1
ATOM 2595 O O . SER A 1 318 ? 9.907 -2.925 -3.446 1.00 45.28 318 SER A O 1
ATOM 2597 N N . GLY A 1 319 ? 10.233 -2.204 -5.545 1.00 46.81 319 GLY A N 1
ATOM 2598 C CA . GLY A 1 319 ? 8.823 -2.375 -5.953 1.00 46.81 319 GLY A CA 1
ATOM 2599 C C . GLY A 1 319 ? 8.081 -1.093 -6.378 1.00 46.81 319 GLY A C 1
ATOM 2600 O O . GLY A 1 319 ? 7.287 -0.559 -5.617 1.00 46.81 319 GLY A O 1
ATOM 2601 N N . ILE A 1 320 ? 8.434 -0.575 -7.554 1.00 60.94 320 ILE A N 1
ATOM 2602 C CA . ILE A 1 320 ? 7.662 -0.198 -8.763 1.00 60.94 320 ILE A CA 1
ATOM 2603 C C . ILE A 1 320 ? 6.298 0.574 -8.813 1.00 60.94 320 ILE A C 1
ATOM 2605 O O . ILE A 1 320 ? 5.326 0.317 -8.103 1.00 60.94 320 ILE A O 1
ATOM 2609 N N . PHE A 1 321 ? 6.232 1.420 -9.864 1.00 61.66 321 PHE A N 1
ATOM 2610 C CA . PHE A 1 321 ? 5.104 1.967 -10.654 1.00 61.66 321 PHE A CA 1
ATOM 2611 C C . PHE A 1 321 ? 4.233 3.044 -10.000 1.00 61.66 321 PHE A C 1
ATOM 2613 O O . PHE A 1 321 ? 3.030 3.069 -10.222 1.00 61.66 321 PHE A O 1
ATOM 2620 N N . ARG A 1 322 ? 4.767 3.955 -9.190 1.00 56.75 322 ARG A N 1
ATOM 2621 C CA . ARG A 1 322 ? 3.952 5.099 -8.739 1.00 56.75 322 ARG A CA 1
ATOM 2622 C C . ARG A 1 322 ? 4.141 6.272 -9.686 1.00 56.75 322 ARG A C 1
ATOM 2624 O O . ARG A 1 322 ? 5.272 6.655 -9.981 1.00 56.75 322 ARG A O 1
ATOM 2631 N N . SER A 1 323 ? 3.034 6.872 -10.123 1.00 63.34 323 SER A N 1
ATOM 2632 C CA . SER A 1 323 ? 3.043 8.038 -11.015 1.00 63.34 323 SER A CA 1
ATOM 2633 C C . SER A 1 323 ? 3.866 9.208 -10.457 1.00 63.34 323 SER A C 1
ATOM 2635 O O . SER A 1 323 ? 4.485 9.945 -11.215 1.00 63.34 323 SER A O 1
ATOM 2637 N N . GLU A 1 324 ? 3.910 9.343 -9.130 1.00 60.00 324 GLU A N 1
ATOM 2638 C CA . GLU A 1 324 ? 4.645 10.381 -8.393 1.00 60.00 324 GLU A CA 1
ATOM 2639 C C . GLU A 1 324 ? 6.175 10.238 -8.457 1.00 60.00 324 GLU A C 1
ATOM 2641 O O . GLU A 1 324 ? 6.883 11.202 -8.178 1.00 60.00 324 GLU A O 1
ATOM 2646 N N . PHE A 1 325 ? 6.694 9.055 -8.808 1.00 61.75 325 PHE A N 1
ATOM 2647 C CA . PHE A 1 325 ? 8.136 8.769 -8.830 1.00 61.75 325 PHE A CA 1
ATOM 2648 C C . PHE A 1 325 ? 8.715 8.635 -10.237 1.00 61.75 325 PHE A C 1
ATOM 2650 O O . PHE A 1 325 ? 9.892 8.310 -10.395 1.00 61.75 325 PHE A O 1
ATOM 2657 N N . LEU A 1 326 ? 7.908 8.910 -11.261 1.00 65.88 326 LEU A N 1
ATOM 2658 C CA . LEU A 1 326 ? 8.370 8.923 -12.639 1.00 65.88 326 LEU A CA 1
ATOM 2659 C C . LEU A 1 326 ? 9.400 10.034 -12.826 1.00 65.88 326 LEU A C 1
ATOM 2661 O O . LEU A 1 326 ? 9.076 11.220 -12.766 1.00 65.88 326 LEU A O 1
ATOM 2665 N N . THR A 1 327 ? 10.647 9.626 -13.035 1.00 70.75 327 THR A N 1
ATOM 2666 C CA . THR A 1 327 ? 11.786 10.539 -13.107 1.00 70.75 327 THR A CA 1
ATOM 2667 C C . THR A 1 327 ? 12.423 10.430 -14.489 1.00 70.75 327 THR A C 1
ATOM 2669 O O . THR A 1 327 ? 12.921 9.356 -14.844 1.00 70.75 327 THR A O 1
ATOM 2672 N N . PRO A 1 328 ? 12.403 11.508 -15.293 1.00 73.19 328 PRO A N 1
ATOM 2673 C CA . PRO A 1 328 ? 13.252 11.610 -16.468 1.00 73.19 328 PRO A CA 1
ATOM 2674 C C . PRO A 1 328 ? 14.715 11.605 -16.028 1.00 73.19 328 PRO A C 1
ATOM 2676 O O . PRO A 1 328 ? 15.101 12.382 -15.153 1.00 73.19 328 PRO A O 1
ATOM 2679 N N . MET A 1 329 ? 15.522 10.741 -16.631 1.00 75.00 329 MET A N 1
ATOM 2680 C CA . MET A 1 329 ? 16.955 10.673 -16.352 1.00 75.00 329 MET A CA 1
ATOM 2681 C C . MET A 1 329 ? 17.728 11.352 -17.482 1.00 75.00 329 MET A C 1
ATOM 2683 O O . MET A 1 329 ? 17.421 11.155 -18.659 1.00 75.00 329 MET A O 1
ATOM 2687 N N . ASP A 1 330 ? 18.731 12.154 -17.115 1.00 70.44 330 ASP A N 1
ATOM 2688 C CA . ASP A 1 330 ? 19.692 12.694 -18.075 1.00 70.44 330 ASP A CA 1
ATOM 2689 C C . ASP A 1 330 ? 20.587 11.543 -18.541 1.00 70.44 330 ASP A C 1
ATOM 2691 O O . ASP A 1 330 ? 21.326 10.944 -17.759 1.00 70.44 330 ASP A O 1
ATOM 2695 N N . SER A 1 331 ? 20.473 11.202 -19.817 1.00 64.44 331 SER A N 1
ATOM 2696 C CA . SER A 1 331 ? 21.255 10.153 -20.457 1.00 64.44 331 SER A CA 1
ATOM 2697 C C . SER A 1 331 ? 22.708 10.585 -20.728 1.00 64.44 331 SER A C 1
ATOM 2699 O O . SER A 1 331 ? 23.523 9.764 -21.148 1.00 64.44 331 SER A O 1
ATOM 2701 N N . GLY A 1 332 ? 23.066 11.839 -20.427 1.00 64.81 332 GLY A N 1
ATOM 2702 C CA . GLY A 1 332 ? 24.371 12.439 -20.682 1.00 64.81 332 GLY A CA 1
ATOM 2703 C C . GLY A 1 332 ? 24.411 13.173 -22.025 1.00 64.81 332 GLY A C 1
ATOM 2704 O O . GLY A 1 332 ? 23.664 12.851 -22.944 1.00 64.81 332 GLY A O 1
ATOM 2705 N N . GLU A 1 333 ? 25.323 14.147 -22.156 1.00 57.25 333 GLU A N 1
ATOM 2706 C CA . GLU A 1 333 ? 25.402 15.104 -23.284 1.00 57.25 333 GLU A CA 1
ATOM 2707 C C . GLU A 1 333 ? 2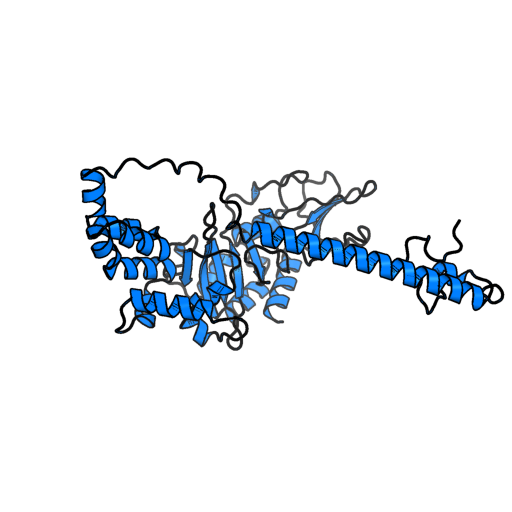5.516 14.470 -24.692 1.00 57.25 333 GLU A C 1
ATOM 2709 O O . GLU A 1 333 ? 25.315 15.167 -25.685 1.00 57.25 333 GLU A O 1
ATOM 2714 N N . ASP A 1 334 ? 25.789 13.164 -24.789 1.00 59.59 334 ASP A N 1
ATOM 2715 C CA . ASP A 1 334 ? 26.005 12.431 -26.044 1.00 59.59 334 ASP A CA 1
ATOM 2716 C C . ASP A 1 334 ? 24.915 11.388 -26.377 1.00 59.59 334 ASP A C 1
ATOM 2718 O O . ASP A 1 334 ? 25.032 10.685 -27.385 1.00 59.59 334 ASP A O 1
ATOM 2722 N N . MET A 1 335 ? 23.862 11.241 -25.565 1.00 62.59 335 MET A N 1
ATOM 2723 C CA . MET A 1 335 ? 22.830 10.225 -25.804 1.00 62.59 335 MET A CA 1
ATOM 2724 C C . MET A 1 335 ? 21.550 10.831 -26.393 1.00 62.59 335 MET A C 1
ATOM 2726 O O . MET A 1 335 ? 20.812 11.548 -25.730 1.00 62.59 335 MET A O 1
ATOM 2730 N N . GLU A 1 336 ? 21.219 10.449 -27.632 1.00 77.12 336 GLU A N 1
ATOM 2731 C CA . GLU A 1 336 ? 19.934 10.747 -28.304 1.00 77.12 336 GLU A CA 1
ATOM 2732 C C . GLU A 1 336 ? 18.748 9.949 -27.715 1.00 77.12 336 GLU A C 1
ATOM 2734 O O . GLU A 1 336 ? 17.770 9.662 -28.406 1.00 77.12 336 GLU A O 1
ATOM 2739 N N . LYS A 1 337 ? 18.849 9.521 -26.453 1.00 82.62 337 LYS A N 1
ATOM 2740 C CA . LYS A 1 337 ? 17.853 8.691 -25.780 1.00 82.62 337 LYS A CA 1
ATOM 2741 C C . LYS A 1 337 ? 17.262 9.443 -24.608 1.00 82.62 337 LYS A C 1
ATOM 2743 O O . LYS A 1 337 ? 17.983 9.989 -23.779 1.00 82.62 337 LYS A O 1
ATOM 2748 N N . GLU A 1 338 ? 15.949 9.393 -24.501 1.00 87.00 338 GLU A N 1
ATOM 2749 C CA . GLU A 1 338 ? 15.230 9.808 -23.311 1.00 87.00 338 GLU A CA 1
ATOM 2750 C C . GLU A 1 338 ? 14.979 8.546 -22.467 1.00 87.00 338 GLU A C 1
ATOM 2752 O O . GLU A 1 338 ? 14.576 7.504 -23.000 1.00 87.00 338 GLU A O 1
ATOM 2757 N N . VAL A 1 339 ? 15.218 8.635 -21.153 1.00 88.50 339 VAL A N 1
ATOM 2758 C CA . VAL A 1 339 ? 14.947 7.559 -20.187 1.00 88.50 339 VAL A CA 1
ATOM 2759 C C . VAL A 1 339 ? 13.899 8.001 -19.160 1.00 88.50 339 VAL A C 1
ATOM 2761 O O . VAL A 1 339 ? 14.042 9.060 -18.550 1.00 88.50 339 VAL A O 1
ATOM 2764 N N . LEU A 1 340 ? 12.861 7.186 -18.949 1.00 90.19 340 LEU A N 1
ATOM 2765 C CA . LEU A 1 340 ? 11.832 7.399 -17.925 1.00 90.19 340 LEU A CA 1
ATOM 2766 C C . LEU A 1 340 ? 11.835 6.229 -16.941 1.00 90.19 340 LEU A C 1
ATOM 2768 O O . LEU A 1 340 ? 11.306 5.155 -17.246 1.00 90.19 340 LEU A O 1
ATOM 2772 N N . GLN A 1 341 ? 12.420 6.438 -15.762 1.00 89.06 341 GLN A N 1
ATOM 2773 C CA . GLN A 1 341 ? 12.481 5.408 -14.729 1.00 89.06 341 GLN A CA 1
ATOM 2774 C C . GLN A 1 341 ? 11.099 5.192 -14.105 1.00 89.06 341 GLN A C 1
ATOM 2776 O O . GLN A 1 341 ? 10.432 6.146 -13.699 1.00 89.06 341 GLN A O 1
ATOM 2781 N N . PHE A 1 342 ? 10.675 3.929 -14.019 1.00 87.50 342 PHE A N 1
ATOM 2782 C CA . PHE A 1 342 ? 9.410 3.531 -13.385 1.00 87.50 342 PHE A CA 1
ATOM 2783 C C . PHE A 1 342 ? 9.594 2.469 -12.294 1.00 87.50 342 PHE A C 1
ATOM 2785 O O . PHE A 1 342 ? 8.698 2.283 -11.463 1.00 87.50 342 PHE A O 1
ATOM 2792 N N . ASN A 1 343 ? 10.748 1.795 -12.279 1.00 86.50 343 ASN A N 1
ATOM 2793 C CA . ASN A 1 343 ? 11.202 0.944 -11.192 1.00 86.50 343 ASN A CA 1
ATOM 2794 C C . ASN A 1 343 ? 12.534 1.441 -10.642 1.00 86.50 343 ASN A C 1
ATOM 2796 O O . ASN A 1 343 ? 13.436 1.731 -11.417 1.00 86.50 343 ASN A O 1
ATOM 2800 N N . ASN A 1 344 ? 12.677 1.443 -9.321 1.00 81.06 344 ASN A N 1
ATOM 2801 C CA . ASN A 1 344 ? 13.951 1.668 -8.653 1.00 81.06 344 ASN A CA 1
ATOM 2802 C C . ASN A 1 344 ? 14.294 0.409 -7.852 1.00 81.06 344 ASN A C 1
ATOM 2804 O O . ASN A 1 344 ? 13.485 -0.041 -7.034 1.00 81.06 344 ASN A O 1
ATOM 2808 N N . ASP A 1 345 ? 15.463 -0.168 -8.100 1.00 77.75 345 ASP A N 1
ATOM 2809 C CA . ASP A 1 345 ? 15.984 -1.325 -7.364 1.00 77.75 345 ASP A CA 1
ATOM 2810 C C . ASP A 1 345 ? 17.093 -0.937 -6.363 1.00 77.75 345 ASP A C 1
ATOM 2812 O O . ASP A 1 345 ? 17.659 -1.793 -5.681 1.00 77.75 345 ASP A O 1
ATOM 2816 N N . GLY A 1 346 ? 17.334 0.368 -6.201 1.00 78.81 346 GLY A N 1
ATOM 2817 C CA . GLY A 1 346 ? 18.286 0.953 -5.269 1.00 78.81 346 GLY A CA 1
ATOM 2818 C C . GLY A 1 346 ? 19.543 1.497 -5.949 1.00 78.81 346 GLY A C 1
ATOM 2819 O O . GLY A 1 346 ? 19.829 1.252 -7.111 1.00 78.81 346 GLY A O 1
ATOM 2820 N N . ALA A 1 347 ? 20.314 2.289 -5.198 1.00 79.94 347 ALA A N 1
ATOM 2821 C CA . ALA A 1 347 ? 21.618 2.815 -5.621 1.00 79.94 347 ALA A CA 1
ATOM 2822 C C . ALA A 1 347 ? 21.640 3.589 -6.958 1.00 79.94 347 ALA A C 1
ATOM 2824 O O . ALA A 1 347 ? 22.712 3.767 -7.512 1.00 79.94 347 ALA A O 1
ATOM 2825 N N . GLY A 1 348 ? 20.500 4.103 -7.433 1.00 75.00 348 GLY A N 1
ATOM 2826 C CA . GLY A 1 348 ? 20.414 4.840 -8.701 1.00 75.00 348 GLY A CA 1
ATOM 2827 C C . GLY A 1 348 ? 20.108 3.968 -9.920 1.00 75.00 348 GLY A C 1
ATOM 2828 O O . GLY A 1 348 ? 20.013 4.511 -11.018 1.00 75.00 348 GLY A O 1
ATOM 2829 N N . ASN A 1 349 ? 19.904 2.666 -9.725 1.00 82.75 349 ASN A N 1
ATOM 2830 C CA . ASN A 1 349 ? 19.594 1.722 -10.787 1.00 82.75 349 ASN A CA 1
ATOM 2831 C C . ASN A 1 349 ? 18.080 1.477 -10.895 1.00 82.75 349 ASN A C 1
ATOM 2833 O O . ASN A 1 349 ? 17.289 1.877 -10.023 1.00 82.75 349 ASN A O 1
ATOM 2837 N N . GLY A 1 350 ? 17.667 0.878 -12.012 1.00 87.00 350 GLY A N 1
ATOM 2838 C CA . GLY A 1 350 ? 16.357 0.253 -12.129 1.00 87.00 350 GLY A CA 1
ATOM 2839 C C . GLY A 1 350 ? 15.731 0.304 -13.518 1.00 87.00 350 GLY A C 1
ATOM 2840 O O . GLY A 1 350 ? 16.195 0.973 -14.443 1.00 87.00 350 GLY A O 1
ATOM 2841 N N . GLN A 1 351 ? 14.599 -0.387 -13.646 1.00 90.56 351 GLN A N 1
ATOM 2842 C CA . GLN A 1 351 ? 13.889 -0.527 -14.914 1.00 90.56 351 GLN A CA 1
ATOM 2843 C C . GLN A 1 351 ? 13.289 0.801 -15.397 1.00 90.56 351 GLN A C 1
ATOM 2845 O O . GLN A 1 351 ? 12.562 1.500 -14.674 1.00 90.56 351 GLN A O 1
ATOM 2850 N N . SER A 1 352 ? 13.556 1.113 -16.664 1.00 91.31 352 SER A N 1
ATOM 2851 C CA . SER A 1 352 ? 13.161 2.371 -17.291 1.00 91.31 352 SER A CA 1
ATOM 2852 C C . SER A 1 352 ? 12.605 2.166 -18.697 1.00 91.31 352 SER A C 1
ATOM 2854 O O . SER A 1 352 ? 13.005 1.245 -19.404 1.00 91.31 352 SER A O 1
ATOM 2856 N N . PHE A 1 353 ? 11.693 3.041 -19.124 1.00 92.12 353 PHE A N 1
ATOM 2857 C CA . PHE A 1 353 ? 11.310 3.162 -20.532 1.00 92.12 353 PHE A CA 1
ATOM 2858 C C . PHE A 1 353 ? 12.383 3.925 -21.297 1.00 92.12 353 PHE A C 1
ATOM 2860 O O . PHE A 1 353 ? 12.905 4.921 -20.795 1.00 92.12 353 PHE A O 1
ATOM 2867 N N . ILE A 1 354 ? 12.675 3.487 -22.520 1.00 89.75 354 ILE A N 1
ATOM 2868 C CA . ILE A 1 354 ? 13.754 4.049 -23.335 1.00 89.75 354 ILE A CA 1
ATOM 2869 C C . ILE A 1 354 ? 13.208 4.377 -24.721 1.00 89.75 354 ILE A C 1
ATOM 2871 O O . ILE A 1 354 ? 12.703 3.491 -25.414 1.00 89.75 354 ILE A O 1
ATOM 2875 N N . ARG A 1 355 ? 13.333 5.633 -25.155 1.00 89.69 355 ARG A N 1
ATOM 2876 C CA . ARG A 1 355 ? 12.967 6.045 -26.519 1.00 89.69 355 ARG A CA 1
ATOM 2877 C C . ARG A 1 355 ? 14.004 6.979 -27.123 1.00 89.69 355 ARG A C 1
ATOM 2879 O O . ARG A 1 355 ? 14.711 7.672 -26.399 1.00 89.69 355 ARG A O 1
ATOM 2886 N N . ASP A 1 356 ? 14.046 7.023 -28.448 1.00 85.56 356 ASP A N 1
ATOM 2887 C CA . ASP A 1 356 ? 14.823 8.031 -29.168 1.00 85.56 356 ASP A CA 1
ATOM 2888 C C . ASP A 1 356 ? 14.206 9.420 -28.940 1.00 85.56 356 ASP A C 1
ATOM 2890 O O . ASP A 1 356 ? 12.976 9.569 -28.951 1.00 85.56 356 ASP A O 1
ATOM 2894 N N . SER A 1 357 ? 15.048 10.436 -28.745 1.00 78.94 357 SER A N 1
ATOM 2895 C CA . SER A 1 357 ? 14.609 11.807 -28.479 1.00 78.94 357 SER A CA 1
ATOM 2896 C C . SER A 1 357 ? 13.653 12.323 -29.556 1.00 78.94 357 SER A C 1
ATOM 2898 O O . SER A 1 357 ? 13.927 12.252 -30.756 1.00 78.94 357 SER A O 1
ATOM 2900 N N . GLY A 1 358 ? 12.509 12.861 -29.127 1.00 73.81 358 GLY A N 1
ATOM 2901 C CA . GLY A 1 358 ? 11.473 13.379 -30.028 1.00 73.81 358 GLY A CA 1
ATOM 2902 C C . GLY A 1 358 ? 10.586 12.325 -30.712 1.00 73.81 358 GLY A C 1
ATOM 2903 O O . GLY A 1 358 ? 9.729 12.697 -31.517 1.00 73.81 358 GLY A O 1
ATOM 2904 N N . SER A 1 359 ? 10.738 11.033 -30.402 1.00 78.31 359 SER A N 1
ATOM 2905 C CA . SER A 1 359 ? 9.810 9.985 -30.852 1.00 78.31 359 SER A CA 1
ATOM 2906 C C . SER A 1 359 ? 8.524 9.991 -30.012 1.00 78.31 359 SER A C 1
ATOM 2908 O O . SER A 1 359 ? 8.578 9.812 -28.796 1.00 78.31 359 SER A O 1
ATOM 2910 N N . SER A 1 360 ? 7.355 10.183 -30.640 1.00 68.12 360 SER A N 1
ATOM 2911 C CA . SER A 1 360 ? 6.064 10.298 -29.929 1.00 68.12 360 SER A CA 1
ATOM 2912 C C . SER A 1 360 ? 5.127 9.088 -30.037 1.00 68.12 360 SER A C 1
ATOM 2914 O O . SER A 1 360 ? 4.190 8.996 -29.250 1.00 68.12 360 SER A O 1
ATOM 2916 N N . ASP A 1 361 ? 5.348 8.156 -30.973 1.00 57.25 361 ASP A N 1
ATOM 2917 C CA . ASP A 1 361 ? 4.247 7.309 -31.479 1.00 57.25 361 ASP A CA 1
ATOM 2918 C C . ASP A 1 361 ? 4.432 5.787 -31.296 1.00 57.25 361 ASP A C 1
ATOM 2920 O O . ASP A 1 361 ? 3.795 4.989 -31.988 1.00 57.25 361 ASP A O 1
ATOM 2924 N N . LYS A 1 362 ? 5.267 5.336 -30.355 1.00 80.31 362 LYS A N 1
ATOM 2925 C CA . LYS A 1 362 ? 5.342 3.914 -29.972 1.00 80.31 362 LYS A CA 1
ATOM 2926 C C . LYS A 1 362 ? 5.447 3.762 -28.466 1.00 80.31 362 LYS A C 1
ATOM 2928 O O . LYS A 1 362 ? 6.123 4.552 -27.816 1.00 80.31 362 LYS A O 1
ATOM 2933 N N . ASP A 1 363 ? 4.789 2.733 -27.943 1.00 92.06 363 ASP A N 1
ATOM 2934 C CA . ASP A 1 363 ? 4.982 2.295 -26.567 1.00 92.06 363 ASP A CA 1
ATOM 2935 C C . ASP A 1 363 ? 6.435 1.807 -26.430 1.00 92.06 363 ASP A C 1
ATOM 2937 O O . ASP A 1 363 ? 6.806 0.856 -27.128 1.00 92.06 363 ASP A O 1
ATOM 2941 N N . PRO A 1 364 ? 7.298 2.504 -25.669 1.00 92.81 364 PRO A N 1
ATOM 2942 C CA . PRO A 1 364 ? 8.719 2.199 -25.668 1.00 92.81 364 PRO A CA 1
ATOM 2943 C C . PRO A 1 364 ? 8.992 0.857 -24.993 1.00 92.81 364 PRO A C 1
ATOM 2945 O O . PRO A 1 364 ? 8.293 0.462 -24.058 1.00 92.81 364 PRO A O 1
ATOM 2948 N N . PHE A 1 365 ? 10.046 0.176 -25.437 1.00 93.38 365 PHE A N 1
ATOM 2949 C CA . PHE A 1 365 ? 10.577 -0.953 -24.685 1.00 93.38 365 PHE A CA 1
ATOM 2950 C C . PHE A 1 365 ? 11.217 -0.461 -23.386 1.00 93.38 365 PHE A C 1
ATOM 2952 O O . PHE A 1 365 ? 11.570 0.714 -23.224 1.00 93.38 365 PHE A O 1
ATOM 2959 N N . THR A 1 366 ? 11.355 -1.390 -22.457 1.00 92.56 366 THR A N 1
ATOM 2960 C CA . THR A 1 366 ? 11.970 -1.179 -21.160 1.00 92.56 366 THR A CA 1
ATOM 2961 C C . THR A 1 366 ? 13.334 -1.859 -21.128 1.00 92.56 366 THR A C 1
ATOM 2963 O O . THR A 1 366 ? 13.550 -2.870 -21.802 1.00 92.56 366 THR A O 1
ATOM 2966 N N . GLY A 1 367 ? 14.260 -1.279 -20.376 1.00 90.94 367 GLY A N 1
ATOM 2967 C CA . GLY A 1 367 ? 15.578 -1.847 -20.112 1.00 90.94 367 GLY A CA 1
ATOM 2968 C C . GLY A 1 367 ? 16.042 -1.478 -18.710 1.00 90.94 367 GLY A C 1
ATOM 2969 O O . GLY A 1 367 ? 15.497 -0.553 -18.093 1.00 90.94 367 GLY A O 1
ATOM 2970 N N . ASP A 1 368 ? 17.035 -2.212 -18.224 1.00 89.31 368 ASP A N 1
ATOM 2971 C CA . ASP A 1 368 ? 17.686 -1.895 -16.960 1.00 89.31 368 ASP A CA 1
ATOM 2972 C C . ASP A 1 368 ? 18.586 -0.669 -17.149 1.00 89.31 368 ASP A C 1
ATOM 2974 O O . ASP A 1 368 ? 19.416 -0.622 -18.062 1.00 89.31 368 ASP A O 1
ATOM 2978 N N . PHE A 1 369 ? 18.371 0.363 -16.337 1.00 86.12 369 PHE A N 1
ATOM 2979 C CA . PHE A 1 369 ? 19.187 1.567 -16.355 1.00 86.12 369 PHE A CA 1
ATOM 2980 C C . PHE A 1 369 ? 20.177 1.523 -15.200 1.00 86.12 369 PHE A C 1
ATOM 2982 O O . PHE A 1 369 ? 19.790 1.638 -14.038 1.00 86.12 369 PHE A O 1
ATOM 2989 N N . ASP A 1 370 ? 21.459 1.427 -15.545 1.00 85.19 370 ASP A N 1
ATOM 2990 C CA . ASP A 1 370 ? 22.567 1.610 -14.617 1.00 85.19 370 ASP A CA 1
ATOM 2991 C C . ASP A 1 370 ? 23.120 3.033 -14.755 1.00 85.19 370 ASP A C 1
ATOM 2993 O O . ASP A 1 370 ? 23.663 3.418 -15.797 1.00 85.19 370 ASP A O 1
ATOM 2997 N N . HIS A 1 371 ? 23.002 3.824 -13.688 1.00 80.88 371 HIS A N 1
ATOM 2998 C CA . HIS A 1 371 ? 23.531 5.186 -13.663 1.00 80.88 371 HIS A CA 1
ATOM 2999 C C . HIS A 1 371 ? 25.069 5.235 -13.746 1.00 80.88 371 HIS A C 1
ATOM 3001 O O . HIS A 1 371 ? 25.624 6.265 -14.140 1.00 80.88 371 HIS A O 1
ATOM 3007 N N . GLU A 1 372 ? 25.767 4.150 -13.389 1.00 82.81 372 GLU A N 1
ATOM 3008 C CA . GLU A 1 372 ? 27.219 4.029 -13.544 1.00 82.81 372 GLU A CA 1
ATOM 3009 C C . GLU A 1 372 ? 27.615 3.658 -14.981 1.00 82.81 372 GLU A C 1
ATOM 3011 O O . GLU A 1 372 ? 28.738 3.954 -15.405 1.00 82.81 372 GLU A O 1
ATOM 3016 N N . ASN A 1 373 ? 26.706 3.044 -15.747 1.00 81.38 373 ASN A N 1
ATOM 3017 C CA . ASN A 1 373 ? 26.963 2.580 -17.107 1.00 81.38 373 ASN A CA 1
ATOM 3018 C C . ASN A 1 373 ? 25.765 2.796 -18.054 1.00 81.38 373 ASN A C 1
ATOM 3020 O O . ASN A 1 373 ? 25.146 1.838 -18.526 1.00 81.38 373 ASN A O 1
ATOM 3024 N N . PRO A 1 374 ? 25.479 4.054 -18.433 1.00 72.81 374 PRO A N 1
ATOM 3025 C CA . PRO A 1 374 ? 24.321 4.390 -19.266 1.00 72.81 374 PRO A CA 1
ATOM 3026 C C . PRO A 1 374 ? 24.359 3.755 -20.673 1.00 72.81 374 PRO A C 1
ATOM 3028 O O . PRO A 1 374 ? 23.365 3.776 -21.395 1.00 72.81 374 PRO A O 1
ATOM 3031 N N . PHE A 1 375 ? 25.487 3.167 -21.086 1.00 69.81 375 PHE A N 1
ATOM 3032 C CA . PHE A 1 375 ? 25.653 2.545 -22.401 1.00 69.81 375 PHE A CA 1
ATOM 3033 C C . PHE A 1 375 ? 25.140 1.098 -22.479 1.00 69.81 375 PHE A C 1
ATOM 3035 O O . PHE A 1 375 ? 25.019 0.575 -23.588 1.00 69.81 375 PHE A O 1
ATOM 3042 N N . GLU A 1 376 ? 24.823 0.456 -21.349 1.00 73.38 376 GLU A N 1
ATOM 3043 C CA . GLU A 1 376 ? 24.335 -0.937 -21.295 1.00 73.38 376 GLU A CA 1
ATOM 3044 C C . GLU A 1 376 ? 22.813 -1.079 -21.465 1.00 73.38 376 GLU A C 1
ATOM 3046 O O . GLU A 1 376 ? 22.276 -2.173 -21.347 1.00 73.38 376 GLU A O 1
ATOM 3051 N N . LEU A 1 377 ? 22.123 0.001 -21.842 1.00 73.25 377 LEU A N 1
ATOM 3052 C CA . LEU A 1 377 ? 20.675 0.025 -22.058 1.00 73.25 377 LEU A CA 1
ATOM 3053 C C . LEU A 1 377 ? 20.216 -0.889 -23.211 1.00 73.25 377 LEU A C 1
ATOM 3055 O O . LEU A 1 377 ? 20.176 -0.468 -24.377 1.00 73.25 377 LEU A O 1
ATOM 3059 N N . ASP A 1 378 ? 19.781 -2.105 -22.882 1.00 74.12 378 ASP A N 1
ATOM 3060 C CA . ASP A 1 378 ? 19.193 -3.079 -23.799 1.00 74.12 378 ASP A CA 1
ATOM 3061 C C . ASP A 1 378 ? 17.654 -3.031 -23.763 1.00 74.12 378 ASP A C 1
ATOM 3063 O O . ASP A 1 378 ? 16.979 -3.948 -23.316 1.00 74.12 378 ASP A O 1
ATOM 3067 N N . GLY A 1 379 ? 17.066 -1.941 -24.271 1.00 79.50 379 GLY A N 1
ATOM 3068 C CA . GLY A 1 379 ? 15.606 -1.771 -24.372 1.00 79.50 379 GLY A CA 1
ATOM 3069 C C . GLY A 1 379 ? 14.921 -2.863 -25.209 1.00 79.50 379 GLY A C 1
ATOM 3070 O O . GLY A 1 379 ? 14.661 -2.662 -26.395 1.00 79.50 379 GLY A O 1
ATOM 3071 N N . SER A 1 380 ? 14.650 -4.015 -24.597 1.00 87.56 380 SER A N 1
ATOM 3072 C CA . SER A 1 380 ? 14.292 -5.269 -25.270 1.00 87.56 380 SER A CA 1
ATOM 3073 C C . SER A 1 380 ? 13.048 -5.939 -24.690 1.00 87.56 380 SER A C 1
ATOM 3075 O O . SER A 1 380 ? 12.417 -6.724 -25.396 1.00 87.56 380 SER A O 1
ATOM 3077 N N . LEU A 1 381 ? 12.659 -5.593 -23.459 1.00 92.75 381 LEU A N 1
ATOM 3078 C CA . LEU A 1 381 ? 11.483 -6.135 -22.779 1.00 92.75 381 LEU A CA 1
ATOM 3079 C C . LEU A 1 381 ? 10.313 -5.168 -22.889 1.00 92.75 381 LEU A C 1
ATOM 3081 O O . LEU A 1 381 ? 10.451 -3.981 -22.583 1.00 92.75 381 LEU A O 1
ATOM 3085 N N . SER A 1 382 ? 9.143 -5.643 -23.306 1.00 95.31 382 SER A N 1
ATOM 3086 C CA . SER A 1 382 ? 7.936 -4.832 -23.172 1.00 95.31 382 SER A CA 1
ATOM 3087 C C . SER A 1 382 ? 7.611 -4.614 -21.692 1.00 95.31 382 SER A C 1
ATOM 3089 O O . SER A 1 382 ? 8.033 -5.364 -20.811 1.00 95.31 382 SER A O 1
ATOM 3091 N N . PHE A 1 383 ? 6.838 -3.570 -21.405 1.00 94.25 383 PHE A N 1
ATOM 3092 C CA . PHE A 1 383 ? 6.449 -3.262 -20.034 1.00 94.25 383 PHE A CA 1
ATOM 3093 C C . PHE A 1 383 ? 5.712 -4.421 -19.350 1.00 94.25 383 PHE A C 1
ATOM 3095 O O . PHE A 1 383 ? 5.996 -4.723 -18.195 1.00 94.25 383 PHE A O 1
ATOM 3102 N N . PHE A 1 384 ? 4.776 -5.075 -20.046 1.00 95.25 384 PHE A N 1
ATOM 3103 C CA . PHE A 1 384 ? 3.983 -6.148 -19.445 1.00 95.25 384 PHE A CA 1
ATOM 3104 C C . PHE A 1 384 ? 4.771 -7.449 -19.268 1.00 95.25 384 PHE A C 1
ATOM 3106 O O . PHE A 1 384 ? 4.586 -8.091 -18.240 1.00 95.25 384 PHE A O 1
ATOM 3113 N N . GLU A 1 385 ? 5.709 -7.769 -20.168 1.00 94.69 385 GLU A N 1
ATOM 3114 C CA . GLU A 1 385 ? 6.664 -8.870 -19.947 1.00 94.69 385 GLU A CA 1
ATOM 3115 C C . GLU A 1 385 ? 7.465 -8.635 -18.659 1.00 94.69 385 GLU A C 1
ATOM 3117 O O . GLU A 1 385 ? 7.542 -9.515 -17.806 1.00 94.69 385 GLU A O 1
ATOM 3122 N N . PHE A 1 386 ? 7.980 -7.415 -18.457 1.00 92.06 386 PHE A N 1
ATOM 3123 C CA . PHE A 1 386 ? 8.689 -7.067 -17.225 1.00 92.06 386 PHE A CA 1
ATOM 3124 C C . PHE A 1 386 ? 7.793 -7.152 -15.976 1.00 92.06 386 PHE A C 1
ATOM 3126 O O . PHE A 1 386 ? 8.216 -7.685 -14.953 1.00 92.06 386 PHE A O 1
ATOM 3133 N N . VAL A 1 387 ? 6.562 -6.628 -16.032 1.00 90.81 387 VAL A N 1
ATOM 3134 C CA . VAL A 1 387 ? 5.586 -6.686 -14.923 1.00 90.81 387 VAL A CA 1
ATOM 3135 C C . VAL A 1 387 ? 5.319 -8.133 -14.515 1.00 90.81 387 VAL A C 1
ATOM 3137 O O . VAL A 1 387 ? 5.346 -8.447 -13.324 1.00 90.81 387 VAL A O 1
ATOM 3140 N N . GLU A 1 388 ? 5.063 -8.998 -15.492 1.00 91.25 388 GLU A N 1
ATOM 3141 C CA . GLU A 1 388 ? 4.775 -10.410 -15.270 1.00 91.25 388 GLU A CA 1
ATOM 3142 C C . GLU A 1 388 ? 5.980 -11.116 -14.645 1.00 91.25 388 GLU A C 1
ATOM 3144 O O . GLU A 1 388 ? 5.855 -11.636 -13.538 1.00 91.25 388 GLU A O 1
ATOM 3149 N N . GLU A 1 389 ? 7.165 -11.027 -15.257 1.00 90.19 389 GLU A N 1
ATOM 3150 C CA . GLU A 1 389 ? 8.385 -11.650 -14.728 1.00 90.19 389 GLU A CA 1
ATOM 3151 C C . GLU A 1 389 ? 8.747 -11.142 -13.326 1.00 90.19 389 GLU A C 1
ATOM 3153 O O . GLU A 1 389 ? 9.061 -11.931 -12.429 1.00 90.19 389 GLU A O 1
ATOM 3158 N N . PHE A 1 390 ? 8.695 -9.824 -13.111 1.00 87.25 390 PHE A N 1
ATOM 3159 C CA . PHE A 1 390 ? 9.109 -9.216 -11.851 1.00 87.25 390 PHE A CA 1
ATOM 3160 C C . PHE A 1 390 ? 8.174 -9.589 -10.700 1.00 87.25 390 PHE A C 1
ATOM 3162 O O . PHE A 1 390 ? 8.643 -9.992 -9.633 1.00 87.25 390 PHE A O 1
ATOM 3169 N N . ILE A 1 391 ? 6.859 -9.441 -10.889 1.00 86.19 391 ILE A N 1
ATOM 3170 C CA . ILE A 1 391 ? 5.897 -9.662 -9.805 1.00 86.19 391 ILE A CA 1
ATOM 3171 C C . ILE A 1 391 ? 5.734 -11.155 -9.536 1.00 86.19 391 ILE A C 1
ATOM 3173 O O . ILE A 1 391 ? 5.675 -11.538 -8.370 1.00 86.19 391 ILE A O 1
ATOM 3177 N N . VAL A 1 392 ? 5.704 -12.000 -10.573 1.00 89.38 392 VAL A N 1
ATOM 3178 C CA . VAL A 1 392 ? 5.655 -13.459 -10.395 1.00 89.38 392 VAL A CA 1
ATOM 3179 C C . VAL A 1 392 ? 6.846 -13.921 -9.565 1.00 89.38 392 VAL A C 1
ATOM 3181 O O . VAL A 1 392 ? 6.649 -14.551 -8.528 1.00 89.38 392 VAL A O 1
ATOM 3184 N N . ARG A 1 393 ? 8.066 -13.504 -9.930 1.00 87.62 393 ARG A N 1
ATOM 3185 C CA . ARG A 1 393 ? 9.269 -13.828 -9.155 1.00 87.62 393 ARG A CA 1
ATOM 3186 C C . ARG A 1 393 ? 9.166 -13.343 -7.708 1.00 87.62 393 ARG A C 1
ATOM 3188 O O . ARG A 1 393 ? 9.463 -14.100 -6.794 1.00 87.62 393 ARG A O 1
ATOM 3195 N N . ALA A 1 394 ? 8.690 -12.117 -7.490 1.00 84.44 394 ALA A N 1
ATOM 3196 C CA . ALA A 1 394 ? 8.522 -11.556 -6.149 1.00 84.44 394 ALA A CA 1
ATOM 3197 C C . ALA A 1 394 ? 7.447 -12.263 -5.296 1.00 84.44 394 ALA A C 1
ATOM 3199 O O . ALA A 1 394 ? 7.466 -12.139 -4.075 1.00 84.44 394 ALA A O 1
ATOM 3200 N N . ILE A 1 395 ? 6.482 -12.953 -5.916 1.00 85.88 395 ILE A N 1
ATOM 3201 C CA . ILE A 1 395 ? 5.481 -13.777 -5.220 1.00 85.88 395 ILE A CA 1
ATOM 3202 C C . ILE A 1 395 ? 6.046 -15.164 -4.876 1.00 85.88 395 ILE A C 1
ATOM 3204 O O . ILE A 1 395 ? 5.631 -15.769 -3.884 1.00 85.88 395 ILE A O 1
ATOM 3208 N N . GLU A 1 396 ? 6.914 -15.704 -5.731 1.00 86.75 396 GLU A N 1
ATOM 3209 C CA . GLU A 1 396 ? 7.438 -17.067 -5.612 1.00 86.75 396 GLU A CA 1
ATOM 3210 C C . GLU A 1 396 ? 8.660 -17.194 -4.690 1.00 86.75 396 GLU A C 1
ATOM 3212 O O . GLU A 1 396 ? 8.844 -18.259 -4.087 1.00 86.75 396 GLU A O 1
ATOM 3217 N N . GLU A 1 397 ? 9.480 -16.143 -4.591 1.00 81.44 397 GLU A N 1
ATOM 3218 C CA . GLU A 1 397 ? 10.643 -16.037 -3.688 1.00 81.44 397 GLU A CA 1
ATOM 3219 C C . GLU A 1 397 ? 10.247 -15.737 -2.235 1.00 81.44 397 GLU A C 1
ATOM 3221 O O . GLU A 1 397 ? 10.832 -16.389 -1.328 1.00 81.44 397 GLU A O 1
#

Organism: Naegleria gruberi (NCBI:txid5762)

Secondary structure (DSSP, 8-state):
--S-SS-SSSPPPTTTTTS-HHHHHTS-TTS--HHHHHHHHHHHHHHHHHHHHHHHHHHHHHHHHHHHHH-GGG----------PPPPPHHHHHHHT-HHHHHHHHTTS-HHHHHHHHHH-HHHHHHHT-HHHHHHHHHHHH-HHHHHHHHTTS-HHHHHHHHHHHHHH---GGG--HHHHHH-GGGGGGG-SSPEEEEEETTTS--TTGGGTT--HHHHHHHHHGGGTTT-HHHHHHHHHH--EEEEEEE-SSS--EEEEEE--SSS--EEEEPPPPTTGGG-EETTTEEPPHHHHHHHTT-S-EEE--S-TT--SS----GGG-EEE---TT--EEEEE----BTTBEEEEEEETT--SS---EEEE-TT-GGG----B-HHHHHHHHHHHHHH-

Radius of gyration: 28.78 Å; Cα contacts (8 Å, |Δi|>4): 561; chains: 1; bounding box: 89×52×64 Å

Solvent-accessible surface area (backbone atoms only — not comparable to full-atom values): 22238 Å² total; per-residue (Å²): 142,77,84,35,74,65,66,76,91,47,81,33,41,78,93,43,66,32,12,32,78,72,47,44,74,70,51,63,91,86,73,69,56,68,66,66,40,53,55,50,49,55,56,46,53,55,49,50,51,53,50,52,52,50,51,50,50,51,51,51,51,48,50,52,52,46,51,54,66,76,49,53,84,84,66,69,66,78,72,72,74,70,77,74,71,74,78,76,48,75,62,60,46,54,51,58,66,32,62,71,52,40,44,59,54,35,61,79,46,50,77,66,52,42,53,54,50,22,67,74,42,73,70,41,29,54,56,58,64,35,65,66,37,42,45,43,38,42,27,60,23,36,8,57,66,48,51,63,73,67,31,71,92,53,56,50,64,56,46,52,54,51,47,54,51,49,46,75,66,57,88,65,62,77,75,38,28,36,77,51,34,80,73,38,59,70,61,52,52,80,53,39,64,59,58,66,61,26,54,20,48,45,69,51,47,96,49,98,60,41,88,54,51,92,57,53,65,49,58,44,50,55,60,50,44,49,91,48,41,90,63,35,51,67,42,52,53,48,47,48,72,41,41,74,48,53,32,32,35,24,38,67,54,99,81,48,53,52,33,42,34,43,30,44,39,67,81,38,59,44,48,36,41,24,27,63,46,42,79,67,33,84,73,40,67,40,81,99,67,44,64,60,49,60,63,60,25,55,47,17,60,48,27,38,17,53,23,52,74,40,76,31,86,84,42,81,62,36,50,37,46,41,80,89,65,58,40,71,47,87,60,51,103,84,46,69,43,44,36,40,33,47,28,44,65,40,99,71,28,26,40,19,36,43,42,55,64,92,70,82,89,67,70,48,28,23,21,59,39,38,74,93,45,72,84,69,59,58,57,72,40,48,60,47,60,48,50,32,57,52,52,45,49,69,71,74,111

Foldseek 3Di:
DDLDQPPPPDFADVVLLSGDPVSSVVDDPVPDDPVVSVVSVVVVVVVVVVVVVVVVVVVVVVVVVVCCVVCVVPDDPPPPPPPPDPPQDPVNVVQCLPLVNVLVVLLVPALVRLVVQLVPDVSSVVSSPDLSSLQSQCCSAAFDVLCVLQCPPHRSNVSVVVLVVVCVVLPDQFQQFPVNCVNRVSVCQNLEPFGWSHKYFLQRHDDPLVVCHPDDQLVSLCVLCVLCCVLQVVLSVLLSVFFPGWIKIWGPDPVRWIWIWGFGDGRTTWIKIFTQQDPPLQCQQDPPGGRAFPVLSSVSRRTQFIATRDSYPDDDQWGWHHSVPFDWDDLDPPDQKIWTFTTHNDPPKDKTFIDGHPDDPDRGAIAIADPVCSPPGPSDHHPSNCVNVVVVVVSVD

Sequence (397 aa):
MSNCRGGCGFFGSEANKGYCSQCFKKLPSDQVTTDDFDQWKKAHEEKVKKIEEENTKKRLEELAKQEEYENPRKKRKPIVEEKKWPPLTSEAKSILETEFIFSHISQYLTPSDVSKFGTTCKSFNKIASEESVWKNLYITKYGKQALQTFVGDKSVRSVWQDQAKEISSTSRMRDCSLAEFEKKPYLLEPSFFQKVSVLAPIDQVNSPWSHLKGKTVPQIIEEIWKPIASEVPDLIELLVEKVKSLYVTREKSEDETWYLLYILNEKKLEFFSAEPPLKNSEEFEVDGWGKIPTSLAKFYTVNNGLTTFGIRLDSWESGIFRSEFLTPMDSGEDMEKEVLQFNNDGAGNGQSFIRDSGSSDKDPFTGDFDHENPFELDGSLSFFEFVEEFIVRAIEE

Nearest PDB structures (foldseek):
  6zwm-assembly1_B  TM=1.617E-01  e=4.274E+00  Homo sapiens

InterPro domains:
  IPR001810 F-box domain [PF12937] (102-139)
  IPR002653 Zinc finger, A20-type [PF01754] (4-25)
  IPR002653 Zinc finger, A20-type [PS51036] (1-32)
  IPR002653 Zinc finger, A20-type [SM00259] (1-25)
  IPR036047 F-box-like domain superfamily [SSF81383] (101-145)